Protein AF-A0A7C5ACY5-F1 (afdb_monomer)

Radius of gyration: 27.74 Å; Cα contacts (8 Å, |Δi|>4): 402; chains: 1; bounding box: 68×66×81 Å

Secondary structure (DSSP, 8-state):
---SHHHHHHHHHHHHHHHHHHHHHHHTTS---------------PPPP----------PPPTTTS-TTGGG-PPP--TTPPPHHHHHHHHHHTT--HHHH--HHHHHHHHHHHHHGGG--HHHHHHHHHHHHH---HHHHHHHHHHHHHH--GGGHHHHHHTTTT-HHHHHHHHHHHTTT-THHHHHHHHHHHH---HHHHHHHHHHHHHT--GGGHHHHHHHHHHS-HHHHHHHHHHHTTS-SHHHHHHHHHHHTTTTGGGT----TT-TTS-GGG-HHHHHHHHHHHH--HHHHHHHHHHHHT-TTS--HHHHHHHHHGGG---GGGHHHHHHHHHHTTS--HHHHHHHHHH--GGGHHHHHGGGGS---HHHHHHHHHHHHHH-

Foldseek 3Di:
DPDPPPVVVVVVVVVVVVVVVVVVVVVVPDPPPPDDDDDDDDDDDDDDDDDDPPDDDPDPDPPVPPDPPPVPDDPDDDQQDADPLLVVLCVLQPPHALVRSPDPSNVVSLVVCQVCQVVDDPSNLLSSLVCLLPDPRNNSVLSVLVSLLPHDDDNNLVSLLVCCVVPVVSSLQSLLSRLQPYLVSLVSLLVVLVPDPPLVSSLVSLLSLLVQQRPSNLVSLVCQLVDNDLSSVLSSLLSLLQHPDPVSVVVLVCLLVCVVVVVVPDPDDPDPPDPCSSRSNLSSLLSCLQRNDPVSPLVLLVVLLPPPVVPRCSVVSCLQRNLSRQEQVCLLSLLSSCVSVLHDRLSSLVSCLRRPALVCLVSLVVNVVGPDDPVRVVSSVVSSVSRD

Sequence (388 aa):
MKSVFPWMAGLLALALVAAVWFFLRAETARPSRAAENPEGTPFAVEPAPEVPRERTKSAGLPEWVTGEGVLARAPARGPGHLPNVVNELAALCWGKTPLAANTIEVKQKLLELRQQLPEMSPEQLQAIADFFRKSDQRGFKYHMLIAFRSWCGDPFVEPVAEYYESEPDLVGEALGYMILRTPKAAEAFDRLIEREVDPVRRAKLIARLGFVGAPSAEPILTRWLESGDPVDRRQAVASLARIPTPTARGKVWEILNGDFEAAGWDLAESRPDIPEFDDLRAVATSALLGNGSRDDVRRLLDRVKNDDSGDDAIAGYVEKLFPAARSPEFVPDVVDLMVRRGRVSRSLLLYIRKVGGQEHFADVQRLLDLDLTDDEKTMVSSVLDALR

Solvent-accessible surface area (backbone atoms only — not comparable to full-atom values): 22270 Å² total; per-residue (Å²): 146,87,79,76,68,71,61,57,57,55,53,54,56,50,52,52,52,52,53,51,53,54,50,58,55,58,66,70,65,61,80,80,83,74,78,86,77,94,79,91,76,90,77,82,82,77,81,79,79,84,76,82,82,76,77,76,74,76,77,72,74,58,88,91,70,79,52,102,67,60,92,77,67,79,72,84,87,55,94,49,54,65,53,66,53,56,53,53,38,42,63,70,10,59,96,29,51,53,76,74,28,71,42,71,67,45,55,49,36,52,52,53,44,59,70,46,53,86,77,52,50,72,49,32,51,43,31,48,27,52,47,59,56,72,54,85,43,58,11,35,51,49,54,48,40,59,50,38,41,79,70,48,53,74,71,44,43,60,43,43,57,74,43,26,92,81,40,48,72,56,32,45,50,22,38,36,39,26,35,77,64,28,59,62,26,35,56,50,47,49,58,50,41,76,67,43,79,51,67,70,59,24,27,49,45,43,34,34,50,17,66,69,24,34,72,69,30,46,68,59,33,50,50,32,46,74,69,42,55,79,66,35,20,49,24,15,45,43,14,30,30,41,25,92,44,74,66,37,43,47,54,42,49,36,43,61,72,45,63,47,49,80,74,74,53,77,77,58,81,87,53,93,82,60,61,68,87,76,39,61,42,43,44,31,52,46,20,30,47,64,46,37,54,73,65,50,41,48,52,52,51,51,50,52,65,67,49,84,77,79,72,60,63,62,49,58,39,48,46,69,45,47,56,63,39,83,62,47,86,48,46,62,59,54,42,50,42,27,58,75,68,62,48,86,50,71,45,48,51,52,33,41,56,72,51,48,47,59,89,45,42,69,57,57,54,58,59,72,77,44,91,61,54,72,70,52,48,51,52,52,50,56,35,52,61,69,25,105

Mean predicted aligned error: 11.71 Å

Nearest PDB structures (foldseek):
  4xl5-assembly1_C  TM=4.931E-01  e=7.542E-03  synthetic construct
  7p0h-assembly2_B  TM=5.243E-01  e=2.534E-02  synthetic construct
  7q1f-assembly1_D  TM=6.076E-01  e=8.174E-02  synthetic construct
  7q1e-assembly1_D  TM=5.853E-01  e=4.458E-01  synthetic construct
  6id0-assembly1_I  TM=2.589E-01  e=7.537E-01  Homo sapiens

pLDDT: mean 80.66, std 20.99, range [34.84, 98.0]

Structure (mmCIF, N/CA/C/O backbone):
data_AF-A0A7C5ACY5-F1
#
_entry.id   AF-A0A7C5ACY5-F1
#
loop_
_atom_site.group_PDB
_atom_site.id
_atom_site.type_symbol
_atom_site.label_atom_id
_atom_site.label_alt_id
_atom_site.label_comp_id
_atom_site.label_asym_id
_atom_site.label_entity_id
_atom_site.label_seq_id
_atom_site.pdbx_PDB_ins_code
_atom_site.Cartn_x
_atom_site.Cartn_y
_atom_site.Cartn_z
_atom_site.occupancy
_atom_site.B_iso_or_equiv
_atom_site.auth_seq_id
_atom_site.auth_comp_id
_atom_site.auth_asym_id
_atom_site.auth_atom_id
_atom_site.pdbx_PDB_model_num
ATOM 1 N N . MET A 1 1 ? -1.254 28.416 5.481 1.00 44.03 1 MET A N 1
ATOM 2 C CA . MET A 1 1 ? -1.385 26.938 5.534 1.00 44.03 1 MET A CA 1
ATOM 3 C C . MET A 1 1 ? -2.812 26.480 5.183 1.00 44.03 1 MET A C 1
ATOM 5 O O . MET A 1 1 ? -3.486 25.877 6.005 1.00 44.03 1 MET A O 1
ATOM 9 N N . LYS A 1 2 ? -3.302 26.764 3.967 1.00 40.19 2 LYS A N 1
ATOM 10 C CA . LYS A 1 2 ? -4.616 26.305 3.472 1.00 40.19 2 LYS A CA 1
ATOM 11 C C . LYS A 1 2 ? -4.513 26.015 1.966 1.00 40.19 2 LYS A C 1
ATOM 13 O O . LYS A 1 2 ? -4.829 26.893 1.181 1.00 40.19 2 LYS A O 1
ATOM 18 N N . SER A 1 3 ? -4.020 24.837 1.569 1.00 43.09 3 SER A N 1
ATOM 19 C CA . SER A 1 3 ? -4.165 24.341 0.176 1.00 43.09 3 SER A CA 1
ATOM 20 C C . SER A 1 3 ? -3.756 22.876 -0.079 1.00 43.09 3 SER A C 1
ATOM 22 O O . SER A 1 3 ? -3.929 22.404 -1.193 1.00 43.09 3 SER A O 1
ATOM 24 N N . VAL A 1 4 ? -3.278 22.106 0.908 1.00 47.56 4 VAL A N 1
ATOM 25 C CA . VAL A 1 4 ? -2.772 20.728 0.660 1.00 47.56 4 VAL A CA 1
ATOM 26 C C . VAL A 1 4 ? -3.889 19.662 0.570 1.00 47.56 4 VAL A C 1
ATOM 28 O O . VAL A 1 4 ? -3.665 18.536 0.140 1.00 47.56 4 VAL A O 1
ATOM 31 N N . PHE A 1 5 ? -5.129 19.997 0.933 1.00 46.81 5 PHE A N 1
ATOM 32 C CA . PHE A 1 5 ? -6.211 19.013 1.094 1.00 46.81 5 PHE A CA 1
ATOM 33 C C . PHE A 1 5 ? -6.855 18.420 -0.188 1.00 46.81 5 PHE A C 1
ATOM 35 O O . PHE A 1 5 ? -7.278 17.266 -0.124 1.00 46.81 5 PHE A O 1
ATOM 42 N N . PRO A 1 6 ? -6.935 19.103 -1.353 1.00 47.50 6 PRO A N 1
ATOM 43 C CA . PRO A 1 6 ? -7.654 18.556 -2.516 1.00 47.50 6 PRO A CA 1
ATOM 44 C C . PRO A 1 6 ? -6.974 17.340 -3.165 1.00 47.50 6 PRO A C 1
ATOM 46 O O . PRO A 1 6 ? -7.642 16.475 -3.724 1.00 47.50 6 PRO A O 1
ATOM 49 N N . TRP A 1 7 ? -5.646 17.244 -3.071 1.00 45.97 7 TRP A N 1
ATOM 50 C CA . TRP A 1 7 ? -4.864 16.240 -3.800 1.00 45.97 7 TRP A CA 1
ATOM 51 C C . TRP A 1 7 ? -4.914 14.855 -3.136 1.00 45.97 7 TRP A C 1
ATOM 53 O O . TRP A 1 7 ? -4.890 13.836 -3.825 1.00 45.97 7 TRP A O 1
ATOM 63 N N . MET A 1 8 ? -5.082 14.794 -1.809 1.00 48.12 8 MET A N 1
ATOM 64 C CA . MET A 1 8 ? -5.206 13.517 -1.094 1.00 48.12 8 MET A CA 1
ATOM 65 C C . MET A 1 8 ? -6.536 12.803 -1.368 1.00 48.12 8 MET A C 1
ATOM 67 O O . MET A 1 8 ? -6.565 11.576 -1.426 1.00 48.12 8 MET A O 1
ATOM 71 N N . ALA A 1 9 ? -7.626 13.546 -1.595 1.00 45.28 9 ALA A N 1
ATOM 72 C CA . ALA A 1 9 ? -8.921 12.954 -1.939 1.00 45.28 9 ALA A CA 1
ATOM 73 C C . ALA A 1 9 ? -8.897 12.285 -3.328 1.00 45.28 9 ALA A C 1
ATOM 75 O O . ALA A 1 9 ? -9.452 11.199 -3.500 1.00 45.28 9 ALA A O 1
ATOM 76 N N . GLY A 1 10 ? -8.187 12.883 -4.294 1.00 57.25 10 GLY A N 1
ATOM 77 C CA . GLY A 1 10 ? -7.974 12.290 -5.618 1.00 57.25 10 GLY A CA 1
ATOM 78 C C . GLY A 1 10 ? -7.131 11.011 -5.571 1.00 57.25 10 GLY A C 1
ATOM 79 O O . GLY A 1 10 ? -7.468 10.027 -6.229 1.00 57.25 10 GLY A O 1
ATOM 80 N N . LEU A 1 11 ? -6.080 10.986 -4.742 1.00 52.84 11 LEU A N 1
ATOM 81 C CA . LEU A 1 11 ? -5.228 9.804 -4.551 1.00 52.84 11 LEU A CA 1
ATOM 82 C C . LEU A 1 11 ? -5.984 8.628 -3.915 1.00 52.84 11 LEU A C 1
ATOM 84 O O . LEU A 1 11 ? -5.802 7.487 -4.343 1.00 52.84 11 LEU A O 1
ATOM 88 N N . LEU A 1 12 ? -6.871 8.897 -2.950 1.00 54.00 12 LEU A N 1
ATOM 89 C CA . LEU A 1 12 ? -7.681 7.861 -2.302 1.00 54.00 12 LEU A CA 1
ATOM 90 C C . LEU A 1 12 ? -8.705 7.238 -3.264 1.00 54.00 12 LEU A C 1
ATOM 92 O O . LEU A 1 12 ? -8.849 6.017 -3.303 1.00 54.00 12 LEU A O 1
ATOM 96 N N . ALA A 1 13 ? -9.380 8.061 -4.074 1.00 48.75 13 ALA A N 1
ATOM 97 C CA . ALA A 1 13 ? -10.359 7.586 -5.052 1.00 48.75 13 ALA A CA 1
ATOM 98 C C . ALA A 1 13 ? -9.711 6.720 -6.149 1.00 48.75 13 ALA A C 1
ATOM 100 O O . ALA A 1 13 ? -10.253 5.687 -6.535 1.00 48.75 13 ALA A O 1
ATOM 101 N N . LEU A 1 14 ? -8.513 7.091 -6.611 1.00 47.34 14 LEU A N 1
ATOM 102 C CA . LEU A 1 14 ? -7.786 6.358 -7.652 1.00 47.34 14 LEU A CA 1
ATOM 103 C C . LEU A 1 14 ? -7.168 5.042 -7.161 1.00 47.34 14 LEU A C 1
ATOM 105 O O . LEU A 1 14 ? -7.146 4.072 -7.918 1.00 47.34 14 LEU A O 1
ATOM 109 N N . ALA A 1 15 ? -6.696 4.979 -5.912 1.00 64.00 15 ALA A N 1
ATOM 110 C CA . ALA A 1 15 ? -6.213 3.731 -5.317 1.00 64.00 15 ALA A CA 1
ATOM 111 C C . ALA A 1 15 ? -7.345 2.697 -5.165 1.00 64.00 15 ALA A C 1
ATOM 113 O O . ALA A 1 15 ? -7.142 1.514 -5.434 1.00 64.00 15 ALA A O 1
ATOM 114 N N . LEU A 1 16 ? -8.555 3.156 -4.823 1.00 52.69 16 LEU A N 1
ATOM 115 C CA . LEU A 1 16 ? -9.765 2.330 -4.782 1.00 52.69 16 LEU A CA 1
ATOM 116 C C . LEU A 1 16 ? -10.146 1.792 -6.167 1.00 52.69 16 LEU A C 1
ATOM 118 O O . LEU A 1 16 ? -10.418 0.602 -6.299 1.00 52.69 16 LEU A O 1
ATOM 122 N N . VAL A 1 17 ? -10.093 2.622 -7.214 1.00 58.34 17 VAL A N 1
ATOM 123 C CA . VAL A 1 17 ? -10.374 2.181 -8.595 1.00 58.34 17 VAL A CA 1
ATOM 124 C C . VAL A 1 17 ? -9.344 1.155 -9.079 1.00 58.34 17 VAL A C 1
ATOM 126 O O . VAL A 1 17 ? -9.722 0.162 -9.696 1.00 58.34 17 VAL A O 1
ATOM 129 N N . ALA A 1 18 ? -8.058 1.344 -8.767 1.00 51.47 18 ALA A N 1
ATOM 130 C CA . ALA A 1 18 ? -7.010 0.393 -9.136 1.00 51.47 18 ALA A CA 1
ATOM 131 C C . ALA A 1 18 ? -7.172 -0.960 -8.420 1.00 51.47 18 ALA A C 1
ATOM 133 O O . ALA A 1 18 ? -7.045 -2.002 -9.059 1.00 51.47 18 ALA A O 1
ATOM 134 N N . ALA A 1 19 ? -7.515 -0.953 -7.127 1.00 57.88 19 ALA A N 1
ATOM 135 C CA . ALA A 1 19 ? -7.770 -2.171 -6.360 1.00 57.88 19 ALA A CA 1
ATOM 136 C C . ALA A 1 19 ? -9.017 -2.926 -6.859 1.00 57.88 19 ALA A C 1
ATOM 138 O O . ALA A 1 19 ? -8.975 -4.144 -7.017 1.00 57.88 19 ALA A O 1
ATOM 139 N N . VAL A 1 20 ? -10.100 -2.207 -7.181 1.00 54.81 20 VAL A N 1
ATOM 140 C CA . VAL A 1 20 ? -11.324 -2.793 -7.759 1.00 54.81 20 VAL A CA 1
ATOM 141 C C . VAL A 1 20 ? -11.063 -3.364 -9.155 1.00 54.81 20 VAL A C 1
ATOM 143 O O . VAL A 1 20 ? -11.535 -4.455 -9.468 1.00 54.81 20 VAL A O 1
ATOM 146 N N . TRP A 1 21 ? -10.274 -2.680 -9.988 1.00 63.16 21 TRP A N 1
ATOM 147 C CA . TRP A 1 21 ? -9.907 -3.176 -11.316 1.00 63.16 21 TRP A CA 1
ATOM 148 C C . TRP A 1 21 ? -9.045 -4.445 -11.246 1.00 63.16 21 TRP A C 1
ATOM 150 O O . TRP A 1 21 ? -9.295 -5.395 -11.987 1.00 63.16 21 TRP A O 1
ATOM 160 N N . PHE A 1 22 ? -8.087 -4.502 -10.314 1.00 61.31 22 PHE A N 1
ATOM 161 C CA . PHE A 1 22 ? -7.286 -5.707 -10.066 1.00 61.31 22 PHE A CA 1
ATOM 162 C C . PHE A 1 22 ? -8.157 -6.883 -9.592 1.00 61.31 22 PHE A C 1
ATOM 164 O O . PHE A 1 22 ? -7.970 -8.012 -10.041 1.00 61.31 22 PHE A O 1
ATOM 171 N N . PHE A 1 23 ? -9.151 -6.608 -8.743 1.00 54.12 23 PHE A N 1
ATOM 172 C CA . PHE A 1 23 ? -10.081 -7.607 -8.215 1.00 54.12 23 PHE A CA 1
ATOM 173 C C . PHE A 1 23 ? -11.013 -8.182 -9.298 1.00 54.12 23 PHE A C 1
ATOM 175 O O . PHE A 1 23 ? -11.127 -9.397 -9.440 1.00 54.12 23 PHE A O 1
ATOM 182 N N . LEU A 1 24 ? -11.612 -7.332 -10.139 1.00 46.81 24 LEU A N 1
ATOM 183 C CA . LEU A 1 24 ? -12.499 -7.774 -11.227 1.00 46.81 24 LEU A CA 1
ATOM 184 C C . LEU A 1 24 ? -11.764 -8.591 -12.305 1.00 46.81 24 LEU A C 1
ATOM 186 O O . LEU A 1 24 ? -12.345 -9.481 -12.931 1.00 46.81 24 LEU A O 1
ATOM 190 N N . ARG A 1 25 ? -10.471 -8.323 -12.512 1.00 51.84 25 ARG A N 1
ATOM 191 C CA . ARG A 1 25 ? -9.644 -9.074 -13.463 1.00 51.84 25 ARG A CA 1
ATOM 192 C C . ARG A 1 25 ? -9.222 -10.448 -12.929 1.00 51.84 25 ARG A C 1
ATOM 194 O O . ARG A 1 25 ? -9.061 -11.373 -13.715 1.00 51.84 25 ARG A O 1
ATOM 201 N N . ALA A 1 26 ? -9.092 -10.595 -11.610 1.00 51.38 26 ALA A N 1
ATOM 202 C CA . ALA A 1 26 ? -8.825 -11.883 -10.972 1.00 51.38 26 ALA A CA 1
ATOM 203 C C . ALA A 1 26 ? -10.060 -12.806 -10.989 1.00 51.38 26 ALA A C 1
ATOM 205 O O . ALA A 1 26 ? -9.926 -14.008 -11.209 1.00 51.38 26 ALA A O 1
ATOM 206 N N . GLU A 1 27 ? -11.269 -12.253 -10.834 1.00 41.94 27 GLU A N 1
ATOM 207 C CA . GLU A 1 27 ? -12.516 -13.039 -10.839 1.00 41.94 27 GLU A CA 1
ATOM 208 C C . GLU A 1 27 ? -12.872 -13.577 -12.242 1.00 41.94 27 GLU A C 1
ATOM 210 O O . GLU A 1 27 ? -13.420 -14.670 -12.378 1.00 41.94 27 GLU A O 1
ATOM 215 N N . THR A 1 28 ? -12.516 -12.839 -13.301 1.00 49.78 28 THR A N 1
ATOM 216 C CA . THR A 1 28 ? -12.776 -13.218 -14.707 1.00 49.78 28 THR A CA 1
ATOM 217 C C . THR A 1 28 ? -11.782 -14.238 -15.271 1.00 49.78 28 THR A C 1
ATOM 219 O O . THR A 1 28 ? -12.031 -14.803 -16.333 1.00 49.78 28 THR A O 1
ATOM 222 N N . ALA A 1 29 ? -10.689 -14.521 -14.555 1.00 43.91 29 ALA A N 1
ATOM 223 C CA . ALA A 1 29 ? -9.676 -15.497 -14.950 1.00 43.91 29 ALA A CA 1
ATOM 224 C C . ALA A 1 29 ? -9.951 -16.925 -14.436 1.00 43.91 29 ALA A C 1
ATOM 226 O O . ALA A 1 29 ? -9.141 -17.819 -14.676 1.00 43.91 29 ALA A O 1
ATOM 227 N N . ARG A 1 30 ? -11.076 -17.182 -13.746 1.00 42.47 30 ARG A N 1
ATOM 228 C CA . ARG A 1 30 ? -11.476 -18.557 -13.408 1.00 42.47 30 ARG A CA 1
ATOM 229 C C . ARG A 1 30 ? -11.975 -19.270 -14.672 1.00 42.47 30 ARG A C 1
ATOM 231 O O . ARG A 1 30 ? -13.015 -18.875 -15.201 1.00 42.47 30 ARG A O 1
ATOM 238 N N . PRO A 1 31 ? -11.311 -20.337 -15.149 1.00 39.88 31 PRO A N 1
ATOM 239 C CA . PRO A 1 31 ? -11.870 -21.150 -16.215 1.00 39.88 31 PRO A CA 1
ATOM 240 C C . PRO A 1 31 ? -13.164 -21.797 -15.712 1.00 39.88 31 PRO A C 1
ATOM 242 O O . PRO A 1 31 ? -13.177 -22.513 -14.709 1.00 39.88 31 PRO A O 1
ATOM 245 N N . SER A 1 32 ? -14.263 -21.522 -16.412 1.00 39.78 32 SER A N 1
ATOM 246 C CA . SER A 1 32 ? -15.530 -22.225 -16.246 1.00 39.78 32 SER A CA 1
ATOM 247 C C . SER A 1 32 ? -15.290 -23.718 -16.469 1.00 39.78 32 SER A C 1
ATOM 249 O O . SER A 1 32 ? -15.182 -24.166 -17.610 1.00 39.78 32 SER A O 1
ATOM 251 N N . ARG A 1 33 ? -15.224 -24.505 -15.388 1.00 42.31 33 ARG A N 1
ATOM 252 C CA . ARG A 1 33 ? -15.411 -25.960 -15.446 1.00 42.31 33 ARG A CA 1
ATOM 253 C C . ARG A 1 33 ? -16.876 -26.232 -15.790 1.00 42.31 33 ARG A C 1
ATOM 255 O O . ARG A 1 33 ? -17.688 -26.522 -14.917 1.00 42.31 33 ARG A O 1
ATOM 262 N N . ALA A 1 34 ? -17.207 -26.102 -17.070 1.00 36.56 34 ALA A N 1
ATOM 263 C CA . ALA A 1 34 ? -18.384 -26.732 -17.636 1.00 36.56 34 ALA A CA 1
ATOM 264 C C . ALA A 1 34 ? -18.033 -28.210 -17.831 1.00 36.56 34 ALA A C 1
ATOM 266 O O . ALA A 1 34 ? -17.196 -28.558 -18.659 1.00 36.56 34 ALA A O 1
ATOM 267 N N . ALA A 1 35 ? -18.614 -29.056 -16.985 1.00 39.91 35 ALA A N 1
ATOM 268 C CA . ALA A 1 35 ? -18.583 -30.494 -17.154 1.00 39.91 35 ALA A CA 1
ATOM 269 C C . ALA A 1 35 ? -19.387 -30.856 -18.410 1.00 39.91 35 ALA A C 1
ATOM 271 O O . ALA A 1 35 ? -20.582 -30.574 -18.493 1.00 39.91 35 ALA A O 1
ATOM 272 N N . GLU A 1 36 ? -18.719 -31.479 -19.375 1.00 39.72 36 GLU A N 1
ATOM 273 C CA . GLU A 1 36 ? -19.372 -32.313 -20.374 1.00 39.72 36 GLU A CA 1
ATOM 274 C C . GLU A 1 36 ? -20.026 -33.493 -19.647 1.00 39.72 36 GLU A C 1
ATOM 276 O O . GLU A 1 36 ? -19.364 -34.226 -18.913 1.00 39.72 36 GLU A O 1
ATOM 281 N N . ASN A 1 37 ? -21.331 -33.668 -19.834 1.00 42.78 37 ASN A N 1
ATOM 282 C CA . ASN A 1 37 ? -21.999 -34.927 -19.540 1.00 42.78 37 ASN A CA 1
ATOM 283 C C . ASN A 1 37 ? -23.028 -35.182 -20.654 1.00 42.78 37 ASN A C 1
ATOM 285 O O . ASN A 1 37 ? -24.044 -34.481 -20.710 1.00 42.78 37 ASN A O 1
ATOM 289 N N . PRO A 1 38 ? -22.761 -36.110 -21.588 1.00 47.91 38 PRO A N 1
ATOM 290 C CA . PRO A 1 38 ? -23.719 -36.523 -22.591 1.00 47.91 38 PRO A CA 1
ATOM 291 C C . PRO A 1 38 ? -24.461 -37.740 -22.046 1.00 47.91 38 PRO A C 1
ATOM 293 O O . PRO A 1 38 ? -23.889 -38.815 -21.996 1.00 47.91 38 PRO A O 1
ATOM 296 N N . GLU A 1 39 ? -25.708 -37.566 -21.615 1.00 40.94 39 GLU A N 1
ATOM 297 C CA . GLU A 1 39 ? -26.781 -38.560 -21.768 1.00 40.94 39 GLU A CA 1
ATOM 298 C C . GLU A 1 39 ? -28.051 -38.065 -21.068 1.00 40.94 39 GLU A C 1
ATOM 300 O O . GLU A 1 39 ? -28.060 -37.663 -19.906 1.00 40.94 39 GLU A O 1
ATOM 305 N N . GLY A 1 40 ? -29.132 -38.026 -21.843 1.00 48.03 40 GLY A N 1
ATOM 306 C CA . GLY A 1 40 ? -30.417 -37.489 -21.435 1.00 48.03 40 GLY A CA 1
ATOM 307 C C . GLY A 1 40 ? -31.245 -38.463 -20.605 1.00 48.03 40 GLY A C 1
ATOM 308 O O . GLY A 1 40 ? -31.372 -39.639 -20.927 1.00 48.03 40 GLY A O 1
ATOM 309 N N . THR A 1 41 ? -31.909 -37.918 -19.592 1.00 43.22 41 THR A N 1
ATOM 310 C CA . THR A 1 41 ? -33.219 -38.368 -19.101 1.00 43.22 41 THR A CA 1
ATOM 311 C C . THR A 1 41 ? -33.906 -37.185 -18.408 1.00 43.22 41 THR A C 1
ATOM 313 O O . THR A 1 41 ? -33.247 -36.437 -17.684 1.00 43.22 41 THR A O 1
ATOM 316 N N . PRO A 1 42 ? -35.211 -36.950 -18.635 1.00 44.41 42 PRO A N 1
ATOM 317 C CA . PRO A 1 42 ? -35.915 -35.833 -18.020 1.00 44.41 42 PRO A CA 1
ATOM 318 C C . PRO A 1 42 ? -36.270 -36.183 -16.570 1.00 44.41 42 PRO A C 1
ATOM 320 O O . PRO A 1 42 ? -37.127 -37.029 -16.321 1.00 44.41 42 PRO A O 1
ATOM 323 N N . PHE A 1 43 ? -35.624 -35.525 -15.607 1.00 36.50 43 PHE A N 1
ATOM 324 C CA . PHE A 1 43 ? -36.044 -35.577 -14.207 1.00 36.50 43 PHE A CA 1
ATOM 325 C C . PHE A 1 43 ? -37.258 -34.668 -13.991 1.00 36.50 43 PHE A C 1
ATOM 327 O O . PHE A 1 43 ? -37.211 -33.463 -14.240 1.00 36.50 43 PHE A O 1
ATOM 334 N N . ALA A 1 44 ? -38.348 -35.269 -13.517 1.00 41.84 44 ALA A N 1
ATOM 335 C CA . ALA A 1 44 ? -39.484 -34.558 -12.956 1.00 41.84 44 ALA A CA 1
ATOM 336 C C . ALA A 1 44 ? -39.031 -33.787 -11.705 1.00 41.84 44 ALA A C 1
ATOM 338 O O . ALA A 1 44 ? -38.442 -34.360 -10.790 1.00 41.84 44 ALA A O 1
ATOM 339 N N . VAL A 1 45 ? -39.294 -32.481 -11.685 1.00 40.16 45 VAL A N 1
ATOM 340 C CA . VAL A 1 45 ? -39.033 -31.611 -10.536 1.00 40.16 45 VAL A CA 1
ATOM 341 C C . VAL A 1 45 ? -40.157 -31.821 -9.523 1.00 40.16 45 VAL A C 1
ATOM 343 O O . VAL A 1 45 ? -41.271 -31.338 -9.724 1.00 40.16 45 VAL A O 1
ATOM 346 N N . GLU A 1 46 ? -39.879 -32.552 -8.446 1.00 45.16 46 GLU A N 1
ATOM 347 C CA . GLU A 1 46 ? -40.725 -32.526 -7.251 1.00 45.16 46 GLU A CA 1
ATOM 348 C C . GLU A 1 46 ? -40.610 -31.151 -6.565 1.00 45.16 46 GLU A C 1
ATOM 350 O O . GLU A 1 46 ? -39.506 -30.606 -6.452 1.00 45.16 46 GLU A O 1
ATOM 355 N N . PRO A 1 47 ? -41.727 -30.556 -6.108 1.00 48.09 47 PRO A N 1
ATOM 356 C CA . PRO A 1 47 ? -41.689 -29.305 -5.366 1.00 48.09 47 PRO A CA 1
ATOM 357 C C . PRO A 1 47 ? -40.995 -29.510 -4.014 1.00 48.09 47 PRO A C 1
ATOM 359 O O . PRO A 1 47 ? -41.300 -30.442 -3.271 1.00 48.09 47 PRO A O 1
ATOM 362 N N . ALA A 1 48 ? -40.061 -28.613 -3.694 1.00 46.66 48 ALA A N 1
ATOM 363 C CA . ALA A 1 48 ? -39.327 -28.629 -2.436 1.00 46.66 48 ALA A CA 1
ATOM 364 C C . ALA A 1 48 ? -40.281 -28.522 -1.226 1.00 46.66 48 ALA A C 1
ATOM 366 O O . ALA A 1 48 ? -41.221 -27.722 -1.267 1.00 46.66 48 ALA A O 1
ATOM 367 N N . PRO A 1 49 ? -40.040 -29.273 -0.135 1.00 46.53 49 PRO A N 1
ATOM 368 C CA . PRO A 1 49 ? -40.839 -29.160 1.077 1.00 46.53 49 PRO A CA 1
ATOM 369 C C . PRO A 1 49 ? -40.656 -27.775 1.709 1.00 46.53 49 PRO A C 1
ATOM 371 O O . PRO A 1 49 ? -39.538 -27.269 1.831 1.00 46.53 49 PRO A O 1
ATOM 374 N N . GLU A 1 50 ? -41.769 -27.161 2.116 1.00 40.50 50 GLU A N 1
ATOM 375 C CA . GLU A 1 50 ? -41.777 -25.891 2.840 1.00 40.50 50 GLU A CA 1
ATOM 376 C C . GLU A 1 50 ? -40.937 -25.998 4.119 1.00 40.50 50 GLU A C 1
ATOM 378 O O . GLU A 1 50 ? -41.262 -26.735 5.050 1.00 40.50 50 GLU A O 1
ATOM 383 N N . VAL A 1 51 ? -39.845 -25.234 4.170 1.00 47.12 51 VAL A N 1
ATOM 384 C CA . VAL A 1 51 ? -39.032 -25.074 5.377 1.00 47.12 51 VAL A CA 1
ATOM 385 C C . VAL A 1 51 ? -39.811 -24.199 6.368 1.00 47.12 51 VAL A C 1
ATOM 387 O O . VAL A 1 51 ? -40.161 -23.063 6.024 1.00 47.12 51 VAL A O 1
ATOM 390 N N . PRO A 1 52 ? -40.073 -24.663 7.605 1.00 38.66 52 PRO A N 1
ATOM 391 C CA . PRO A 1 52 ? -40.719 -23.847 8.622 1.00 38.66 52 PRO A CA 1
ATOM 392 C C . PRO A 1 52 ? -39.863 -22.614 8.920 1.00 38.66 52 PRO A C 1
ATOM 394 O O . PRO A 1 52 ? -38.716 -22.722 9.351 1.00 38.66 52 PRO A O 1
ATOM 397 N N . ARG A 1 53 ? -40.420 -21.418 8.704 1.00 37.22 53 ARG A N 1
ATOM 398 C CA . ARG A 1 53 ? -39.811 -20.166 9.168 1.00 37.22 53 ARG A CA 1
ATOM 399 C C . ARG A 1 53 ? -39.845 -20.145 10.696 1.00 37.22 53 ARG A C 1
ATOM 401 O O . ARG A 1 53 ? -40.849 -19.750 11.289 1.00 37.22 53 ARG A O 1
ATOM 408 N N . GLU A 1 54 ? -38.750 -20.546 11.333 1.00 34.84 54 GLU A N 1
ATOM 409 C CA . GLU A 1 54 ? -38.526 -20.256 12.746 1.00 34.84 54 GLU A CA 1
ATOM 410 C C . GLU A 1 54 ? -38.511 -18.735 12.942 1.00 34.84 54 GLU A C 1
ATOM 412 O O . GLU A 1 54 ? -37.636 -18.016 12.457 1.00 34.84 54 GLU A O 1
ATOM 417 N N . ARG A 1 55 ? -39.522 -18.230 13.657 1.00 35.94 55 ARG A N 1
ATOM 418 C CA . ARG A 1 55 ? -39.492 -16.891 14.244 1.00 35.94 55 ARG A CA 1
ATOM 419 C C . ARG A 1 55 ? -38.321 -16.850 15.220 1.00 35.94 55 ARG A C 1
ATOM 421 O O . ARG A 1 55 ? -38.422 -17.385 16.324 1.00 35.94 55 ARG A O 1
ATOM 428 N N . THR A 1 56 ? -37.242 -16.176 14.841 1.00 37.69 56 THR A N 1
ATOM 429 C CA . THR A 1 56 ? -36.239 -15.722 15.798 1.00 37.69 56 THR A CA 1
ATOM 430 C C . THR A 1 56 ? -36.950 -14.873 16.850 1.00 37.69 56 THR A C 1
ATOM 432 O O . THR A 1 56 ? -37.514 -13.817 16.562 1.00 37.69 56 THR A O 1
ATOM 435 N N . LYS A 1 57 ? -36.997 -15.382 18.086 1.00 37.03 57 LYS A N 1
ATOM 436 C CA . LYS A 1 57 ? -37.419 -14.604 19.249 1.00 37.03 57 LYS A CA 1
ATOM 437 C C . LYS A 1 57 ? -36.507 -13.383 19.314 1.00 37.03 57 LYS A C 1
ATOM 439 O O . LYS A 1 57 ? -35.293 -13.531 19.420 1.00 37.03 57 LYS A O 1
ATOM 444 N N . SER A 1 58 ? -37.093 -12.193 19.224 1.00 38.53 58 SER A N 1
ATOM 445 C CA . SER A 1 58 ? -36.411 -10.938 19.517 1.00 38.53 58 SER A CA 1
ATOM 446 C C . SER A 1 58 ? -35.744 -11.068 20.884 1.00 38.53 58 SER A C 1
ATOM 448 O O . SER A 1 58 ? -36.442 -11.246 21.886 1.00 38.53 58 SER A O 1
ATOM 450 N N . ALA A 1 59 ? -34.414 -11.015 20.925 1.00 44.34 59 ALA A N 1
ATOM 451 C CA . ALA A 1 59 ? -33.704 -10.798 22.172 1.00 44.34 59 ALA A CA 1
ATOM 452 C C . ALA A 1 59 ? -34.248 -9.491 22.763 1.00 44.34 59 ALA A C 1
ATOM 454 O O . ALA A 1 59 ? -34.180 -8.440 22.120 1.00 44.34 59 ALA A O 1
ATOM 455 N N . GLY A 1 60 ? -34.893 -9.586 23.927 1.00 38.19 60 GLY A N 1
ATOM 456 C CA . GLY A 1 60 ? -35.322 -8.412 24.671 1.00 38.19 60 GLY A CA 1
ATOM 457 C C . GLY A 1 60 ? -34.123 -7.495 24.884 1.00 38.19 60 GLY A C 1
ATOM 458 O O . GLY A 1 60 ? -33.006 -7.966 25.099 1.00 38.19 60 GLY A O 1
ATOM 459 N N . LEU A 1 61 ? -34.361 -6.192 24.768 1.00 43.75 61 LEU A N 1
ATOM 460 C CA . LEU A 1 61 ? -33.389 -5.159 25.101 1.00 43.75 61 LEU A CA 1
ATOM 461 C C . LEU A 1 61 ? -32.750 -5.469 26.474 1.00 43.75 61 LEU A C 1
ATOM 463 O O . LEU A 1 61 ? -33.475 -5.869 27.388 1.00 43.75 61 LEU A O 1
ATOM 467 N N . PRO A 1 62 ? -31.427 -5.294 26.648 1.00 47.31 62 PRO A N 1
ATOM 468 C CA . PRO A 1 62 ? -30.813 -5.371 27.967 1.00 47.31 62 PRO A CA 1
ATOM 469 C C . PRO A 1 62 ? -31.536 -4.430 28.938 1.00 47.31 62 PRO A C 1
ATOM 471 O O . PRO A 1 62 ? -31.923 -3.331 28.549 1.00 47.31 62 PRO A O 1
ATOM 474 N N . GLU A 1 63 ? -31.686 -4.831 30.200 1.00 43.34 63 GLU A N 1
ATOM 475 C CA . GLU A 1 63 ? -32.473 -4.127 31.232 1.00 43.34 63 GLU A CA 1
ATOM 476 C C . GLU A 1 63 ? -32.050 -2.654 31.454 1.00 43.34 63 GLU A C 1
ATOM 478 O O . GLU A 1 63 ? -32.809 -1.847 31.981 1.00 43.34 63 GLU A O 1
ATOM 483 N N . TRP A 1 64 ? -30.865 -2.260 30.975 1.00 56.41 64 TRP A N 1
ATOM 484 C CA . TRP A 1 64 ? -30.373 -0.879 30.989 1.00 56.41 64 TRP A CA 1
ATOM 485 C C . TRP A 1 64 ? -30.837 -0.009 29.800 1.00 56.41 64 TRP A C 1
ATOM 487 O O . TRP A 1 64 ? -30.546 1.185 29.784 1.00 56.41 64 TRP A O 1
ATOM 497 N N . VAL A 1 65 ? -31.563 -0.565 28.820 1.00 45.12 65 VAL A N 1
ATOM 498 C CA . VAL A 1 65 ? -32.008 0.134 27.593 1.00 45.12 65 VAL A CA 1
ATOM 499 C C . VAL A 1 65 ? -33.523 0.418 27.577 1.00 45.12 65 VAL A C 1
ATOM 501 O O . VAL A 1 65 ? -33.976 1.283 26.833 1.00 45.12 65 VAL A O 1
ATOM 504 N N . THR A 1 66 ? -34.338 -0.227 28.420 1.00 42.72 66 THR A N 1
ATOM 505 C CA . THR A 1 66 ? -35.818 -0.104 28.395 1.00 42.72 66 THR A CA 1
ATOM 506 C C . THR A 1 66 ? -36.400 0.880 29.405 1.00 42.72 66 THR A C 1
ATOM 508 O O . THR A 1 66 ? -37.375 0.570 30.089 1.00 42.72 66 THR A O 1
ATOM 511 N N . GLY A 1 67 ? -35.845 2.084 29.509 1.00 36.56 67 GLY A N 1
ATOM 512 C CA . GLY A 1 67 ? -36.418 3.102 30.385 1.00 36.56 67 GLY A CA 1
ATOM 513 C C . GLY A 1 67 ? -36.321 4.506 29.816 1.00 36.56 67 GLY A C 1
ATOM 514 O O . GLY A 1 67 ? -35.289 5.154 29.971 1.00 36.56 67 GLY A O 1
ATOM 515 N N . GLU A 1 68 ? -37.442 5.033 29.313 1.00 38.66 68 GLU A N 1
ATOM 516 C CA . GLU A 1 68 ? -37.668 6.469 29.049 1.00 38.66 68 GLU A CA 1
ATOM 517 C C . GLU A 1 68 ? -37.471 7.366 30.303 1.00 38.66 68 GLU A C 1
ATOM 519 O O . GLU A 1 68 ? -37.604 8.582 30.229 1.00 38.66 68 GLU A O 1
ATOM 524 N N . GLY A 1 69 ? -37.099 6.797 31.459 1.00 37.28 69 GLY A N 1
ATOM 525 C CA . GLY A 1 69 ? -36.828 7.504 32.715 1.00 37.28 69 GLY A CA 1
ATOM 526 C C . GLY A 1 69 ? -35.357 7.610 33.153 1.00 37.28 69 GLY A C 1
ATOM 527 O O . GLY A 1 69 ? -35.102 8.193 34.206 1.00 37.28 69 GLY A O 1
ATOM 528 N N . VAL A 1 70 ? -34.370 7.082 32.413 1.00 39.50 70 VAL A N 1
ATOM 529 C CA . VAL A 1 70 ? -32.971 6.996 32.914 1.00 39.50 70 VAL A CA 1
ATOM 530 C C . VAL A 1 70 ? -32.102 8.224 32.592 1.00 39.50 70 VAL A C 1
ATOM 532 O O . VAL A 1 70 ? -31.047 8.408 33.195 1.00 39.50 70 VAL A O 1
ATOM 535 N N . LEU A 1 71 ? -32.569 9.171 31.771 1.00 44.12 71 LEU A N 1
ATOM 536 C CA . LEU A 1 71 ? -31.868 10.458 31.617 1.00 44.12 71 LEU A CA 1
ATOM 537 C C . LEU A 1 71 ? -31.947 11.361 32.871 1.00 44.12 71 LEU A C 1
ATOM 539 O O . LEU A 1 71 ? -31.279 12.392 32.913 1.00 44.12 71 LEU A O 1
ATOM 543 N N . ALA A 1 72 ? -32.717 10.996 33.907 1.00 37.53 72 ALA A N 1
ATOM 544 C CA . ALA A 1 72 ? -33.020 11.898 35.023 1.00 37.53 72 ALA A CA 1
ATOM 545 C C . ALA A 1 72 ? -32.170 11.732 36.299 1.00 37.53 72 ALA A C 1
ATOM 547 O O . ALA A 1 72 ? -32.181 12.640 37.128 1.00 37.53 72 ALA A O 1
ATOM 548 N N . ARG A 1 73 ? -31.403 10.648 36.495 1.00 40.94 73 ARG A N 1
ATOM 549 C CA . ARG A 1 73 ? -30.451 10.544 37.626 1.00 40.94 73 ARG A CA 1
ATOM 550 C C . ARG A 1 73 ? -29.247 9.686 37.259 1.00 40.94 73 ARG A C 1
ATOM 552 O O . ARG A 1 73 ? -29.241 8.483 37.494 1.00 40.94 73 ARG A O 1
ATOM 559 N N . ALA A 1 74 ? -28.214 10.325 36.714 1.00 37.28 74 ALA A N 1
ATOM 560 C CA . ALA A 1 74 ? -26.910 9.695 36.560 1.00 37.28 74 ALA A CA 1
ATOM 561 C C . ALA A 1 74 ? -26.306 9.438 37.959 1.00 37.28 74 ALA A C 1
ATOM 563 O O . ALA A 1 74 ? -26.103 10.405 38.702 1.00 37.28 74 ALA A O 1
ATOM 564 N N . PRO A 1 75 ? -26.034 8.180 38.355 1.00 37.62 75 PRO A N 1
ATOM 565 C CA . PRO A 1 75 ? -25.282 7.900 39.573 1.00 37.62 75 PRO A CA 1
ATOM 566 C C . PRO A 1 75 ? -23.886 8.535 39.487 1.00 37.62 75 PRO A C 1
ATOM 568 O O . PRO A 1 75 ? -23.363 8.789 38.399 1.00 37.62 75 PRO A O 1
ATOM 571 N N . ALA A 1 76 ? -23.309 8.848 40.649 1.00 39.69 76 ALA A N 1
ATOM 572 C CA . ALA A 1 76 ? -22.018 9.516 40.765 1.00 39.69 76 ALA A CA 1
ATOM 573 C C . ALA A 1 76 ? -20.956 8.833 39.883 1.00 39.69 76 ALA A C 1
ATOM 575 O O . ALA A 1 76 ? -20.733 7.628 39.978 1.00 39.69 76 ALA A O 1
ATOM 576 N N . ARG A 1 77 ? -20.330 9.633 39.009 1.00 49.88 77 ARG A N 1
ATOM 577 C CA . ARG A 1 77 ? -19.345 9.219 38.002 1.00 49.88 77 ARG A CA 1
ATOM 578 C C . ARG A 1 77 ? -18.092 8.661 38.681 1.00 49.88 77 ARG A C 1
ATOM 580 O O . ARG A 1 77 ? -17.166 9.406 38.984 1.00 49.88 77 ARG A O 1
ATOM 587 N N . GLY A 1 78 ? -18.075 7.357 38.937 1.00 48.75 78 GLY A N 1
ATOM 588 C CA . GLY A 1 78 ? -16.855 6.650 39.317 1.00 48.75 78 GLY A CA 1
ATOM 589 C C . GLY A 1 78 ? -15.917 6.477 38.110 1.00 48.75 78 GLY A C 1
ATOM 590 O O . GLY A 1 78 ? -16.400 6.417 36.972 1.00 48.75 78 GLY A O 1
ATOM 591 N N . PRO A 1 79 ? -14.593 6.368 38.319 1.00 50.53 79 PRO A N 1
ATOM 592 C CA . PRO A 1 79 ? -13.664 5.965 37.262 1.00 50.53 79 PRO A CA 1
ATOM 593 C C . PRO A 1 79 ? -14.121 4.629 36.643 1.00 50.53 79 PRO A C 1
ATOM 595 O O . PRO A 1 79 ? -14.504 3.711 37.366 1.00 50.53 79 PRO A O 1
ATOM 598 N N . GLY A 1 80 ? -14.159 4.547 35.307 1.00 68.38 80 GLY A N 1
ATOM 599 C CA . GLY A 1 80 ? -14.602 3.354 34.560 1.00 68.38 80 GLY A CA 1
ATOM 600 C C . GLY A 1 80 ? -16.030 3.384 33.993 1.00 68.38 80 GLY A C 1
ATOM 601 O O . GLY A 1 80 ? -16.475 2.391 33.423 1.00 68.38 80 GLY A O 1
ATOM 602 N N . HIS A 1 81 ? -16.763 4.497 34.105 1.00 85.62 81 HIS A N 1
ATOM 603 C CA . HIS A 1 81 ? -18.056 4.633 33.420 1.00 85.62 81 HIS A CA 1
ATOM 604 C C . HIS A 1 81 ? -17.867 4.878 31.917 1.00 85.62 81 HIS A C 1
ATOM 606 O O . HIS A 1 81 ? -17.051 5.710 31.511 1.00 85.62 81 HIS A O 1
ATOM 612 N N . LEU A 1 82 ? -18.666 4.188 31.097 1.00 89.25 82 LEU A N 1
ATOM 613 C CA . LEU A 1 82 ? -18.707 4.405 29.653 1.00 89.25 82 LEU A CA 1
ATOM 614 C C . LEU A 1 82 ? -19.174 5.846 29.364 1.00 89.25 82 LEU A C 1
ATOM 616 O O . LEU A 1 82 ? -20.236 6.238 29.858 1.00 89.25 82 LEU A O 1
ATOM 620 N N . PRO A 1 83 ? -18.423 6.650 28.589 1.00 92.56 83 PRO A N 1
ATOM 621 C CA . PRO A 1 83 ? -18.815 8.027 28.304 1.00 92.56 83 PRO A CA 1
ATOM 622 C C . PRO A 1 83 ? -20.190 8.111 27.633 1.00 92.56 83 PRO A C 1
ATOM 624 O O . PRO A 1 83 ? -20.498 7.326 26.737 1.00 92.56 83 PRO A O 1
ATOM 627 N N . ASN A 1 84 ? -21.003 9.098 28.029 1.00 94.00 84 ASN A N 1
ATOM 628 C CA . ASN A 1 84 ? -22.373 9.271 27.520 1.00 94.00 84 ASN A CA 1
ATOM 629 C C . ASN A 1 84 ? -22.437 9.313 25.991 1.00 94.00 84 ASN A C 1
ATOM 631 O O . ASN A 1 84 ? -23.309 8.688 25.399 1.00 94.00 84 ASN A O 1
ATOM 635 N N . VAL A 1 85 ? -21.465 9.970 25.354 1.00 93.88 85 VAL A N 1
ATOM 636 C CA . VAL A 1 85 ? -21.378 10.047 23.891 1.00 93.88 85 VAL A CA 1
ATOM 637 C C . VAL A 1 85 ? -21.297 8.663 23.232 1.00 93.88 85 VAL A C 1
ATOM 639 O O . VAL A 1 85 ? -21.851 8.466 22.154 1.00 93.88 85 VAL A O 1
ATOM 642 N N . VAL A 1 86 ? -20.676 7.674 23.887 1.00 94.19 86 VAL A N 1
ATOM 643 C CA . VAL A 1 86 ? -20.590 6.296 23.377 1.00 94.19 86 VAL A CA 1
ATOM 644 C C . VAL A 1 86 ? -21.900 5.540 23.587 1.00 94.19 86 VAL A C 1
ATOM 646 O O . VAL A 1 86 ? -22.323 4.819 22.686 1.00 94.19 86 VAL A O 1
ATOM 649 N N . ASN A 1 87 ? -22.583 5.755 24.716 1.00 93.19 87 ASN A N 1
ATOM 650 C CA . ASN A 1 87 ? -23.929 5.212 24.943 1.00 93.19 87 ASN A CA 1
ATOM 651 C C . ASN A 1 87 ? -24.933 5.736 23.908 1.00 93.19 87 ASN A C 1
ATOM 653 O O . ASN A 1 87 ? -25.673 4.960 23.306 1.00 93.19 87 ASN A O 1
ATOM 657 N N . GLU A 1 88 ? -24.928 7.046 23.665 1.00 95.44 88 GLU A N 1
ATOM 658 C CA . GLU A 1 88 ? -25.789 7.693 22.672 1.00 95.44 88 GLU A CA 1
ATOM 659 C C . GLU A 1 88 ? -25.473 7.201 21.255 1.00 95.44 88 GLU A C 1
ATOM 661 O O . GLU A 1 88 ? -26.381 6.866 20.494 1.00 95.44 88 GLU A O 1
ATOM 666 N N . LEU A 1 89 ? -24.187 7.082 20.912 1.00 94.69 89 LEU A N 1
ATOM 667 C CA . LEU A 1 89 ? -23.750 6.530 19.632 1.00 94.69 89 LEU A CA 1
ATOM 668 C C . LEU A 1 89 ? -24.233 5.085 19.432 1.00 94.69 89 LEU A C 1
ATOM 670 O O . LEU A 1 89 ? -24.711 4.745 18.349 1.00 94.69 89 LEU A O 1
ATOM 674 N N . ALA A 1 90 ? -24.128 4.242 20.461 1.00 94.44 90 ALA A N 1
ATOM 675 C CA . ALA A 1 90 ? -24.620 2.869 20.418 1.00 94.44 90 ALA A CA 1
ATOM 676 C C . ALA A 1 90 ? -26.143 2.832 20.230 1.00 94.44 90 ALA A C 1
ATOM 678 O O . ALA A 1 90 ? -26.634 2.165 19.323 1.00 94.44 90 ALA A O 1
ATOM 679 N N . ALA A 1 91 ? -26.895 3.625 20.998 1.00 93.94 91 ALA A N 1
ATOM 680 C CA . ALA A 1 91 ? -28.347 3.719 20.854 1.00 93.94 91 ALA A CA 1
ATOM 681 C C . ALA A 1 91 ? -28.765 4.123 19.427 1.00 93.94 91 ALA A C 1
ATOM 683 O O . ALA A 1 91 ? -29.666 3.518 18.847 1.00 93.94 91 ALA A O 1
ATOM 684 N N . LEU A 1 92 ? -28.061 5.081 18.810 1.00 93.94 92 LEU A N 1
ATOM 685 C CA . LEU A 1 92 ? -28.310 5.489 17.423 1.00 93.94 92 LEU A CA 1
ATOM 686 C C . LEU A 1 92 ? -28.035 4.381 16.395 1.00 93.94 92 LEU A C 1
ATOM 688 O O . LEU A 1 92 ? -28.625 4.410 15.310 1.00 93.94 92 LEU A O 1
ATOM 692 N N . CYS A 1 93 ? -27.161 3.426 16.714 1.00 94.19 93 CYS A N 1
ATOM 693 C CA . CYS A 1 93 ? -26.785 2.306 15.851 1.00 94.19 93 CYS A CA 1
ATOM 694 C C . CYS A 1 93 ? -27.591 1.022 16.115 1.00 94.19 93 CYS A C 1
ATOM 696 O O . CYS A 1 93 ? -27.470 0.065 15.345 1.00 94.19 93 CYS A O 1
ATOM 698 N N . TRP A 1 94 ? -28.400 0.983 17.177 1.00 94.81 94 TRP A N 1
ATOM 699 C CA . TRP A 1 94 ? -29.099 -0.224 17.6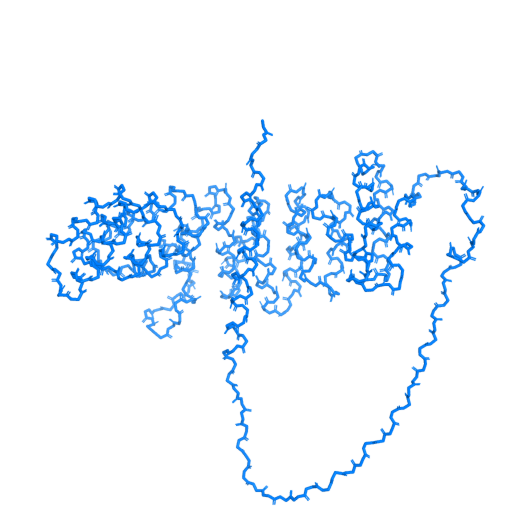12 1.00 94.81 94 TRP A CA 1
ATOM 700 C C . TRP A 1 94 ? -30.011 -0.791 16.518 1.00 94.81 94 TRP A C 1
ATOM 702 O O . TRP A 1 94 ? -30.829 -0.078 15.935 1.00 94.81 94 TRP A O 1
ATOM 712 N N . GLY A 1 95 ? -29.863 -2.088 16.227 1.00 92.25 95 GLY A N 1
ATOM 713 C CA . GLY A 1 95 ? -30.654 -2.790 15.210 1.00 92.25 95 GLY A CA 1
ATOM 714 C C . GLY A 1 95 ? -30.413 -2.334 13.765 1.00 92.25 95 GLY A C 1
ATOM 715 O O . GLY A 1 95 ? -31.111 -2.792 12.861 1.00 92.25 95 GLY A O 1
ATOM 716 N N . LYS A 1 96 ? -29.440 -1.447 13.516 1.00 93.44 96 LYS A N 1
ATOM 717 C CA . LYS A 1 96 ? -29.138 -0.927 12.178 1.00 93.44 96 LYS A CA 1
ATOM 718 C C . LYS A 1 96 ? -27.960 -1.660 11.547 1.00 93.44 96 LYS A C 1
ATOM 720 O O . LYS A 1 96 ? -26.959 -1.978 12.192 1.00 93.44 96 LYS A O 1
ATOM 725 N N . THR A 1 97 ? -28.059 -1.878 10.239 1.00 94.12 97 THR A N 1
ATOM 726 C CA . THR A 1 97 ? -26.903 -2.254 9.418 1.00 94.12 97 THR A CA 1
ATOM 727 C C . THR A 1 97 ? -25.905 -1.088 9.360 1.00 94.12 97 THR A C 1
ATOM 729 O O . THR A 1 97 ? -26.304 0.058 9.583 1.00 94.12 97 THR A O 1
ATOM 732 N N . PRO A 1 98 ? -24.629 -1.327 9.006 1.00 92.44 98 PRO A N 1
ATOM 733 C CA . PRO A 1 98 ? -23.659 -0.254 8.772 1.00 92.44 98 PRO A CA 1
ATOM 734 C C . PRO A 1 98 ? -24.171 0.873 7.867 1.00 92.44 98 PRO A C 1
ATOM 736 O O . PRO A 1 98 ? -24.006 2.050 8.174 1.00 92.44 98 PRO A O 1
ATOM 739 N N . LEU A 1 99 ? -24.858 0.524 6.773 1.00 91.44 99 LEU A N 1
ATOM 740 C CA . LEU A 1 99 ? -25.395 1.514 5.841 1.00 91.44 99 LEU A CA 1
ATOM 741 C C . LEU A 1 99 ? -26.546 2.318 6.460 1.00 91.44 99 LEU A C 1
ATOM 743 O O . LEU A 1 99 ? -26.587 3.536 6.316 1.00 91.44 99 LEU A O 1
ATOM 747 N N . ALA A 1 100 ? -27.455 1.654 7.178 1.00 89.75 100 ALA A N 1
ATOM 748 C CA . ALA A 1 100 ? -28.581 2.313 7.837 1.00 89.75 100 ALA A CA 1
ATOM 749 C C . ALA A 1 100 ? -28.149 3.179 9.035 1.00 89.75 100 ALA A C 1
ATOM 751 O O . ALA A 1 100 ? -28.828 4.145 9.376 1.00 89.75 100 ALA A O 1
ATOM 752 N N . ALA A 1 101 ? -27.023 2.852 9.674 1.00 89.44 101 ALA A N 1
ATOM 753 C CA . ALA A 1 101 ? -26.450 3.631 10.767 1.00 89.44 101 ALA A CA 1
ATOM 754 C C . ALA A 1 101 ? -25.701 4.889 10.285 1.00 89.44 101 ALA A C 1
ATOM 756 O O . ALA A 1 101 ? -25.444 5.778 11.095 1.00 89.44 101 ALA A O 1
ATOM 757 N N . ASN A 1 102 ? -25.423 5.027 8.981 1.00 92.69 102 ASN A N 1
ATOM 758 C CA . ASN A 1 102 ? -24.676 6.143 8.385 1.00 92.69 102 ASN A CA 1
ATOM 759 C C . ASN A 1 102 ? -25.492 7.451 8.293 1.00 92.69 102 ASN A C 1
ATOM 761 O O . ASN A 1 102 ? -25.682 8.037 7.226 1.00 92.69 102 ASN A O 1
ATOM 765 N N . THR A 1 103 ? -25.975 7.904 9.441 1.00 95.62 103 THR A N 1
ATOM 766 C CA . THR A 1 103 ? -26.829 9.079 9.631 1.00 95.62 103 THR A CA 1
ATOM 767 C C . THR A 1 103 ? -26.003 10.312 10.005 1.00 95.62 103 THR A C 1
ATOM 769 O O . THR A 1 103 ? -24.811 10.213 10.319 1.00 95.62 103 THR A O 1
ATOM 772 N N . ILE A 1 104 ? -26.612 11.500 9.945 1.00 96.06 104 ILE A N 1
ATOM 773 C CA . ILE A 1 104 ? -25.942 12.753 10.331 1.00 96.06 104 ILE A CA 1
ATOM 774 C C . ILE A 1 104 ? -25.663 12.749 11.838 1.00 96.06 104 ILE A C 1
ATOM 776 O O . ILE A 1 104 ? -24.577 13.135 12.265 1.00 96.06 104 ILE A O 1
ATOM 780 N N . GLU A 1 105 ? -26.599 12.232 12.624 1.00 96.62 105 GLU A N 1
ATOM 781 C CA . GLU A 1 105 ? -26.551 12.133 14.079 1.00 96.62 105 GLU A CA 1
ATOM 782 C C . GLU A 1 105 ? -25.394 11.234 14.532 1.00 96.62 105 GLU A C 1
ATOM 784 O O . GLU A 1 105 ? -24.609 11.615 15.399 1.00 96.62 105 GLU A O 1
ATOM 789 N N . VAL A 1 106 ? -25.212 10.075 13.886 1.00 95.88 106 VAL A N 1
ATOM 790 C CA . VAL A 1 106 ? -24.063 9.193 14.155 1.00 95.88 106 VAL A CA 1
ATOM 791 C C . VAL A 1 106 ? -22.745 9.908 13.855 1.00 95.88 106 VAL A C 1
ATOM 793 O O . VAL A 1 106 ? -21.826 9.865 14.670 1.00 95.88 106 VAL A O 1
ATOM 796 N N . LYS A 1 107 ? -22.646 10.635 12.734 1.00 95.12 107 LYS A N 1
ATOM 797 C CA . LYS A 1 107 ? -21.438 11.414 12.395 1.00 95.12 107 LYS A CA 1
ATOM 798 C C . LYS A 1 107 ? -21.163 12.541 13.393 1.00 95.12 107 LYS A C 1
ATOM 800 O O . LYS A 1 107 ? -20.001 12.793 13.705 1.00 95.12 107 LYS A O 1
ATOM 805 N N . GLN A 1 108 ? -22.204 13.198 13.903 1.00 96.38 108 GLN A N 1
ATOM 806 C CA . GLN A 1 108 ? -22.080 14.217 14.946 1.00 96.38 108 GLN A CA 1
ATOM 807 C C . GLN A 1 108 ? -21.564 13.608 16.252 1.00 96.38 108 GLN A C 1
ATOM 809 O O . GLN A 1 108 ? -20.585 14.110 16.798 1.00 96.38 108 GLN A O 1
ATOM 814 N N . LYS A 1 109 ? -22.118 12.473 16.698 1.00 96.94 109 LYS A N 1
ATOM 815 C CA . LYS A 1 109 ? -21.655 11.788 17.918 1.00 96.94 109 LYS A CA 1
ATOM 816 C C . LYS A 1 109 ? -20.236 11.250 17.801 1.00 96.94 109 LYS A C 1
ATOM 818 O O . LYS A 1 109 ? -19.459 11.337 18.746 1.00 96.94 109 LYS A O 1
ATOM 823 N N . LEU A 1 110 ? -19.860 10.772 16.620 1.00 95.00 110 LEU A N 1
ATOM 824 C CA . LEU A 1 110 ? -18.479 10.443 16.286 1.00 95.00 110 LEU A CA 1
ATOM 825 C C . LEU A 1 110 ? -17.549 11.666 16.429 1.00 95.00 110 LEU A C 1
ATOM 827 O O . LEU A 1 110 ? -16.477 11.561 17.022 1.00 95.00 110 LEU A O 1
ATOM 831 N N . LEU A 1 111 ? -17.955 12.840 15.938 1.00 94.38 111 LEU A N 1
ATOM 832 C CA . LEU A 1 111 ? -17.172 14.069 16.086 1.00 94.38 111 LEU A CA 1
ATOM 833 C C . LEU A 1 111 ? -17.072 14.538 17.547 1.00 94.38 111 LEU A C 1
ATOM 835 O O . LEU A 1 111 ? -15.991 14.938 17.975 1.00 94.38 111 LEU A O 1
ATOM 839 N N . GLU A 1 112 ? -18.161 14.464 18.312 1.00 94.94 112 GLU A N 1
ATOM 840 C CA . GLU A 1 112 ? -18.165 14.770 19.748 1.00 94.94 112 GLU A CA 1
ATOM 841 C C . GLU A 1 112 ? -17.222 13.834 20.517 1.00 94.94 112 GLU A C 1
ATOM 843 O O . GLU A 1 112 ? -16.391 14.297 21.299 1.00 94.94 112 GLU A O 1
ATOM 848 N N . LEU A 1 113 ? -17.288 12.524 20.244 1.00 94.25 113 LEU A N 1
ATOM 849 C CA . LEU A 1 113 ? -16.394 11.534 20.843 1.00 94.25 113 LEU A CA 1
ATOM 850 C C . LEU A 1 113 ? -14.934 11.883 20.547 1.00 94.25 113 LEU A C 1
ATOM 852 O O . LEU A 1 113 ? -14.113 11.926 21.460 1.00 94.25 113 LEU A O 1
ATOM 856 N N . ARG A 1 114 ? -14.617 12.214 19.290 1.00 92.31 114 ARG A N 1
ATOM 857 C CA . ARG A 1 114 ? -13.274 12.650 18.889 1.00 92.31 114 ARG A CA 1
ATOM 858 C C . ARG A 1 114 ? -12.770 13.843 19.698 1.00 92.31 114 ARG A C 1
ATOM 860 O O . ARG A 1 114 ? -11.592 13.872 20.042 1.00 92.31 114 ARG A O 1
ATOM 867 N N . GLN A 1 115 ? -13.620 14.839 19.932 1.00 92.69 115 GLN A N 1
ATOM 868 C CA . GLN A 1 115 ? -13.244 16.051 20.664 1.00 92.69 115 GLN A CA 1
ATOM 869 C C . GLN A 1 115 ? -12.964 15.760 22.140 1.00 92.69 115 GLN A C 1
ATOM 871 O O . GLN A 1 115 ? -12.077 16.383 22.710 1.00 92.69 115 GLN A O 1
ATOM 876 N N . GLN A 1 116 ? -13.672 14.794 22.729 1.00 93.38 116 GLN A N 1
ATOM 877 C CA . GLN A 1 116 ? -13.509 14.414 24.134 1.00 93.38 116 GLN A CA 1
ATOM 878 C C . GLN A 1 116 ? -12.337 13.452 24.374 1.00 93.38 116 GLN A C 1
ATOM 880 O O . GLN A 1 116 ? -11.776 13.457 25.463 1.00 93.38 116 GLN A O 1
ATOM 885 N N . LEU A 1 117 ? -11.946 12.636 23.384 1.00 91.06 117 LEU A N 1
ATOM 886 C CA . LEU A 1 117 ? -10.904 11.606 23.539 1.00 91.06 117 LEU A CA 1
ATOM 887 C C . LEU A 1 117 ? -9.591 12.095 24.189 1.00 91.06 117 LEU A C 1
ATOM 889 O O . LEU A 1 117 ? -9.091 11.374 25.050 1.00 91.06 117 LEU A O 1
ATOM 893 N N . PRO A 1 118 ? -9.022 13.270 23.842 1.00 91.12 118 PRO A N 1
ATOM 894 C CA . PRO A 1 118 ? -7.791 13.758 24.474 1.00 91.12 118 PRO A CA 1
ATOM 895 C C . PRO A 1 118 ? -7.917 14.039 25.977 1.00 91.12 118 PRO A C 1
ATOM 897 O O . PRO A 1 118 ? -6.908 14.068 26.674 1.00 91.12 118 PRO A O 1
ATOM 900 N N . GLU A 1 119 ? -9.138 14.265 26.465 1.00 93.06 119 GLU A N 1
ATOM 901 C CA . GLU A 1 119 ? -9.440 14.574 27.867 1.00 93.06 119 GLU A CA 1
ATOM 902 C C . GLU A 1 119 ? -9.888 13.332 28.654 1.00 93.06 119 GLU A C 1
ATOM 904 O O . GLU A 1 119 ? -10.093 13.407 29.866 1.00 93.06 119 GLU A O 1
ATOM 909 N N . MET A 1 120 ? -10.055 12.185 27.985 1.00 93.44 120 MET A N 1
ATOM 910 C CA . MET A 1 120 ? -10.522 10.957 28.624 1.00 93.44 120 MET A CA 1
ATOM 911 C C . MET A 1 120 ? -9.426 10.296 29.458 1.00 93.44 120 MET A C 1
ATOM 913 O O . MET A 1 120 ? -8.276 10.175 29.034 1.00 93.44 120 MET A O 1
ATOM 917 N N . SER A 1 121 ? -9.810 9.797 30.634 1.00 93.62 121 SER A N 1
ATOM 918 C CA . SER A 1 121 ? -8.909 9.009 31.471 1.00 93.62 121 SER A CA 1
ATOM 919 C C . SER A 1 121 ? -8.621 7.635 30.841 1.00 93.62 121 SER A C 1
ATOM 921 O O . SER A 1 121 ? -9.437 7.126 30.060 1.00 93.62 121 SER A O 1
ATOM 923 N N . PRO A 1 122 ? -7.499 6.977 31.190 1.00 92.75 122 PRO A N 1
ATOM 924 C CA . PRO A 1 122 ? -7.212 5.615 30.740 1.00 92.75 122 PRO A CA 1
ATOM 925 C C . PRO A 1 122 ? -8.353 4.623 31.017 1.00 92.75 122 PRO A C 1
ATOM 927 O O . PRO A 1 122 ? -8.652 3.781 30.174 1.00 92.75 122 PRO A O 1
ATOM 930 N N . GLU A 1 123 ? -9.048 4.757 32.151 1.00 92.75 123 GLU A N 1
ATOM 931 C CA . GLU A 1 123 ? -10.191 3.912 32.515 1.00 92.75 123 GLU A CA 1
ATOM 932 C C . GLU A 1 123 ? -11.387 4.134 31.583 1.00 92.75 123 GLU A C 1
ATOM 934 O O . GLU A 1 123 ? -12.087 3.184 31.241 1.00 92.75 123 GLU A O 1
ATOM 939 N N . GLN A 1 124 ? -11.622 5.374 31.141 1.00 93.50 124 GLN A N 1
ATOM 940 C CA . GLN A 1 124 ? -12.668 5.674 30.161 1.00 93.50 124 GLN A CA 1
ATOM 941 C C . GLN A 1 124 ? -12.315 5.100 28.789 1.00 93.50 124 GLN A C 1
ATOM 943 O O . GLN A 1 124 ? -13.169 4.486 28.153 1.00 93.50 124 GLN A O 1
ATOM 948 N N . LEU A 1 125 ? -11.061 5.237 28.345 1.00 93.50 125 LEU A N 1
ATOM 949 C CA . LEU A 1 125 ? -10.597 4.633 27.093 1.00 93.50 125 LEU A CA 1
ATOM 950 C C . LEU A 1 125 ? -10.738 3.104 27.129 1.00 93.50 125 LEU A C 1
ATOM 952 O O . LEU A 1 125 ? -11.238 2.513 26.171 1.00 93.50 125 LEU A O 1
ATOM 956 N N . GLN A 1 126 ? -10.382 2.477 28.255 1.00 93.12 126 GLN A N 1
ATOM 957 C CA . GLN A 1 126 ? -10.564 1.041 28.464 1.00 93.12 126 GLN A CA 1
ATOM 958 C C . GLN A 1 126 ? -12.046 0.641 28.458 1.00 93.12 126 GLN A C 1
ATOM 960 O O . GLN A 1 126 ? -12.405 -0.349 27.827 1.00 93.12 126 GLN A O 1
ATOM 965 N N . ALA A 1 127 ? -12.928 1.428 29.081 1.00 93.69 127 ALA A N 1
ATOM 966 C CA . ALA A 1 127 ? -14.366 1.168 29.056 1.00 93.69 127 ALA A CA 1
ATOM 967 C C . ALA A 1 127 ? -14.936 1.209 27.626 1.00 93.69 127 ALA A C 1
ATOM 969 O O . ALA A 1 127 ? -15.764 0.371 27.268 1.00 93.69 127 ALA A O 1
ATOM 970 N N . ILE A 1 128 ? -14.467 2.136 26.779 1.00 94.81 128 ILE A N 1
ATOM 971 C CA . ILE A 1 128 ? -14.851 2.190 25.358 1.00 94.81 128 ILE A CA 1
ATOM 972 C C . ILE A 1 128 ? -14.331 0.959 24.608 1.00 94.81 128 ILE A C 1
ATOM 974 O O . ILE A 1 128 ? -15.080 0.355 23.841 1.00 94.81 128 ILE A O 1
ATOM 978 N N . ALA A 1 129 ? -13.069 0.581 24.824 1.00 94.69 129 ALA A N 1
ATOM 979 C CA . ALA A 1 129 ? -12.458 -0.605 24.227 1.00 94.69 129 ALA A CA 1
ATOM 980 C C . ALA A 1 129 ? -13.224 -1.890 24.591 1.00 94.69 129 ALA A C 1
ATOM 982 O O . ALA A 1 129 ? -13.570 -2.686 23.714 1.00 94.69 129 ALA A O 1
ATOM 983 N N . ASP A 1 130 ? -13.567 -2.058 25.867 1.00 94.44 130 ASP A N 1
ATOM 984 C CA . ASP A 1 130 ? -14.336 -3.200 26.358 1.00 94.44 130 ASP A CA 1
ATOM 985 C C . ASP A 1 130 ? -15.768 -3.205 25.822 1.00 94.44 130 ASP A C 1
ATOM 987 O O . ASP A 1 130 ? -16.295 -4.267 25.479 1.00 94.44 130 ASP A O 1
ATOM 991 N N . PHE A 1 131 ? -16.398 -2.033 25.716 1.00 95.75 131 PHE A N 1
ATOM 992 C CA . PHE A 1 131 ? -17.723 -1.910 25.120 1.00 95.75 131 PHE A CA 1
ATOM 993 C C . PHE A 1 131 ? -17.701 -2.260 23.628 1.00 95.75 131 PHE A C 1
ATOM 995 O O . PHE A 1 131 ? -18.547 -3.027 23.171 1.00 95.75 131 PHE A O 1
ATOM 1002 N N . PHE A 1 132 ? -16.707 -1.779 22.875 1.00 96.00 132 PHE A N 1
ATOM 1003 C CA . PHE A 1 132 ? -16.506 -2.163 21.477 1.00 96.00 132 PHE A CA 1
ATOM 1004 C C . PHE A 1 132 ? -16.350 -3.677 21.329 1.00 96.00 132 PHE A C 1
ATOM 1006 O O . PHE A 1 132 ? -17.052 -4.279 20.519 1.00 96.00 132 PHE A O 1
ATOM 1013 N N . ARG A 1 133 ? -15.494 -4.297 22.148 1.00 95.00 133 ARG A N 1
ATOM 1014 C CA . ARG A 1 133 ? -15.265 -5.747 22.152 1.00 95.00 133 ARG A CA 1
ATOM 1015 C C . ARG A 1 133 ? -16.567 -6.529 22.361 1.00 95.00 133 ARG A C 1
ATOM 1017 O O . ARG A 1 133 ? -16.888 -7.411 21.564 1.00 95.00 133 ARG A O 1
ATOM 1024 N N . LYS A 1 134 ? -17.333 -6.174 23.400 1.00 94.81 134 LYS A N 1
ATOM 1025 C CA . LYS A 1 134 ? -18.547 -6.891 23.836 1.00 94.81 134 LYS A CA 1
ATOM 1026 C C . LYS A 1 134 ? -19.795 -6.597 22.999 1.00 94.81 134 LYS A C 1
ATOM 1028 O O . LYS A 1 134 ? -20.741 -7.374 23.054 1.00 94.81 134 LYS A O 1
ATOM 1033 N N . SER A 1 135 ? -19.824 -5.489 22.260 1.00 93.69 135 SER A N 1
ATOM 1034 C CA . SER A 1 135 ? -20.997 -5.089 21.479 1.00 93.69 135 SER A CA 1
ATOM 1035 C C . SER A 1 135 ? -21.271 -6.059 20.324 1.00 93.69 135 SER A C 1
ATOM 1037 O O . SER A 1 135 ? -20.379 -6.412 19.555 1.00 93.69 135 SER A O 1
ATOM 1039 N N . ASP A 1 136 ? -22.523 -6.465 20.159 1.00 92.75 136 ASP A N 1
ATOM 1040 C CA . ASP A 1 136 ? -23.033 -7.225 19.012 1.00 92.75 136 ASP A CA 1
ATOM 1041 C C . ASP A 1 136 ? -23.579 -6.310 17.896 1.00 92.75 136 ASP A C 1
ATOM 1043 O O . ASP A 1 136 ? -23.9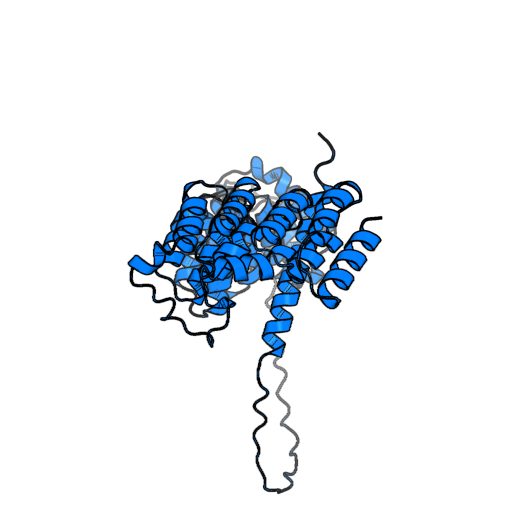53 -6.759 16.809 1.00 92.75 136 ASP A O 1
ATOM 1047 N N . GLN A 1 137 ? -23.585 -4.995 18.128 1.00 93.19 137 GLN A N 1
ATOM 1048 C CA . GLN A 1 137 ? -24.159 -4.015 17.218 1.00 93.19 137 GLN A CA 1
ATOM 1049 C C . GLN A 1 137 ? -23.222 -3.745 16.034 1.00 93.19 137 GLN A C 1
ATOM 1051 O O . GLN A 1 137 ? -22.307 -2.920 16.104 1.00 93.19 137 GLN A O 1
ATOM 1056 N N . ARG A 1 138 ? -23.487 -4.402 14.899 1.00 92.94 138 ARG A N 1
ATOM 1057 C CA . ARG A 1 138 ? -22.682 -4.259 13.668 1.00 92.94 138 ARG A CA 1
ATOM 1058 C C . ARG A 1 138 ? -22.551 -2.810 13.193 1.00 92.94 138 ARG A C 1
ATOM 1060 O O . ARG A 1 138 ? -21.453 -2.400 12.825 1.00 92.94 138 ARG A O 1
ATOM 1067 N N . GLY A 1 139 ? -23.636 -2.027 13.225 1.00 92.31 139 GLY A N 1
ATOM 1068 C CA . GLY A 1 139 ? -23.603 -0.606 12.860 1.00 92.31 139 GLY A CA 1
ATOM 1069 C C . GLY A 1 139 ? -22.647 0.204 13.742 1.00 92.31 139 GLY A C 1
ATOM 1070 O O . GLY A 1 139 ? -21.814 0.949 13.229 1.00 92.31 139 GLY A O 1
ATOM 1071 N N . PHE A 1 140 ? -22.697 -0.018 15.059 1.00 95.19 140 PHE A N 1
ATOM 1072 C CA . PHE A 1 140 ? -21.796 0.624 16.016 1.00 95.19 140 PHE A CA 1
ATOM 1073 C C . PHE A 1 140 ? -20.339 0.228 15.756 1.00 95.19 140 PHE A C 1
ATOM 1075 O O . PHE A 1 140 ? -19.488 1.101 15.595 1.00 95.19 140 PHE A O 1
ATOM 1082 N N . LYS A 1 141 ? -20.051 -1.078 15.639 1.00 95.81 141 LYS A N 1
ATOM 1083 C CA . LYS A 1 141 ? -18.692 -1.578 15.384 1.00 95.81 141 LYS A CA 1
ATOM 1084 C C . LYS A 1 141 ? -18.103 -1.020 14.091 1.00 95.81 141 LYS A C 1
ATOM 1086 O O . LYS A 1 141 ? -16.968 -0.556 14.093 1.00 95.81 141 LYS A O 1
ATOM 1091 N N . TYR A 1 142 ? -18.882 -0.990 13.011 1.00 95.06 142 TYR A N 1
ATOM 1092 C CA . TYR A 1 142 ? -18.459 -0.403 11.740 1.00 95.06 142 TYR A CA 1
ATOM 1093 C C . TYR A 1 142 ? -18.042 1.066 11.887 1.00 95.06 142 TYR A C 1
ATOM 1095 O O . TYR A 1 142 ? -16.950 1.460 11.473 1.00 95.06 142 TYR A O 1
ATOM 1103 N N . HIS A 1 143 ? -18.890 1.879 12.518 1.00 94.62 143 HIS A N 1
ATOM 1104 C CA . HIS A 1 143 ? -18.612 3.299 12.704 1.00 94.62 143 HIS A CA 1
ATOM 1105 C C . HIS A 1 143 ? -17.441 3.552 13.656 1.00 94.62 143 HIS A C 1
ATOM 1107 O O . HIS A 1 143 ? -16.641 4.451 13.395 1.00 94.62 143 HIS A O 1
ATOM 1113 N N . MET A 1 144 ? -17.283 2.724 14.691 1.00 95.75 144 MET A N 1
ATOM 1114 C CA . MET A 1 144 ? -16.120 2.761 15.577 1.00 95.75 144 MET A CA 1
ATOM 1115 C C . MET A 1 144 ? -14.822 2.379 14.850 1.00 95.75 144 MET A C 1
ATOM 1117 O O . MET A 1 144 ? -13.819 3.064 15.023 1.00 95.75 144 MET A O 1
ATOM 1121 N N . LEU A 1 145 ? -14.827 1.371 13.969 1.00 94.94 145 LEU A N 1
ATOM 1122 C CA . LEU A 1 145 ? -13.657 1.028 13.146 1.00 94.94 145 LEU A CA 1
ATOM 1123 C C . LEU A 1 145 ? -13.241 2.181 12.228 1.00 94.94 145 LEU A C 1
ATOM 1125 O O . LEU A 1 145 ? -12.051 2.456 12.088 1.00 94.94 145 LEU A O 1
ATOM 1129 N N . ILE A 1 146 ? -14.203 2.885 11.620 1.00 91.25 146 ILE A N 1
ATOM 1130 C CA . ILE A 1 146 ? -13.916 4.086 10.818 1.00 91.25 146 ILE A CA 1
ATOM 1131 C C . ILE A 1 14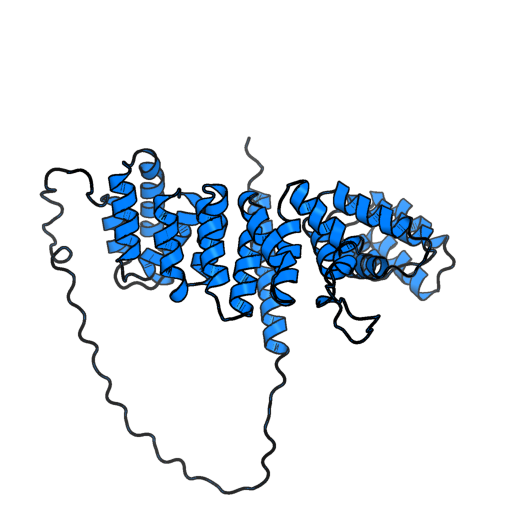6 ? -13.307 5.183 11.687 1.00 91.25 146 ILE A C 1
ATOM 1133 O O . ILE A 1 146 ? -12.303 5.785 11.315 1.00 91.25 146 ILE A O 1
ATOM 1137 N N . ALA A 1 147 ? -13.909 5.431 12.844 1.00 91.25 147 ALA A N 1
ATOM 1138 C CA . ALA A 1 147 ? -13.443 6.396 13.826 1.00 91.25 147 ALA A CA 1
ATOM 1139 C C . ALA A 1 147 ? -11.996 6.144 14.266 1.00 91.25 147 ALA A C 1
ATOM 1141 O O . ALA A 1 147 ? -11.159 7.057 14.250 1.00 91.25 147 ALA A O 1
ATOM 1142 N N . PHE A 1 148 ? -11.686 4.887 14.583 1.00 90.00 148 PHE A N 1
ATOM 1143 C CA . PHE A 1 148 ? -10.367 4.447 15.011 1.00 90.00 148 PHE A CA 1
ATOM 1144 C C . PHE A 1 148 ? -9.279 4.800 13.990 1.00 90.00 148 PHE A C 1
ATOM 1146 O O . PHE A 1 148 ? -8.224 5.283 14.396 1.00 90.00 148 PHE A O 1
ATOM 1153 N N . ARG A 1 149 ? -9.556 4.782 12.680 1.00 87.00 149 ARG A N 1
ATOM 1154 C CA . ARG A 1 149 ? -8.586 5.220 11.649 1.00 87.00 149 ARG A CA 1
ATOM 1155 C C . ARG A 1 149 ? -7.976 6.599 11.914 1.00 87.00 149 ARG A C 1
ATOM 1157 O O . ARG A 1 149 ? -6.859 6.876 11.494 1.00 87.00 149 ARG A O 1
ATOM 1164 N N . SER A 1 150 ? -8.708 7.486 12.582 1.00 82.81 150 SER A N 1
ATOM 1165 C CA . SER A 1 150 ? -8.272 8.862 12.815 1.00 82.81 150 SER A CA 1
ATOM 1166 C C . SER A 1 150 ? -7.874 9.185 14.254 1.00 82.81 150 SER A C 1
ATOM 1168 O O . SER A 1 150 ? -7.291 10.252 14.461 1.00 82.81 150 SER A O 1
ATOM 1170 N N . TRP A 1 151 ? -8.196 8.338 15.240 1.00 80.06 151 TRP A N 1
ATOM 1171 C CA . TRP A 1 151 ? -8.244 8.781 16.645 1.00 80.06 151 TRP A CA 1
ATOM 1172 C C . TRP A 1 151 ? -7.430 7.975 17.654 1.00 80.06 151 TRP A C 1
ATOM 1174 O O . TRP A 1 151 ? -7.215 8.485 18.749 1.00 80.06 151 TRP A O 1
ATOM 1184 N N . CYS A 1 152 ? -7.020 6.739 17.370 1.00 72.31 152 CYS A N 1
ATOM 1185 C CA . CYS A 1 152 ? -6.670 5.830 18.467 1.00 72.31 152 CYS A CA 1
ATOM 1186 C C . CYS A 1 152 ? -5.174 5.650 18.741 1.00 72.31 152 CYS A C 1
ATOM 1188 O O . CYS A 1 152 ? -4.321 5.744 17.858 1.00 72.31 152 CYS A O 1
ATOM 1190 N N . GLY A 1 153 ? -4.913 5.378 20.023 1.00 76.88 153 GLY A N 1
ATOM 1191 C CA . GLY A 1 153 ? -3.680 4.819 20.562 1.00 76.88 153 GLY A CA 1
ATOM 1192 C C . GLY A 1 153 ? -3.898 3.392 21.077 1.00 76.88 153 GLY A C 1
ATOM 1193 O O . GLY A 1 153 ? -4.912 2.754 20.787 1.00 76.88 153 GLY A O 1
ATOM 1194 N N . ASP A 1 154 ? -2.944 2.913 21.868 1.00 90.75 154 ASP A N 1
ATOM 1195 C CA . ASP A 1 154 ? -2.797 1.524 22.321 1.00 90.75 154 ASP A CA 1
ATOM 1196 C C . ASP A 1 154 ? -4.063 0.784 22.801 1.00 90.75 154 ASP A C 1
ATOM 1198 O O . ASP A 1 154 ? -4.207 -0.380 22.422 1.00 90.75 154 ASP A O 1
ATOM 1202 N N . PRO A 1 155 ? -4.990 1.379 23.589 1.00 92.12 155 PRO A N 1
ATOM 1203 C CA . PRO A 1 155 ? -6.096 0.625 24.195 1.00 92.12 155 PRO A CA 1
ATOM 1204 C C . PRO A 1 155 ? -7.053 -0.035 23.194 1.00 92.12 155 PRO A C 1
ATOM 1206 O O . PRO A 1 155 ? -7.762 -0.977 23.540 1.00 92.12 155 PRO A O 1
ATOM 1209 N N . PHE A 1 156 ? -7.087 0.455 21.952 1.00 94.88 156 PHE A N 1
ATOM 1210 C CA . PHE A 1 156 ? -8.019 -0.018 20.928 1.00 94.88 156 PHE A CA 1
ATOM 1211 C C . PHE A 1 156 ? -7.417 -1.061 19.983 1.00 94.88 156 PHE A C 1
ATOM 1213 O O . PHE A 1 156 ? -8.168 -1.675 19.232 1.00 94.88 156 PHE A O 1
ATOM 1220 N N . VAL A 1 157 ? -6.098 -1.293 20.021 1.00 96.06 157 VAL A N 1
ATOM 1221 C CA . VAL A 1 157 ? -5.421 -2.217 19.093 1.00 96.06 157 VAL A CA 1
ATOM 1222 C C . VAL A 1 157 ? -5.966 -3.640 19.230 1.00 96.06 157 VAL A C 1
ATOM 1224 O O . VAL A 1 157 ? -6.438 -4.202 18.245 1.00 96.06 157 VAL A O 1
ATOM 1227 N N . GLU A 1 158 ? -5.957 -4.204 20.442 1.00 96.50 158 GLU A N 1
ATOM 1228 C CA . GLU A 1 158 ? -6.438 -5.576 20.665 1.00 96.50 158 GLU A CA 1
ATOM 1229 C C . GLU A 1 158 ? -7.942 -5.729 20.400 1.00 96.50 158 GLU A C 1
ATOM 1231 O O . GLU A 1 158 ? -8.298 -6.622 19.635 1.00 96.50 158 GLU A O 1
ATOM 1236 N N . PRO A 1 159 ? -8.840 -4.857 20.913 1.00 96.19 159 PRO A N 1
ATOM 1237 C CA . PRO A 1 159 ? -10.259 -4.943 20.571 1.00 96.19 159 PRO A CA 1
ATOM 1238 C C . PRO A 1 159 ? -10.527 -4.931 19.061 1.00 96.19 159 PRO A C 1
ATOM 1240 O O . PRO A 1 159 ? -11.396 -5.661 18.591 1.00 96.19 159 PRO A O 1
ATOM 1243 N N . VAL A 1 160 ? -9.793 -4.112 18.296 1.00 96.75 160 VAL A N 1
ATOM 1244 C CA . VAL A 1 160 ? -9.913 -4.063 16.832 1.00 96.75 160 VAL A CA 1
ATOM 1245 C C . VAL A 1 160 ? -9.410 -5.360 16.199 1.00 96.75 160 VAL A C 1
ATOM 1247 O O . VAL A 1 160 ? -10.112 -5.923 15.362 1.00 96.75 160 VAL A O 1
ATOM 1250 N N . ALA A 1 161 ? -8.241 -5.858 16.608 1.00 97.12 161 ALA A N 1
ATOM 1251 C CA . ALA A 1 161 ? -7.661 -7.090 16.074 1.00 97.12 161 ALA A CA 1
ATOM 1252 C C . ALA A 1 161 ? -8.515 -8.334 16.384 1.00 97.12 161 ALA A C 1
ATOM 1254 O O . ALA A 1 161 ? -8.693 -9.189 15.523 1.00 97.12 161 ALA A O 1
ATOM 1255 N N . GLU A 1 162 ? -9.110 -8.417 17.575 1.00 96.50 162 GLU A N 1
ATOM 1256 C CA . GLU A 1 162 ? -10.020 -9.504 17.969 1.00 96.50 162 GLU A CA 1
ATOM 1257 C C . GLU A 1 162 ? -11.283 -9.576 17.094 1.00 96.50 162 GLU A C 1
ATOM 1259 O O . GLU A 1 162 ? -11.905 -10.630 16.984 1.00 96.50 162 GLU A O 1
ATOM 1264 N N . TYR A 1 163 ? -11.663 -8.474 16.440 1.00 96.31 163 TYR A N 1
ATOM 1265 C CA . TYR A 1 163 ? -12.819 -8.429 15.546 1.00 96.31 163 TYR A CA 1
ATOM 1266 C C . TYR A 1 163 ? -12.503 -8.884 14.106 1.00 96.31 163 TYR A C 1
ATOM 1268 O O . TYR A 1 163 ? -13.382 -8.848 13.241 1.00 96.31 163 TYR A O 1
ATOM 1276 N N . TYR A 1 164 ? -11.268 -9.328 13.837 1.00 96.50 164 TYR A N 1
ATOM 1277 C CA . TYR A 1 164 ? -10.789 -9.691 12.500 1.00 96.50 164 TYR A CA 1
ATOM 1278 C C . TYR A 1 164 ? -11.672 -10.727 11.795 1.00 96.50 164 TYR A C 1
ATOM 1280 O O . TYR A 1 164 ? -12.102 -10.480 10.673 1.00 96.50 164 TYR A O 1
ATOM 1288 N N . GLU A 1 165 ? -12.028 -11.826 12.467 1.00 94.19 165 GLU A N 1
ATOM 1289 C CA . GLU A 1 165 ? -12.825 -12.912 11.866 1.00 94.19 165 GLU A CA 1
ATOM 1290 C C . GLU A 1 165 ? -14.203 -12.456 11.367 1.00 94.19 165 GLU A C 1
ATOM 1292 O O . GLU A 1 165 ? -14.776 -13.046 10.453 1.00 94.19 165 GLU A O 1
ATOM 1297 N N . SER A 1 166 ? -14.755 -11.398 11.966 1.00 93.75 166 SER A N 1
ATOM 1298 C CA . SER A 1 166 ? -16.062 -10.869 11.574 1.00 93.75 166 SER A CA 1
ATOM 1299 C C . SER A 1 166 ? -15.981 -9.937 10.367 1.00 93.75 166 SER A C 1
ATOM 1301 O O . SER A 1 166 ? -16.888 -9.936 9.539 1.00 93.75 166 SER A O 1
ATOM 1303 N N . GLU A 1 167 ? -14.937 -9.107 10.284 1.00 94.38 167 GLU A N 1
ATOM 1304 C CA . GLU A 1 167 ? -14.808 -8.046 9.276 1.00 94.38 167 GLU A CA 1
ATOM 1305 C C . GLU A 1 167 ? -13.320 -7.813 8.899 1.00 94.38 167 GLU A C 1
ATOM 1307 O O . GLU A 1 167 ? -12.754 -6.757 9.217 1.00 94.38 167 GLU A O 1
ATOM 1312 N N . PRO A 1 168 ? -12.659 -8.769 8.214 1.00 94.38 168 PRO A N 1
ATOM 1313 C CA . PRO A 1 168 ? -11.203 -8.771 8.034 1.00 94.38 168 PRO A CA 1
ATOM 1314 C C . PRO A 1 168 ? -10.693 -7.548 7.262 1.00 94.38 168 PRO A C 1
ATOM 1316 O O . PRO A 1 168 ? -9.697 -6.932 7.644 1.00 94.38 168 PRO A O 1
ATOM 1319 N N . ASP A 1 169 ? -11.415 -7.130 6.217 1.00 92.38 169 ASP A N 1
ATOM 1320 C CA . ASP A 1 169 ? -11.032 -5.978 5.394 1.00 92.38 169 ASP A CA 1
ATOM 1321 C C . ASP A 1 169 ? -11.095 -4.655 6.181 1.00 92.38 169 ASP A C 1
ATOM 1323 O O . ASP A 1 169 ? -10.220 -3.794 6.021 1.00 92.38 169 ASP A O 1
ATOM 1327 N N . LEU A 1 170 ? -12.101 -4.491 7.053 1.00 92.75 170 LEU A N 1
ATOM 1328 C CA . LEU A 1 170 ? -12.273 -3.287 7.873 1.00 92.75 170 LEU A CA 1
ATOM 1329 C C . LEU A 1 170 ? -11.277 -3.234 9.026 1.00 92.75 170 LEU A C 1
ATOM 1331 O O . LEU A 1 170 ? -10.762 -2.155 9.324 1.00 92.75 170 LEU A O 1
ATOM 1335 N N . VAL A 1 171 ? -11.000 -4.378 9.656 1.00 95.94 171 VAL A N 1
ATOM 1336 C CA . VAL A 1 171 ? -9.990 -4.493 10.713 1.00 95.94 171 VAL A CA 1
ATOM 1337 C C . VAL A 1 171 ? -8.601 -4.225 10.151 1.00 95.94 171 VAL A C 1
ATOM 1339 O O . VAL A 1 171 ? -7.891 -3.379 10.691 1.00 95.94 171 VAL A O 1
ATOM 1342 N N . GLY A 1 172 ? -8.247 -4.843 9.019 1.00 95.56 172 GLY A N 1
ATOM 1343 C CA . GLY A 1 172 ? -6.992 -4.555 8.329 1.00 95.56 172 GLY A CA 1
ATOM 1344 C C . GLY A 1 172 ? -6.874 -3.074 7.961 1.00 95.56 172 GLY A C 1
ATOM 1345 O O . GLY A 1 172 ? -5.825 -2.467 8.156 1.00 95.56 172 GLY A O 1
ATOM 1346 N N . GLU A 1 173 ? -7.949 -2.442 7.478 1.00 94.25 173 GLU A N 1
ATOM 1347 C CA . GLU A 1 173 ? -7.934 -0.999 7.216 1.00 94.25 173 GLU A CA 1
ATOM 1348 C C . GLU A 1 173 ? -7.716 -0.170 8.485 1.00 94.25 173 GLU A C 1
ATOM 1350 O O . GLU A 1 173 ? -6.882 0.731 8.483 1.00 94.25 173 GLU A O 1
ATOM 1355 N N . ALA A 1 174 ? -8.442 -0.469 9.565 1.00 95.31 174 ALA A N 1
ATOM 1356 C CA . ALA A 1 174 ? -8.324 0.248 10.829 1.00 95.31 174 ALA A CA 1
ATOM 1357 C C . ALA A 1 174 ? -6.903 0.138 11.400 1.00 95.31 174 ALA A C 1
ATOM 1359 O O . ALA A 1 174 ? -6.264 1.169 11.619 1.00 95.31 174 ALA A O 1
ATOM 1360 N N . LEU A 1 175 ? -6.372 -1.082 11.540 1.00 96.31 175 LEU A N 1
ATOM 1361 C CA . LEU A 1 175 ? -4.997 -1.318 11.993 1.00 96.31 175 LEU A CA 1
ATOM 1362 C C . LEU A 1 175 ? -3.976 -0.617 11.087 1.00 96.31 175 LEU A C 1
ATOM 1364 O O . LEU A 1 175 ? -3.019 -0.016 11.579 1.00 96.31 175 LEU A O 1
ATOM 1368 N N . GLY A 1 176 ? -4.224 -0.619 9.773 1.00 95.12 176 GLY A N 1
ATOM 1369 C CA . GLY A 1 176 ? -3.396 0.048 8.770 1.00 95.12 176 GLY A CA 1
ATOM 1370 C C . GLY A 1 176 ? -3.258 1.550 8.990 1.00 95.12 176 GLY A C 1
ATOM 1371 O O . GLY A 1 176 ? -2.231 2.113 8.648 1.00 95.12 176 GLY A O 1
ATOM 1372 N N . TYR A 1 177 ? -4.240 2.217 9.594 1.00 94.19 177 TYR A N 1
ATOM 1373 C CA . TYR A 1 177 ? -4.099 3.618 10.000 1.00 94.19 177 TYR A CA 1
ATOM 1374 C C . TYR A 1 177 ? -3.556 3.769 11.428 1.00 94.19 177 TYR A C 1
ATOM 1376 O O . TYR A 1 177 ? -2.813 4.712 11.707 1.00 94.19 177 TYR A O 1
ATOM 1384 N N . MET A 1 178 ? -3.881 2.837 12.327 1.00 95.31 178 MET A N 1
ATOM 1385 C CA . MET A 1 178 ? -3.418 2.842 13.722 1.00 95.31 178 MET A CA 1
ATOM 1386 C C . MET A 1 178 ? -1.901 2.707 13.853 1.00 95.31 178 MET A C 1
ATOM 1388 O O . MET A 1 178 ? -1.307 3.292 14.757 1.00 95.31 178 MET A O 1
ATOM 1392 N N . ILE A 1 179 ? -1.257 2.004 12.923 1.00 95.50 179 ILE A N 1
ATOM 1393 C CA . ILE A 1 179 ? 0.201 1.831 12.890 1.00 95.50 179 ILE A CA 1
ATOM 1394 C C . ILE A 1 179 ? 0.982 3.154 12.787 1.00 95.50 179 ILE A C 1
ATOM 1396 O O . ILE A 1 179 ? 2.120 3.232 13.241 1.00 95.50 179 ILE A O 1
ATOM 1400 N N . LEU A 1 180 ? 0.358 4.231 12.290 1.00 93.06 180 LEU A N 1
ATOM 1401 C CA . LEU A 1 180 ? 0.936 5.586 12.279 1.00 93.06 180 LEU A CA 1
ATOM 1402 C C . LEU A 1 180 ? 0.954 6.262 13.659 1.00 93.06 180 LEU A C 1
ATOM 1404 O O . LEU A 1 180 ? 1.483 7.367 13.806 1.00 93.06 180 LEU A O 1
ATOM 1408 N N . ARG A 1 181 ? 0.292 5.664 14.650 1.00 91.62 181 ARG A N 1
ATOM 1409 C CA . ARG A 1 181 ? 0.113 6.209 16.002 1.00 91.62 181 ARG A CA 1
ATOM 1410 C C . ARG A 1 181 ? 0.726 5.315 17.064 1.00 91.62 181 ARG A C 1
ATOM 1412 O O . ARG A 1 181 ? 1.170 5.829 18.083 1.00 91.62 181 ARG A O 1
ATOM 1419 N N . THR A 1 182 ? 0.747 4.005 16.831 1.00 93.06 182 THR A N 1
ATOM 1420 C CA . THR A 1 182 ? 1.288 3.041 17.784 1.00 93.06 182 THR A CA 1
ATOM 1421 C C . THR A 1 182 ? 1.954 1.850 17.090 1.00 93.06 182 THR A C 1
ATOM 1423 O O . THR A 1 182 ? 1.360 1.258 16.184 1.00 93.06 182 THR A O 1
ATOM 1426 N N . PRO A 1 183 ? 3.165 1.443 17.522 1.00 92.62 183 PRO A N 1
ATOM 1427 C CA . PRO A 1 183 ? 3.815 0.236 17.017 1.00 92.62 183 PRO A CA 1
ATOM 1428 C C . PRO A 1 183 ? 3.048 -1.044 17.377 1.00 92.62 183 PRO A C 1
ATOM 1430 O O . PRO A 1 183 ? 3.158 -2.025 16.648 1.00 92.62 183 PRO A O 1
ATOM 1433 N N . LYS A 1 184 ? 2.190 -1.032 18.410 1.00 95.50 184 LYS A N 1
ATOM 1434 C CA . LYS A 1 184 ? 1.360 -2.195 18.769 1.00 95.50 184 LYS A CA 1
ATOM 1435 C C . LYS A 1 184 ? 0.440 -2.639 17.637 1.00 95.50 184 LYS A C 1
ATOM 1437 O O . LYS A 1 184 ? 0.131 -3.819 17.525 1.00 95.50 184 LYS A O 1
ATOM 1442 N N . ALA A 1 185 ? 0.012 -1.719 16.771 1.00 96.44 185 ALA A N 1
ATOM 1443 C CA . ALA A 1 185 ? -0.776 -2.092 15.601 1.00 96.44 185 ALA A CA 1
ATOM 1444 C C . ALA A 1 185 ? 0.041 -2.926 14.596 1.00 96.44 185 ALA A C 1
ATOM 1446 O O . ALA A 1 185 ? -0.528 -3.800 13.950 1.00 96.44 185 ALA A O 1
ATOM 1447 N N . ALA A 1 186 ? 1.359 -2.709 14.499 1.00 96.12 186 ALA A N 1
ATOM 1448 C CA . ALA A 1 186 ? 2.247 -3.555 13.703 1.00 96.12 186 ALA A CA 1
ATOM 1449 C C . ALA A 1 186 ? 2.329 -4.970 14.301 1.00 96.12 186 ALA A C 1
ATOM 1451 O O . ALA A 1 186 ? 2.151 -5.947 13.586 1.00 96.12 186 ALA A O 1
ATOM 1452 N N . GLU A 1 187 ? 2.492 -5.085 15.621 1.00 96.00 187 GLU A N 1
ATOM 1453 C CA . GLU A 1 187 ? 2.482 -6.379 16.323 1.00 96.00 187 GLU A CA 1
ATOM 1454 C C . GLU A 1 187 ? 1.138 -7.111 16.171 1.00 96.00 187 GLU A C 1
ATOM 1456 O O . GLU A 1 187 ? 1.099 -8.331 16.026 1.00 96.00 187 GLU A O 1
ATOM 1461 N N . ALA A 1 188 ? 0.023 -6.375 16.190 1.00 97.38 188 ALA A N 1
ATOM 1462 C CA . ALA A 1 188 ? -1.300 -6.940 15.950 1.00 97.38 188 ALA A CA 1
ATOM 1463 C C . ALA A 1 188 ? -1.451 -7.446 14.513 1.00 97.38 188 ALA A C 1
ATOM 1465 O O . ALA A 1 188 ? -1.944 -8.556 14.323 1.00 97.38 188 ALA A O 1
ATOM 1466 N N . PHE A 1 189 ? -0.987 -6.683 13.514 1.00 95.94 189 PHE A N 1
ATOM 1467 C CA . PHE A 1 189 ? -0.888 -7.178 12.140 1.00 95.94 189 PHE A CA 1
ATOM 1468 C C . PHE A 1 189 ? -0.079 -8.459 12.075 1.00 95.94 189 PHE A C 1
ATOM 1470 O O . PHE A 1 189 ? -0.532 -9.408 11.452 1.00 95.94 189 PHE A O 1
ATOM 1477 N N . ASP A 1 190 ? 1.079 -8.492 12.730 1.00 96.12 190 ASP A N 1
ATOM 1478 C CA . ASP A 1 190 ? 1.963 -9.645 12.671 1.00 96.12 190 ASP A CA 1
ATOM 1479 C C . ASP A 1 190 ? 1.257 -10.920 13.135 1.00 96.12 190 ASP A C 1
ATOM 1481 O O . ASP A 1 190 ? 1.141 -11.899 12.398 1.00 96.12 190 ASP A O 1
ATOM 1485 N N . ARG A 1 191 ? 0.632 -10.840 14.314 1.00 97.44 191 ARG A N 1
ATOM 1486 C CA . ARG A 1 191 ? -0.160 -11.941 14.861 1.00 97.44 191 ARG A CA 1
ATOM 1487 C C . ARG A 1 191 ? -1.322 -12.335 13.955 1.00 97.44 191 ARG A C 1
ATOM 1489 O O . ARG A 1 191 ? -1.654 -13.512 13.911 1.00 97.44 191 ARG A O 1
ATOM 1496 N N . LEU A 1 192 ? -1.979 -11.390 13.281 1.00 98.00 192 LEU A N 1
ATOM 1497 C CA . LEU A 1 192 ? -3.057 -11.711 12.341 1.00 98.00 192 LEU A CA 1
ATOM 1498 C C . LEU A 1 192 ? -2.522 -12.415 11.089 1.00 98.00 192 LEU A C 1
ATOM 1500 O O . LEU A 1 192 ? -3.115 -13.401 10.664 1.00 98.00 192 LEU A O 1
ATOM 1504 N N . ILE A 1 193 ? -1.396 -11.959 10.533 1.00 97.38 193 ILE A N 1
ATOM 1505 C CA . ILE A 1 193 ? -0.775 -12.564 9.346 1.00 97.38 193 ILE A CA 1
ATOM 1506 C C . ILE A 1 193 ? -0.327 -14.001 9.659 1.00 97.38 193 ILE A C 1
ATOM 1508 O O . ILE A 1 193 ? -0.603 -14.901 8.873 1.00 97.38 193 ILE A O 1
ATOM 1512 N N . GLU A 1 194 ? 0.291 -14.241 10.820 1.00 96.56 194 GLU A N 1
ATOM 1513 C CA . GLU A 1 194 ? 0.735 -15.580 11.249 1.00 96.56 194 GLU A CA 1
ATOM 1514 C C . GLU A 1 194 ? -0.416 -16.585 11.419 1.00 96.56 194 GLU A C 1
ATOM 1516 O O . GLU A 1 194 ? -0.237 -17.783 11.203 1.00 96.56 194 GLU A O 1
ATOM 1521 N N . ARG A 1 195 ? -1.599 -16.113 11.828 1.00 96.56 195 ARG A N 1
ATOM 1522 C CA . ARG A 1 195 ? -2.786 -16.956 12.055 1.00 96.56 195 ARG A CA 1
ATOM 1523 C C . ARG A 1 195 ? -3.614 -17.170 10.792 1.00 96.56 195 ARG A C 1
ATOM 1525 O O . ARG A 1 195 ? -4.438 -18.081 10.763 1.00 96.56 195 ARG A O 1
ATOM 1532 N N . GLU A 1 196 ? -3.446 -16.315 9.786 1.00 97.19 196 GLU A N 1
ATOM 1533 C CA . GLU A 1 196 ? -4.262 -16.337 8.580 1.00 97.19 196 GLU A CA 1
ATOM 1534 C C . GLU A 1 196 ? -3.840 -17.487 7.660 1.00 97.19 196 GLU A C 1
ATOM 1536 O O . GLU A 1 196 ? -2.762 -17.497 7.055 1.00 97.19 196 GLU A O 1
ATOM 1541 N N . VAL A 1 197 ? -4.727 -18.473 7.555 1.00 95.25 197 VAL A N 1
ATOM 1542 C CA . VAL A 1 197 ? -4.515 -19.686 6.763 1.00 95.25 197 VAL A CA 1
ATOM 1543 C C . VAL A 1 197 ? -4.851 -19.476 5.290 1.00 95.25 197 VAL A C 1
ATOM 1545 O O . VAL A 1 197 ? -4.275 -20.153 4.439 1.00 95.25 197 VAL A O 1
ATOM 1548 N N . ASP A 1 198 ? -5.749 -18.537 4.971 1.00 94.56 198 ASP A N 1
ATOM 1549 C CA . ASP A 1 198 ? -6.101 -18.211 3.594 1.00 94.56 198 ASP A CA 1
ATOM 1550 C C . ASP A 1 198 ? -4.983 -17.361 2.959 1.00 94.56 198 ASP A C 1
ATOM 1552 O O . ASP A 1 198 ? -4.759 -16.219 3.375 1.00 94.56 198 ASP A O 1
ATOM 1556 N N . PRO A 1 199 ? -4.276 -17.869 1.932 1.00 91.25 199 PRO A N 1
ATOM 1557 C CA . PRO A 1 199 ? -3.133 -17.166 1.350 1.00 91.25 199 PRO A CA 1
ATOM 1558 C C . PRO A 1 199 ? -3.524 -15.826 0.713 1.00 91.25 199 PRO A C 1
ATOM 1560 O O . PRO A 1 199 ? -2.728 -14.891 0.695 1.00 91.25 199 PRO A O 1
ATOM 1563 N N . VAL A 1 200 ? -4.761 -15.680 0.223 1.00 91.81 200 VAL A N 1
ATOM 1564 C CA . VAL A 1 200 ? -5.229 -14.423 -0.377 1.00 91.81 200 VAL A CA 1
ATOM 1565 C C . VAL A 1 200 ? -5.448 -13.367 0.705 1.00 91.81 200 VAL A C 1
ATOM 1567 O O . VAL A 1 200 ? -5.079 -12.205 0.519 1.00 91.81 200 VAL A O 1
ATOM 1570 N N . ARG A 1 201 ? -6.032 -13.741 1.846 1.00 95.19 201 ARG A N 1
ATOM 1571 C CA . ARG A 1 201 ? -6.206 -12.841 2.994 1.00 95.19 201 ARG A CA 1
ATOM 1572 C C . ARG A 1 201 ? -4.876 -12.503 3.656 1.00 95.19 201 ARG A C 1
ATOM 1574 O O . ARG A 1 201 ? -4.648 -11.331 3.953 1.00 95.19 201 ARG A O 1
ATOM 1581 N N . ARG A 1 202 ? -3.976 -13.479 3.803 1.00 97.00 202 ARG A N 1
ATOM 1582 C CA . ARG A 1 202 ? -2.632 -13.264 4.355 1.00 97.00 202 ARG A CA 1
ATOM 1583 C C . ARG A 1 202 ? -1.847 -12.257 3.515 1.00 97.00 202 ARG A C 1
ATOM 1585 O O . ARG A 1 202 ? -1.400 -11.234 4.037 1.00 97.00 202 ARG A O 1
ATOM 1592 N N . ALA A 1 203 ? -1.829 -12.446 2.196 1.00 94.19 203 ALA A N 1
ATOM 1593 C CA . ALA A 1 203 ? -1.230 -11.508 1.253 1.00 94.19 203 ALA A CA 1
ATOM 1594 C C . ALA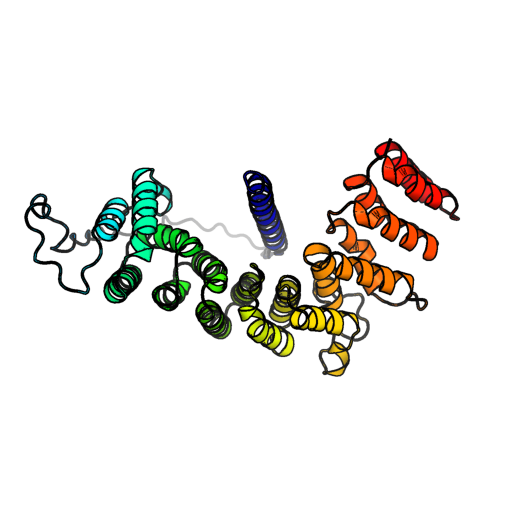 A 1 203 ? -1.844 -10.096 1.355 1.00 94.19 203 ALA A C 1
ATOM 1596 O O . ALA A 1 203 ? -1.125 -9.093 1.359 1.00 94.19 203 ALA A O 1
ATOM 1597 N N . LYS A 1 204 ? -3.175 -9.983 1.494 1.00 95.62 204 LYS A N 1
ATOM 1598 C CA . LYS A 1 204 ? -3.850 -8.688 1.710 1.00 95.62 204 LYS A CA 1
ATOM 1599 C C . LYS A 1 204 ? -3.427 -8.013 3.015 1.00 95.62 204 LYS A C 1
ATOM 1601 O O . LYS A 1 204 ? -3.260 -6.794 3.021 1.00 95.62 204 LYS A O 1
ATOM 1606 N N . LEU A 1 205 ? -3.253 -8.764 4.103 1.00 97.69 205 LEU A N 1
ATOM 1607 C CA . LEU A 1 205 ? -2.763 -8.220 5.370 1.00 97.69 205 LEU A CA 1
ATOM 1608 C C . LEU A 1 205 ? -1.333 -7.682 5.231 1.00 97.69 205 LEU A C 1
ATOM 1610 O O . LEU A 1 205 ? -1.074 -6.555 5.652 1.00 97.69 205 LEU A O 1
ATOM 1614 N N . ILE A 1 206 ? -0.439 -8.423 4.567 1.00 97.88 206 ILE A N 1
ATOM 1615 C CA . ILE A 1 206 ? 0.940 -7.985 4.279 1.00 97.88 206 ILE A CA 1
ATOM 1616 C C . ILE A 1 206 ? 0.945 -6.706 3.427 1.00 97.88 206 ILE A C 1
ATOM 1618 O O . ILE A 1 206 ? 1.669 -5.749 3.721 1.00 97.88 206 ILE A O 1
ATOM 1622 N N . ALA A 1 207 ? 0.100 -6.644 2.396 1.00 96.12 207 ALA A N 1
ATOM 1623 C CA . ALA A 1 207 ? -0.057 -5.449 1.567 1.00 96.12 207 ALA A CA 1
ATOM 1624 C C . ALA A 1 207 ? -0.572 -4.250 2.386 1.00 96.12 207 ALA A C 1
ATOM 1626 O O . ALA A 1 207 ? -0.111 -3.114 2.239 1.00 96.12 207 ALA A O 1
ATOM 1627 N N . ARG A 1 208 ? -1.538 -4.493 3.279 1.00 96.19 208 ARG A N 1
ATOM 1628 C CA . ARG A 1 208 ? -2.146 -3.457 4.118 1.00 96.19 208 ARG A CA 1
ATOM 1629 C C . ARG A 1 208 ? -1.179 -2.924 5.173 1.00 96.19 208 ARG A C 1
ATOM 1631 O O . ARG A 1 208 ? -1.186 -1.719 5.415 1.00 96.19 208 ARG A O 1
ATOM 1638 N N . LEU A 1 209 ? -0.330 -3.781 5.735 1.00 97.50 209 LEU A N 1
ATOM 1639 C CA . LEU A 1 209 ? 0.691 -3.419 6.717 1.00 97.50 209 LEU A CA 1
ATOM 1640 C C . LEU A 1 209 ? 1.648 -2.332 6.185 1.00 97.50 209 LEU A C 1
ATOM 1642 O O . LEU A 1 209 ? 1.925 -1.358 6.882 1.00 97.50 209 LEU A O 1
ATOM 1646 N N . GLY A 1 210 ? 2.093 -2.438 4.927 1.00 96.25 210 GLY A N 1
ATOM 1647 C CA . GLY A 1 210 ? 2.941 -1.423 4.283 1.00 96.25 210 GLY A CA 1
ATOM 1648 C C . GLY A 1 210 ? 2.186 -0.269 3.618 1.00 96.25 210 GLY A C 1
ATOM 1649 O O . GLY A 1 210 ? 2.804 0.699 3.174 1.00 96.25 210 GLY A O 1
ATOM 1650 N N . PHE A 1 211 ? 0.853 -0.325 3.537 1.00 94.44 211 PHE A N 1
ATOM 1651 C CA . PHE A 1 211 ? 0.067 0.596 2.711 1.00 94.44 211 PHE A CA 1
ATOM 1652 C C . PHE A 1 211 ? 0.280 2.073 3.070 1.00 94.44 211 PHE A C 1
ATOM 1654 O O . PHE A 1 211 ? 0.376 2.916 2.174 1.00 94.44 211 PHE A O 1
ATOM 1661 N N . VAL A 1 212 ? 0.377 2.389 4.361 1.00 94.12 212 VAL A N 1
ATOM 1662 C CA . VAL A 1 212 ? 0.568 3.765 4.850 1.00 94.12 212 VAL A CA 1
ATOM 1663 C C . VAL A 1 212 ? 2.039 4.167 5.008 1.00 94.12 212 VAL A C 1
ATOM 1665 O O . VAL A 1 212 ? 2.307 5.296 5.408 1.00 94.12 212 VAL A O 1
ATOM 1668 N N . GLY A 1 213 ? 2.985 3.266 4.716 1.00 95.31 213 GLY A N 1
ATOM 1669 C CA . GLY A 1 213 ? 4.420 3.546 4.804 1.00 95.31 213 GLY A CA 1
ATOM 1670 C C . GLY A 1 213 ? 4.938 3.753 6.232 1.00 95.31 213 GLY A C 1
ATOM 1671 O O . GLY A 1 213 ? 5.859 4.538 6.439 1.00 95.31 213 GLY A O 1
ATOM 1672 N N . ALA A 1 214 ? 4.339 3.101 7.233 1.00 96.00 214 ALA A N 1
ATOM 1673 C CA . ALA A 1 214 ? 4.782 3.228 8.620 1.00 96.00 214 ALA A CA 1
ATOM 1674 C C . ALA A 1 214 ? 6.116 2.487 8.849 1.00 96.00 214 ALA A C 1
ATOM 1676 O O . ALA A 1 214 ? 6.177 1.289 8.579 1.00 96.00 214 ALA A O 1
ATOM 1677 N N . PRO A 1 215 ? 7.163 3.133 9.402 1.00 96.75 215 PRO A N 1
ATOM 1678 C CA . PRO A 1 215 ? 8.449 2.472 9.653 1.00 96.75 215 PRO A CA 1
ATOM 1679 C C . PRO A 1 215 ? 8.366 1.239 10.564 1.00 96.75 215 PRO A C 1
ATOM 1681 O O . PRO A 1 215 ? 9.135 0.302 10.402 1.00 96.75 215 PRO A O 1
ATOM 1684 N N . SER A 1 216 ? 7.403 1.194 11.490 1.00 96.38 216 SER A N 1
ATOM 1685 C CA . SER A 1 216 ? 7.176 0.041 12.375 1.00 96.38 216 SER A CA 1
ATOM 1686 C C . SER A 1 216 ? 6.745 -1.235 11.641 1.00 96.38 216 SER A C 1
ATOM 1688 O O . SER A 1 216 ? 6.847 -2.316 12.211 1.00 96.38 216 SER A O 1
ATOM 1690 N N . ALA A 1 217 ? 6.294 -1.137 10.386 1.00 97.81 217 ALA A N 1
ATOM 1691 C CA . ALA A 1 217 ? 5.990 -2.294 9.548 1.00 97.81 217 ALA A CA 1
ATOM 1692 C C . ALA A 1 217 ? 7.246 -2.973 8.973 1.00 97.81 217 ALA A C 1
ATOM 1694 O O . ALA A 1 217 ? 7.186 -4.143 8.600 1.00 97.81 217 ALA A O 1
ATOM 1695 N N . GLU A 1 218 ? 8.373 -2.260 8.883 1.00 97.62 218 GLU A N 1
ATOM 1696 C CA . GLU A 1 218 ? 9.576 -2.723 8.182 1.00 97.62 218 GLU A CA 1
ATOM 1697 C C . GLU A 1 218 ? 10.119 -4.066 8.696 1.00 97.62 218 GLU A C 1
ATOM 1699 O O . GLU A 1 218 ? 10.352 -4.940 7.855 1.00 97.62 218 GLU A O 1
ATOM 1704 N N . PRO A 1 219 ? 10.287 -4.305 10.015 1.00 97.12 219 PRO A N 1
ATOM 1705 C CA . PRO A 1 219 ? 10.850 -5.573 10.486 1.00 97.12 219 PRO A CA 1
ATOM 1706 C C . PRO A 1 219 ? 9.968 -6.773 10.122 1.00 97.12 219 PRO A C 1
ATOM 1708 O O . PRO A 1 219 ? 10.465 -7.819 9.711 1.00 97.12 219 PRO A O 1
ATOM 1711 N N . ILE A 1 220 ? 8.646 -6.599 10.211 1.00 97.69 220 ILE A N 1
ATOM 1712 C CA . ILE A 1 220 ? 7.663 -7.642 9.903 1.00 97.69 220 ILE A CA 1
ATOM 1713 C C . ILE A 1 220 ? 7.679 -7.942 8.404 1.00 97.69 220 ILE A C 1
ATOM 1715 O O . ILE A 1 220 ? 7.781 -9.099 8.006 1.00 97.69 220 ILE A O 1
ATOM 1719 N N . LEU A 1 221 ? 7.629 -6.906 7.562 1.00 97.81 221 LEU A N 1
ATOM 1720 C CA . LEU A 1 221 ? 7.681 -7.070 6.109 1.00 97.81 221 LEU A CA 1
ATOM 1721 C C . LEU A 1 221 ? 9.005 -7.681 5.644 1.00 97.81 221 LEU A C 1
ATOM 1723 O O . LEU A 1 221 ? 8.994 -8.505 4.740 1.00 97.81 221 LEU A O 1
ATOM 1727 N N . THR A 1 222 ? 10.126 -7.327 6.275 1.00 96.25 222 THR A N 1
ATOM 1728 C CA . THR A 1 222 ? 11.433 -7.937 5.984 1.00 96.25 222 THR A CA 1
ATOM 1729 C C . THR A 1 222 ? 11.409 -9.436 6.279 1.00 96.25 222 THR A C 1
ATOM 1731 O O . THR A 1 222 ? 11.788 -10.232 5.426 1.00 96.25 222 THR A O 1
ATOM 1734 N N . ARG A 1 223 ? 10.849 -9.852 7.422 1.00 95.38 223 ARG A N 1
ATOM 1735 C CA . ARG A 1 223 ? 10.690 -11.279 7.738 1.00 95.38 223 ARG A CA 1
ATOM 1736 C C . ARG A 1 223 ? 9.788 -12.001 6.730 1.00 95.38 223 ARG A C 1
ATOM 1738 O O . ARG A 1 223 ? 10.098 -13.124 6.342 1.00 95.38 223 ARG A O 1
ATOM 1745 N N . TRP A 1 224 ? 8.693 -11.380 6.282 1.00 94.69 224 TRP A N 1
ATOM 1746 C CA . TRP A 1 224 ? 7.798 -11.963 5.267 1.00 94.69 224 TRP A CA 1
ATOM 1747 C C . TRP A 1 224 ? 8.415 -12.000 3.866 1.00 94.69 224 TRP A C 1
ATOM 1749 O O . TRP A 1 224 ? 8.159 -12.938 3.118 1.00 94.69 224 TRP A O 1
ATOM 1759 N N . LEU A 1 225 ? 9.273 -11.039 3.528 1.00 93.94 225 LEU A N 1
ATOM 1760 C CA . LEU A 1 225 ? 10.105 -11.092 2.328 1.00 93.94 225 LEU A CA 1
ATOM 1761 C C . LEU A 1 225 ? 11.083 -12.275 2.375 1.00 93.94 225 LEU A C 1
ATOM 1763 O O . LEU A 1 225 ? 11.278 -12.952 1.372 1.00 93.94 225 LEU A O 1
ATOM 1767 N N . GLU A 1 226 ? 11.686 -12.532 3.532 1.00 90.81 226 GLU A N 1
ATOM 1768 C CA . GLU A 1 226 ? 12.699 -13.578 3.688 1.00 90.81 226 GLU A CA 1
ATOM 1769 C C . GLU A 1 226 ? 12.092 -14.973 3.848 1.00 90.81 226 GLU A C 1
ATOM 1771 O O . GLU A 1 226 ? 12.660 -15.934 3.366 1.00 90.81 226 GLU A O 1
ATOM 1776 N N . SER A 1 227 ? 10.943 -15.125 4.505 1.00 89.88 227 SER A N 1
ATOM 1777 C CA . SER A 1 227 ? 10.417 -16.451 4.884 1.00 89.88 227 SER A CA 1
ATOM 1778 C C . SER A 1 227 ? 9.030 -16.774 4.335 1.00 89.88 227 SER A C 1
ATOM 1780 O O . SER A 1 227 ? 8.604 -17.926 4.415 1.00 89.88 227 SER A O 1
ATOM 1782 N N . GLY A 1 228 ? 8.337 -15.794 3.748 1.00 87.69 228 GLY A N 1
ATOM 1783 C CA . GLY A 1 228 ? 6.995 -15.982 3.202 1.00 87.69 228 GLY A CA 1
ATOM 1784 C C . GLY A 1 228 ? 6.965 -16.917 1.996 1.00 87.69 228 GLY A C 1
ATOM 1785 O O . GLY A 1 228 ? 7.998 -17.228 1.395 1.00 87.69 228 GLY A O 1
ATOM 1786 N N . ASP A 1 229 ? 5.764 -17.345 1.618 1.00 88.44 229 ASP A N 1
ATOM 1787 C CA . ASP A 1 229 ? 5.538 -17.998 0.331 1.00 88.44 229 ASP A CA 1
ATOM 1788 C C . ASP A 1 229 ? 5.706 -16.994 -0.836 1.00 88.44 229 ASP A C 1
ATOM 1790 O O . ASP A 1 229 ? 5.803 -15.783 -0.608 1.00 88.44 229 ASP A O 1
ATOM 1794 N N . PRO A 1 230 ? 5.758 -17.444 -2.104 1.00 86.44 230 PRO A N 1
ATOM 1795 C CA . PRO A 1 230 ? 5.963 -16.535 -3.230 1.00 86.44 230 PRO A CA 1
ATOM 1796 C C . PRO A 1 230 ? 4.959 -15.371 -3.303 1.00 86.44 230 PRO A C 1
ATOM 1798 O O . PRO A 1 230 ? 5.335 -14.271 -3.704 1.00 86.44 230 PRO A O 1
ATOM 1801 N N . VAL A 1 231 ? 3.700 -15.568 -2.899 1.00 89.06 231 VAL A N 1
ATOM 1802 C CA . VAL A 1 231 ? 2.674 -14.514 -2.937 1.00 89.06 231 VAL A CA 1
ATOM 1803 C C . VAL A 1 231 ? 2.927 -13.491 -1.832 1.00 89.06 231 VAL A C 1
ATOM 1805 O O . VAL A 1 231 ? 2.910 -12.284 -2.095 1.00 89.06 231 VAL A O 1
ATOM 1808 N N . ASP A 1 232 ? 3.205 -13.967 -0.622 1.00 93.19 232 ASP A N 1
ATOM 1809 C CA . ASP A 1 232 ? 3.496 -13.148 0.552 1.00 93.19 232 ASP A CA 1
ATOM 1810 C C . ASP A 1 232 ? 4.749 -12.296 0.340 1.00 93.19 232 ASP A C 1
ATOM 1812 O O . ASP A 1 232 ? 4.735 -11.091 0.609 1.00 93.19 232 ASP A O 1
ATOM 1816 N N . ARG A 1 233 ? 5.808 -12.882 -0.237 1.00 93.06 233 ARG A N 1
ATOM 1817 C CA . ARG A 1 233 ? 7.044 -12.158 -0.568 1.00 93.06 233 ARG A CA 1
ATOM 1818 C C . ARG A 1 233 ? 6.787 -11.011 -1.522 1.00 93.06 233 ARG A C 1
ATOM 1820 O O . ARG A 1 233 ? 7.251 -9.902 -1.277 1.00 93.06 233 ARG A O 1
ATOM 1827 N N . ARG A 1 234 ? 6.010 -11.233 -2.584 1.00 91.50 234 ARG A N 1
ATOM 1828 C CA . ARG A 1 234 ? 5.668 -10.167 -3.537 1.00 91.50 234 ARG A CA 1
ATOM 1829 C C . ARG A 1 234 ? 4.945 -9.013 -2.859 1.00 91.50 234 ARG A C 1
ATOM 1831 O O . ARG A 1 234 ? 5.270 -7.854 -3.118 1.00 91.50 234 ARG A O 1
ATOM 1838 N N . GLN A 1 235 ? 3.999 -9.313 -1.969 1.00 94.56 235 GLN A N 1
ATOM 1839 C CA . GLN A 1 235 ? 3.332 -8.266 -1.197 1.00 94.56 235 GLN A CA 1
ATOM 1840 C C . GLN A 1 235 ? 4.297 -7.572 -0.239 1.00 94.56 235 GLN A C 1
ATOM 1842 O O . GLN A 1 235 ? 4.241 -6.351 -0.117 1.00 94.56 235 GLN A O 1
ATOM 1847 N N . ALA A 1 236 ? 5.224 -8.304 0.380 1.00 96.25 236 ALA A N 1
ATOM 1848 C CA . ALA A 1 236 ? 6.253 -7.723 1.230 1.00 96.25 236 ALA A CA 1
ATOM 1849 C C . ALA A 1 236 ? 7.169 -6.758 0.456 1.00 96.25 236 ALA A C 1
ATOM 1851 O O . ALA A 1 236 ? 7.362 -5.636 0.918 1.00 96.25 236 ALA A O 1
ATOM 1852 N N . VAL A 1 237 ? 7.647 -7.114 -0.745 1.00 95.50 237 VAL A N 1
ATOM 1853 C CA . VAL A 1 237 ? 8.434 -6.209 -1.613 1.00 95.50 237 VAL A CA 1
ATOM 1854 C C . VAL A 1 237 ? 7.651 -4.947 -1.955 1.00 95.50 237 VAL A C 1
ATOM 1856 O O . VAL A 1 237 ? 8.144 -3.830 -1.771 1.00 95.50 237 VAL A O 1
ATOM 1859 N N . ALA A 1 238 ? 6.416 -5.114 -2.436 1.00 93.88 238 ALA A N 1
ATOM 1860 C CA . ALA A 1 238 ? 5.564 -3.995 -2.817 1.00 93.88 238 ALA A CA 1
ATOM 1861 C C . ALA A 1 238 ? 5.291 -3.058 -1.627 1.00 93.88 238 ALA A C 1
ATOM 1863 O O . ALA A 1 238 ? 5.297 -1.835 -1.784 1.00 93.88 238 ALA A O 1
ATOM 1864 N N . SER A 1 239 ? 5.097 -3.627 -0.437 1.00 96.56 239 SER A N 1
ATOM 1865 C CA . SER A 1 239 ? 4.911 -2.907 0.823 1.00 96.56 239 SER A CA 1
ATOM 1866 C C . SER A 1 239 ? 6.182 -2.203 1.307 1.00 96.56 239 SER A C 1
ATOM 1868 O O . SER A 1 239 ? 6.110 -1.036 1.690 1.00 96.56 239 SER A O 1
ATOM 1870 N N . LEU A 1 240 ? 7.350 -2.852 1.253 1.00 97.19 240 LEU A N 1
ATOM 1871 C CA . LEU A 1 240 ? 8.639 -2.262 1.642 1.00 97.19 240 LEU A CA 1
ATOM 1872 C C . LEU A 1 240 ? 8.965 -1.029 0.796 1.00 97.19 240 LEU A C 1
ATOM 1874 O O . LEU A 1 240 ? 9.396 -0.011 1.331 1.00 97.19 240 LEU A O 1
ATOM 1878 N N . ALA A 1 241 ? 8.653 -1.053 -0.502 1.00 94.88 241 ALA A N 1
ATOM 1879 C CA . ALA A 1 241 ? 8.829 0.102 -1.383 1.00 94.88 241 ALA A CA 1
ATOM 1880 C C . ALA A 1 241 ? 7.937 1.310 -1.034 1.00 94.88 241 ALA A C 1
ATOM 1882 O O . ALA A 1 241 ? 8.101 2.379 -1.622 1.00 94.88 241 ALA A O 1
ATOM 1883 N N . ARG A 1 242 ? 6.973 1.171 -0.120 1.00 95.56 242 ARG A N 1
ATOM 1884 C CA . ARG A 1 242 ? 6.154 2.284 0.386 1.00 95.56 242 ARG A CA 1
ATOM 1885 C C . ARG A 1 242 ? 6.699 2.859 1.688 1.00 95.56 242 ARG A C 1
ATOM 1887 O O . ARG A 1 242 ? 6.279 3.944 2.083 1.00 95.56 242 ARG A O 1
ATOM 1894 N N . ILE A 1 243 ? 7.615 2.156 2.353 1.00 96.38 243 ILE A N 1
ATOM 1895 C CA . ILE A 1 243 ? 8.219 2.606 3.602 1.00 96.38 243 ILE A CA 1
ATOM 1896 C C . ILE A 1 243 ? 9.372 3.566 3.276 1.00 96.38 243 ILE A C 1
ATOM 1898 O O . ILE A 1 243 ? 10.305 3.198 2.559 1.00 96.38 243 ILE A O 1
ATOM 1902 N N . PRO A 1 244 ? 9.342 4.812 3.782 1.00 94.00 244 PRO A N 1
ATOM 1903 C CA . PRO A 1 244 ? 10.332 5.832 3.459 1.00 94.00 244 PRO A CA 1
ATOM 1904 C C . PRO A 1 244 ? 11.578 5.723 4.355 1.00 94.00 244 PRO A C 1
ATOM 1906 O O . PRO A 1 244 ? 12.039 6.722 4.904 1.00 94.00 244 PRO A O 1
ATOM 1909 N N . THR A 1 245 ? 12.116 4.517 4.536 1.00 95.12 245 THR A N 1
ATOM 1910 C CA . THR A 1 245 ? 13.337 4.271 5.316 1.00 95.12 245 THR A CA 1
ATOM 1911 C C . THR A 1 245 ? 14.468 3.796 4.399 1.00 95.12 245 THR A C 1
ATOM 1913 O O . THR A 1 245 ? 14.221 3.051 3.446 1.00 95.12 245 THR A O 1
ATOM 1916 N N . PRO A 1 246 ? 15.730 4.184 4.665 1.00 94.88 246 PRO A N 1
ATOM 1917 C CA . PRO A 1 246 ? 16.870 3.697 3.888 1.00 94.88 246 PRO A CA 1
ATOM 1918 C C . PRO A 1 246 ? 16.989 2.170 3.890 1.00 94.88 246 PRO A C 1
ATOM 1920 O O . PRO A 1 246 ? 17.333 1.590 2.866 1.00 94.88 246 PRO A O 1
ATOM 1923 N N . THR A 1 247 ? 16.659 1.516 5.006 1.00 95.38 247 THR A N 1
ATOM 1924 C CA . THR A 1 247 ? 16.723 0.057 5.145 1.00 95.38 247 THR A CA 1
ATOM 1925 C C . THR A 1 247 ? 15.695 -0.653 4.264 1.00 95.38 247 THR A C 1
ATOM 1927 O O . THR A 1 247 ? 16.070 -1.530 3.487 1.00 95.38 247 THR A O 1
ATOM 1930 N N . ALA A 1 248 ? 14.420 -0.239 4.297 1.00 95.56 248 ALA A N 1
ATOM 1931 C CA . ALA A 1 248 ? 13.393 -0.821 3.431 1.00 95.56 248 ALA A CA 1
ATOM 1932 C C . ALA A 1 248 ? 13.720 -0.609 1.945 1.00 95.56 248 ALA A C 1
ATOM 1934 O O . ALA A 1 248 ? 13.559 -1.517 1.131 1.00 95.56 248 ALA A O 1
ATOM 1935 N N . ARG A 1 249 ? 14.249 0.571 1.589 1.00 94.31 249 ARG A N 1
ATOM 1936 C CA . ARG A 1 249 ? 14.738 0.853 0.231 1.00 94.31 249 ARG A CA 1
ATOM 1937 C C . ARG A 1 249 ? 15.908 -0.043 -0.149 1.00 94.31 249 ARG A C 1
ATOM 1939 O O . ARG A 1 249 ? 15.903 -0.590 -1.248 1.00 94.31 249 ARG A O 1
ATOM 1946 N N . GLY A 1 250 ? 16.871 -0.216 0.754 1.00 93.81 250 GLY A N 1
ATOM 1947 C CA . GLY A 1 250 ? 18.004 -1.122 0.586 1.00 93.81 250 GLY A CA 1
ATOM 1948 C C . GLY A 1 250 ? 17.545 -2.528 0.217 1.00 93.81 250 GLY A C 1
ATOM 1949 O O . GLY A 1 250 ? 17.987 -3.051 -0.798 1.00 93.81 250 GLY A O 1
ATOM 1950 N N . LYS A 1 251 ? 16.554 -3.068 0.934 1.00 94.00 251 LYS A N 1
ATOM 1951 C CA . LYS A 1 251 ? 15.971 -4.388 0.646 1.00 94.00 251 LYS A CA 1
ATOM 1952 C C . LYS A 1 251 ? 15.360 -4.495 -0.752 1.00 94.00 251 LYS A C 1
ATOM 1954 O O . LYS A 1 251 ? 15.570 -5.488 -1.437 1.00 94.00 251 LYS A O 1
ATOM 1959 N N . VAL A 1 252 ? 14.637 -3.472 -1.214 1.00 94.56 252 VAL A N 1
ATOM 1960 C CA . VAL A 1 252 ? 14.085 -3.463 -2.583 1.00 94.56 252 VAL A CA 1
ATOM 1961 C C . VAL A 1 252 ? 15.205 -3.419 -3.634 1.00 94.56 252 VAL A C 1
ATOM 1963 O O . VAL A 1 252 ? 15.103 -4.070 -4.672 1.00 94.56 252 VAL A O 1
ATOM 1966 N N . TRP A 1 253 ? 16.292 -2.694 -3.359 1.00 92.94 253 TRP A N 1
ATOM 1967 C CA . TRP A 1 253 ? 17.467 -2.636 -4.234 1.00 92.94 253 TRP A CA 1
ATOM 1968 C C . TRP A 1 253 ? 18.280 -3.938 -4.250 1.00 92.94 253 TRP A C 1
ATOM 1970 O O . TRP A 1 253 ? 18.717 -4.339 -5.326 1.00 92.94 253 TRP A O 1
ATOM 1980 N N . GLU A 1 254 ? 18.433 -4.619 -3.111 1.00 90.50 254 GLU A N 1
ATOM 1981 C CA . GLU A 1 254 ? 19.057 -5.952 -3.011 1.00 90.50 254 GLU A CA 1
ATOM 1982 C C . GLU A 1 254 ? 18.354 -6.954 -3.945 1.00 90.50 254 GLU A C 1
ATOM 1984 O O . GLU A 1 254 ? 19.004 -7.689 -4.687 1.00 90.50 254 GLU A O 1
ATOM 1989 N N . ILE A 1 255 ? 17.017 -6.931 -3.987 1.00 89.56 255 ILE A N 1
ATOM 1990 C CA . ILE A 1 255 ? 16.226 -7.789 -4.885 1.00 89.56 255 ILE A CA 1
ATOM 1991 C C . ILE A 1 255 ? 16.540 -7.488 -6.347 1.00 89.56 255 ILE A C 1
ATOM 1993 O O . ILE A 1 255 ? 16.791 -8.401 -7.127 1.00 89.56 255 ILE A O 1
ATOM 1997 N N . LEU A 1 256 ? 16.551 -6.208 -6.725 1.00 87.94 256 LEU A N 1
ATOM 1998 C CA . LEU A 1 256 ? 16.849 -5.806 -8.099 1.00 87.94 256 LEU A CA 1
ATOM 1999 C C . LEU A 1 256 ? 18.263 -6.206 -8.518 1.00 87.94 256 LEU A C 1
ATOM 2001 O O . LEU A 1 256 ? 18.493 -6.560 -9.667 1.00 87.94 256 LEU A O 1
ATOM 2005 N N . ASN A 1 257 ? 19.242 -6.128 -7.623 1.00 85.69 257 ASN A N 1
ATOM 2006 C CA . ASN A 1 257 ? 20.624 -6.500 -7.927 1.00 85.69 257 ASN A CA 1
ATOM 2007 C C . ASN A 1 257 ? 20.839 -8.015 -8.049 1.00 85.69 257 ASN A C 1
ATOM 2009 O O . ASN A 1 257 ? 21.929 -8.427 -8.425 1.00 85.69 257 ASN A O 1
ATOM 2013 N N . GLY A 1 258 ? 19.826 -8.836 -7.754 1.00 76.44 258 GLY A N 1
ATOM 2014 C CA . GLY A 1 258 ? 20.004 -10.284 -7.684 1.00 76.44 258 GLY A CA 1
ATOM 2015 C C . GLY A 1 258 ? 20.757 -10.732 -6.432 1.00 76.44 258 GLY A C 1
ATOM 2016 O O . GLY A 1 258 ? 21.067 -11.911 -6.304 1.00 76.44 258 GLY A O 1
ATOM 2017 N N . ASP A 1 259 ? 20.990 -9.843 -5.460 1.00 65.12 259 ASP A N 1
ATOM 2018 C CA . ASP A 1 259 ? 21.614 -10.207 -4.180 1.00 65.12 259 ASP A CA 1
ATOM 2019 C C . ASP A 1 259 ? 20.714 -11.176 -3.384 1.00 65.12 259 ASP A C 1
ATOM 2021 O O . ASP A 1 259 ? 21.179 -11.921 -2.522 1.00 65.12 259 ASP A O 1
ATOM 2025 N N . PHE A 1 260 ? 19.421 -11.221 -3.724 1.00 57.34 260 PHE A N 1
ATOM 2026 C CA . PHE A 1 260 ? 18.474 -12.221 -3.237 1.00 57.34 260 PHE A CA 1
ATOM 2027 C C . PHE A 1 260 ? 18.576 -13.584 -3.941 1.00 57.34 260 PHE A C 1
ATOM 2029 O O . PHE A 1 260 ? 18.050 -14.549 -3.413 1.00 57.34 260 PHE A O 1
ATOM 2036 N N . GLU A 1 261 ? 19.260 -13.741 -5.073 1.00 51.94 261 GLU A N 1
ATOM 2037 C CA .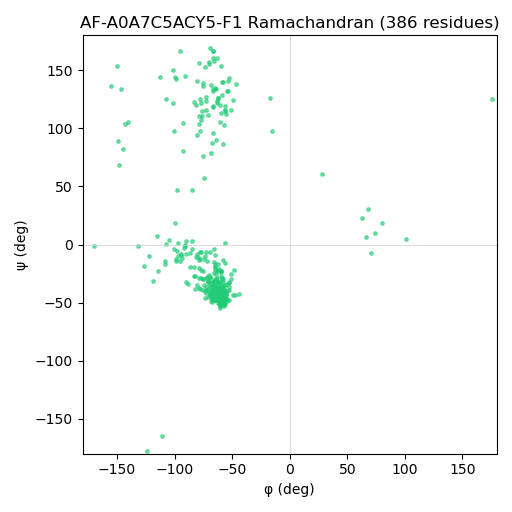 GLU A 1 261 ? 19.455 -15.071 -5.686 1.00 51.94 261 GLU A CA 1
ATOM 2038 C C . GLU A 1 261 ? 20.512 -15.889 -4.929 1.00 51.94 261 GLU A C 1
ATOM 2040 O O . GLU A 1 261 ? 20.399 -17.110 -4.808 1.00 51.94 261 GLU A O 1
ATOM 2045 N N . ALA A 1 262 ? 21.485 -15.217 -4.304 1.00 42.75 262 ALA A N 1
ATOM 2046 C CA . ALA A 1 262 ? 22.562 -15.855 -3.543 1.00 42.75 262 ALA A CA 1
ATOM 2047 C C . ALA A 1 262 ? 22.088 -16.604 -2.280 1.00 42.75 262 ALA A C 1
ATOM 2049 O O . ALA A 1 262 ? 22.832 -17.415 -1.732 1.00 42.75 262 ALA A O 1
ATOM 2050 N N . ALA A 1 263 ? 20.857 -16.366 -1.818 1.00 43.50 263 ALA A N 1
ATOM 2051 C CA . ALA A 1 263 ? 20.299 -17.011 -0.631 1.00 43.50 263 ALA A CA 1
ATOM 2052 C C . ALA A 1 263 ? 19.363 -18.205 -0.945 1.00 43.50 263 ALA A C 1
ATOM 2054 O O . ALA A 1 263 ? 18.622 -18.654 -0.073 1.00 43.50 263 ALA A O 1
ATOM 2055 N N . GLY A 1 264 ? 19.442 -18.769 -2.161 1.00 43.03 264 GLY A N 1
ATOM 2056 C CA . GLY A 1 264 ? 18.726 -20.000 -2.538 1.00 43.03 264 GLY A CA 1
ATOM 2057 C C . GLY A 1 264 ? 17.255 -19.779 -2.897 1.00 43.03 264 GLY A C 1
ATOM 2058 O O . GLY A 1 264 ? 16.451 -20.711 -2.878 1.00 43.03 264 GLY A O 1
ATOM 2059 N N . TRP A 1 265 ? 16.893 -18.535 -3.201 1.00 52.22 265 TRP A N 1
ATOM 2060 C CA . TRP A 1 265 ? 15.540 -18.130 -3.550 1.00 52.22 265 TRP A CA 1
ATOM 2061 C C . TRP A 1 265 ? 15.402 -18.194 -5.065 1.00 52.22 265 TRP A C 1
ATOM 2063 O O . TRP A 1 265 ? 15.568 -17.199 -5.761 1.00 52.22 265 TRP A O 1
ATOM 2073 N N . ASP A 1 266 ? 15.180 -19.413 -5.544 1.00 44.78 266 ASP A N 1
ATOM 2074 C CA . ASP A 1 266 ? 15.106 -19.792 -6.952 1.00 44.78 266 ASP A CA 1
ATOM 2075 C C . ASP A 1 266 ? 13.998 -18.998 -7.678 1.00 44.78 266 ASP A C 1
ATOM 2077 O O . ASP A 1 266 ? 12.844 -19.419 -7.783 1.00 44.78 266 ASP A O 1
ATOM 2081 N N . LEU A 1 267 ? 14.343 -17.805 -8.170 1.00 45.47 267 LEU A N 1
ATOM 2082 C CA . LEU A 1 267 ? 13.800 -17.308 -9.424 1.00 45.47 267 LEU A CA 1
ATOM 2083 C C . LEU A 1 267 ? 14.400 -18.229 -10.470 1.00 45.47 267 LEU A C 1
ATOM 2085 O O . LEU A 1 267 ? 15.506 -17.982 -10.937 1.00 45.47 267 LEU A O 1
ATOM 2089 N N . ALA A 1 268 ? 13.689 -19.335 -10.689 1.00 39.41 268 ALA A N 1
ATOM 2090 C CA . ALA A 1 268 ? 13.970 -20.376 -11.655 1.00 39.41 268 ALA A CA 1
ATOM 2091 C C . ALA A 1 268 ? 14.954 -19.921 -12.728 1.00 39.41 268 ALA A C 1
ATOM 2093 O O . ALA A 1 268 ? 14.682 -18.936 -13.418 1.00 39.41 268 ALA A O 1
ATOM 2094 N N . GLU A 1 269 ? 16.034 -20.684 -12.896 1.00 41.25 269 GLU A N 1
ATOM 2095 C CA . GLU A 1 269 ? 16.710 -20.869 -14.178 1.00 41.25 269 GLU A CA 1
ATOM 2096 C C . GLU A 1 269 ? 15.821 -20.409 -15.344 1.00 41.25 269 GLU A C 1
ATOM 2098 O O . GLU A 1 269 ? 14.916 -21.135 -15.746 1.00 41.25 269 GLU A O 1
ATOM 2103 N N . SER A 1 270 ? 16.026 -19.179 -15.827 1.00 40.00 270 SER A N 1
ATOM 2104 C CA . SER A 1 270 ? 15.613 -18.693 -17.146 1.00 40.00 270 SER A CA 1
ATOM 2105 C C . SER A 1 270 ? 14.365 -19.372 -17.744 1.00 40.00 270 SER A C 1
ATOM 2107 O O . SER A 1 270 ? 14.455 -20.023 -18.789 1.00 40.00 270 SER A O 1
ATOM 2109 N N . ARG A 1 271 ? 13.205 -19.282 -17.085 1.00 44.75 271 ARG A N 1
ATOM 2110 C CA . ARG A 1 271 ? 11.963 -19.890 -17.582 1.00 44.75 271 ARG A CA 1
ATOM 2111 C C . ARG A 1 271 ? 11.071 -18.835 -18.242 1.00 44.75 271 ARG A C 1
ATOM 2113 O O . ARG A 1 271 ? 10.353 -18.129 -17.535 1.00 44.75 271 ARG A O 1
ATOM 2120 N N . PRO A 1 272 ? 11.094 -18.696 -19.586 1.00 50.16 272 PRO A N 1
ATOM 2121 C CA . PRO A 1 272 ? 10.280 -17.714 -20.313 1.00 50.16 272 PRO A CA 1
ATOM 2122 C C . PRO A 1 272 ? 8.761 -17.972 -20.230 1.00 50.16 272 PRO A C 1
ATOM 2124 O O . PRO A 1 272 ? 7.976 -17.191 -20.763 1.00 50.16 272 PRO A O 1
ATOM 2127 N N . ASP A 1 273 ? 8.339 -19.066 -19.592 1.00 50.16 273 ASP A N 1
ATOM 2128 C CA . ASP A 1 273 ? 6.952 -19.473 -19.358 1.00 50.16 273 ASP A CA 1
ATOM 2129 C C . ASP A 1 273 ? 6.388 -19.029 -17.997 1.00 50.16 273 ASP A C 1
ATOM 2131 O O . ASP A 1 273 ? 5.180 -19.150 -17.775 1.00 50.16 273 ASP A O 1
ATOM 2135 N N . ILE A 1 274 ? 7.216 -18.491 -17.096 1.00 49.00 274 ILE A N 1
ATOM 2136 C CA . ILE A 1 274 ? 6.739 -17.956 -15.818 1.00 49.00 274 ILE A CA 1
ATOM 2137 C C . ILE A 1 274 ? 6.113 -16.570 -16.061 1.00 49.00 274 ILE A C 1
ATOM 2139 O O . ILE A 1 274 ? 6.764 -15.694 -16.636 1.00 49.00 274 ILE A O 1
ATOM 2143 N N . PRO A 1 275 ? 4.853 -16.328 -15.644 1.00 58.28 275 PRO A N 1
ATOM 2144 C CA . PRO A 1 275 ? 4.245 -15.008 -15.739 1.00 58.28 275 PRO A CA 1
ATOM 2145 C C . PRO A 1 275 ? 5.129 -13.967 -15.045 1.00 58.28 275 PRO A C 1
ATOM 2147 O O . PRO A 1 275 ? 5.509 -14.154 -13.899 1.00 58.28 275 PRO A O 1
ATOM 2150 N N . GLU A 1 276 ? 5.397 -12.833 -15.695 1.00 54.72 276 GLU A N 1
ATOM 2151 C CA . GLU A 1 276 ? 6.233 -11.729 -15.173 1.00 54.72 276 GLU A CA 1
ATOM 2152 C C . GLU A 1 276 ? 5.892 -11.284 -13.735 1.00 54.72 276 GLU A C 1
ATOM 2154 O O . GLU A 1 276 ? 6.707 -10.676 -13.052 1.00 54.72 276 GLU A O 1
ATOM 2159 N N . PHE A 1 277 ? 4.676 -11.568 -13.262 1.00 57.41 277 PHE A N 1
ATOM 2160 C CA . PHE A 1 277 ? 4.230 -11.268 -11.903 1.00 57.41 277 PHE A CA 1
ATOM 2161 C C . PHE A 1 277 ? 4.759 -12.229 -10.836 1.00 57.41 277 PHE A C 1
ATOM 2163 O O . PHE A 1 277 ? 4.522 -11.973 -9.659 1.00 57.41 277 PHE A O 1
ATOM 2170 N N . ASP A 1 278 ? 5.450 -13.301 -11.214 1.00 68.56 278 ASP A N 1
ATOM 2171 C CA . ASP A 1 278 ? 6.126 -14.205 -10.287 1.00 68.56 278 ASP A CA 1
ATOM 2172 C C . ASP A 1 278 ? 7.603 -13.831 -10.070 1.00 68.56 278 ASP A C 1
ATOM 2174 O O . ASP A 1 278 ? 8.196 -14.290 -9.094 1.00 68.56 278 ASP A O 1
ATOM 2178 N N . ASP A 1 279 ? 8.164 -12.928 -10.886 1.00 81.00 279 ASP A N 1
ATOM 2179 C CA . ASP A 1 279 ? 9.512 -12.391 -10.689 1.00 81.00 279 ASP A CA 1
ATOM 2180 C C . ASP A 1 279 ? 9.522 -11.249 -9.652 1.00 81.00 279 ASP A C 1
ATOM 2182 O O . ASP A 1 279 ? 8.895 -10.196 -9.819 1.00 81.00 279 ASP A O 1
ATOM 2186 N N . LEU A 1 280 ? 10.279 -11.432 -8.565 1.00 86.44 280 LEU A N 1
ATOM 2187 C CA . LEU A 1 280 ? 10.454 -10.418 -7.524 1.00 86.44 280 LEU A CA 1
ATOM 2188 C C . LEU A 1 280 ? 11.156 -9.156 -8.039 1.00 86.44 280 LEU A C 1
ATOM 2190 O O . LEU A 1 280 ? 10.855 -8.070 -7.540 1.00 86.44 280 LEU A O 1
ATOM 2194 N N . ARG A 1 281 ? 12.033 -9.256 -9.046 1.00 89.06 281 ARG A N 1
ATOM 2195 C CA . ARG A 1 281 ? 12.655 -8.099 -9.703 1.00 89.06 281 ARG A CA 1
ATOM 2196 C C . ARG A 1 281 ? 11.608 -7.273 -10.438 1.00 89.06 281 ARG A C 1
ATOM 2198 O O . ARG A 1 281 ? 11.586 -6.059 -10.266 1.00 89.06 281 ARG A O 1
ATOM 2205 N N . ALA A 1 282 ? 10.678 -7.906 -11.158 1.00 88.50 282 ALA A N 1
ATOM 2206 C CA . ALA A 1 282 ? 9.568 -7.203 -11.806 1.00 88.50 282 ALA A CA 1
ATOM 2207 C C . ALA A 1 282 ? 8.691 -6.466 -10.783 1.00 88.50 282 ALA A C 1
ATOM 2209 O O . ALA A 1 282 ? 8.330 -5.300 -10.979 1.00 88.50 282 ALA A O 1
ATOM 2210 N N . VAL A 1 283 ? 8.389 -7.120 -9.655 1.00 90.12 283 VAL A N 1
ATOM 2211 C CA . VAL A 1 283 ? 7.637 -6.506 -8.551 1.00 90.12 283 VAL A CA 1
ATOM 2212 C C . VAL A 1 283 ? 8.410 -5.336 -7.948 1.00 90.12 283 VAL A C 1
ATOM 2214 O O . VAL A 1 283 ? 7.833 -4.263 -7.781 1.00 90.12 283 VAL A O 1
ATOM 2217 N N . ALA A 1 284 ? 9.706 -5.494 -7.674 1.00 92.94 284 ALA A N 1
ATOM 2218 C CA . ALA A 1 284 ? 10.561 -4.431 -7.155 1.00 92.94 284 ALA A CA 1
ATOM 2219 C C . ALA A 1 284 ? 10.642 -3.241 -8.127 1.00 92.94 284 ALA A C 1
ATOM 2221 O O . ALA A 1 284 ? 10.451 -2.098 -7.708 1.00 92.94 284 ALA A O 1
ATOM 2222 N N . THR A 1 285 ? 10.810 -3.495 -9.429 1.00 92.69 285 THR A N 1
ATOM 2223 C CA . THR A 1 285 ? 10.780 -2.479 -10.490 1.00 92.69 285 THR A CA 1
ATOM 2224 C C . THR A 1 285 ? 9.450 -1.731 -10.482 1.00 92.69 285 THR A C 1
ATOM 2226 O O . THR A 1 285 ? 9.435 -0.502 -10.387 1.00 92.69 285 THR A O 1
ATOM 2229 N N . SER A 1 286 ? 8.321 -2.449 -10.505 1.00 91.69 286 SER A N 1
ATOM 2230 C CA . SER A 1 286 ? 6.991 -1.832 -10.423 1.00 91.69 286 SER A CA 1
ATOM 2231 C C . SER A 1 286 ? 6.831 -0.997 -9.153 1.00 91.69 286 SER A C 1
ATOM 2233 O O . SER A 1 286 ? 6.213 0.071 -9.177 1.00 91.69 286 SER A O 1
ATOM 2235 N N . ALA A 1 287 ? 7.342 -1.497 -8.031 1.00 92.12 287 ALA A N 1
ATOM 2236 C CA . ALA A 1 287 ? 7.174 -0.883 -6.730 1.00 92.12 287 ALA A CA 1
ATOM 2237 C C . ALA A 1 287 ? 7.997 0.406 -6.600 1.00 92.12 287 ALA A C 1
ATOM 2239 O O . ALA A 1 287 ? 7.471 1.390 -6.076 1.00 92.12 287 ALA A O 1
ATOM 2240 N N . LEU A 1 288 ? 9.223 0.444 -7.135 1.00 93.31 288 LEU A N 1
ATOM 2241 C CA . LEU A 1 288 ? 10.029 1.665 -7.230 1.00 93.31 288 LEU A CA 1
ATOM 2242 C C . LEU A 1 288 ? 9.423 2.682 -8.203 1.00 93.31 288 LEU A C 1
ATOM 2244 O O . LEU A 1 288 ? 9.345 3.858 -7.869 1.00 93.31 288 LEU A O 1
ATOM 2248 N N . LEU A 1 289 ? 8.918 2.257 -9.362 1.00 92.56 289 LEU A N 1
ATOM 2249 C CA . LEU A 1 289 ? 8.273 3.176 -10.309 1.00 92.56 289 LEU A CA 1
ATOM 2250 C C . LEU A 1 289 ? 6.988 3.805 -9.745 1.00 92.56 289 LEU A C 1
ATOM 2252 O O . LEU A 1 289 ? 6.684 4.963 -10.027 1.00 92.56 289 LEU A O 1
ATOM 2256 N N . GLY A 1 290 ? 6.222 3.043 -8.957 1.00 90.75 290 GLY A N 1
ATOM 2257 C CA . GLY A 1 290 ? 4.949 3.497 -8.394 1.00 90.75 290 GLY A CA 1
ATOM 2258 C C . GLY A 1 290 ? 5.054 4.210 -7.043 1.00 90.75 290 GLY A C 1
ATOM 2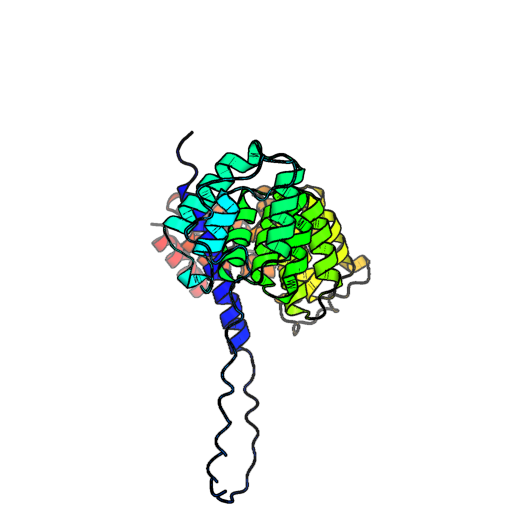259 O O . GLY A 1 290 ? 4.249 5.098 -6.767 1.00 90.75 290 GLY A O 1
ATOM 2260 N N . ASN A 1 291 ? 6.002 3.810 -6.190 1.00 90.50 291 ASN A N 1
ATOM 2261 C CA . ASN A 1 291 ? 6.103 4.264 -4.795 1.00 90.50 291 ASN A CA 1
ATOM 2262 C C . ASN A 1 291 ? 7.519 4.726 -4.398 1.00 90.50 291 ASN A C 1
ATOM 2264 O O . ASN A 1 291 ? 7.734 5.118 -3.249 1.00 90.50 291 ASN A O 1
ATOM 2268 N N . GLY A 1 292 ? 8.493 4.643 -5.305 1.00 89.25 292 GLY A N 1
ATOM 2269 C CA . GLY A 1 292 ? 9.859 5.118 -5.101 1.00 89.25 292 GLY A CA 1
ATOM 2270 C C . GLY A 1 292 ? 9.951 6.627 -4.942 1.00 89.25 292 GLY A C 1
ATOM 2271 O O . GLY A 1 292 ? 9.075 7.382 -5.369 1.00 89.25 292 GLY A O 1
ATOM 2272 N N . SER A 1 293 ? 11.039 7.073 -4.319 1.00 91.19 293 SER A N 1
ATOM 2273 C CA . SER A 1 293 ? 11.444 8.472 -4.410 1.00 91.19 293 SER A CA 1
ATOM 2274 C C . SER A 1 293 ? 11.874 8.809 -5.842 1.00 91.19 293 SER A C 1
ATOM 2276 O O . SER A 1 293 ? 12.128 7.930 -6.668 1.00 91.19 293 SER A O 1
ATOM 2278 N N . ARG A 1 294 ? 11.999 10.104 -6.144 1.00 91.75 294 ARG A N 1
ATOM 2279 C CA . ARG A 1 294 ? 12.551 10.552 -7.432 1.00 91.75 294 ARG A CA 1
ATOM 2280 C C . ARG A 1 294 ? 13.943 9.986 -7.687 1.00 91.75 294 ARG A C 1
ATOM 2282 O O . ARG A 1 294 ? 14.245 9.595 -8.810 1.00 91.75 294 ARG A O 1
ATOM 2289 N N . ASP A 1 295 ? 14.751 9.921 -6.638 1.00 93.38 295 ASP A N 1
ATOM 2290 C CA . ASP A 1 295 ? 16.113 9.408 -6.716 1.00 93.38 295 ASP A CA 1
ATOM 2291 C C . ASP A 1 295 ? 16.120 7.895 -6.951 1.00 93.38 295 ASP A C 1
ATOM 2293 O O . ASP A 1 295 ? 16.955 7.411 -7.708 1.00 93.38 295 ASP A O 1
ATOM 2297 N N . ASP A 1 296 ? 15.147 7.153 -6.407 1.00 93.12 296 ASP A N 1
ATOM 2298 C CA . ASP A 1 296 ? 14.990 5.726 -6.710 1.00 93.12 296 ASP A CA 1
ATOM 2299 C C . ASP A 1 296 ? 14.672 5.495 -8.195 1.00 93.12 296 ASP A C 1
ATOM 2301 O O . ASP A 1 296 ? 15.282 4.636 -8.830 1.00 93.12 296 ASP A O 1
ATOM 2305 N N . VAL A 1 297 ? 13.746 6.271 -8.770 1.00 93.94 297 VAL A N 1
ATOM 2306 C CA . VAL A 1 297 ? 13.382 6.140 -10.192 1.00 93.94 297 VAL A CA 1
ATOM 2307 C C . VAL A 1 297 ? 14.548 6.533 -11.097 1.00 93.94 297 VAL A C 1
ATOM 2309 O O . VAL A 1 297 ? 14.835 5.818 -12.054 1.00 93.94 297 VAL A O 1
ATOM 2312 N N . ARG A 1 298 ? 15.265 7.620 -10.784 1.00 94.50 298 ARG A N 1
ATOM 2313 C CA . ARG A 1 298 ? 16.472 8.007 -11.532 1.00 94.50 298 ARG A CA 1
ATOM 2314 C C . ARG A 1 298 ? 17.552 6.947 -11.448 1.00 94.50 298 ARG A C 1
ATOM 2316 O O . ARG A 1 298 ? 18.051 6.526 -12.480 1.00 94.50 298 ARG A O 1
ATOM 2323 N N . ARG A 1 299 ? 17.840 6.440 -10.249 1.00 94.00 299 ARG A N 1
ATOM 2324 C CA . ARG A 1 299 ? 18.810 5.358 -10.057 1.00 94.00 299 ARG A CA 1
ATOM 2325 C C . ARG A 1 299 ? 18.429 4.107 -10.850 1.00 94.00 299 ARG A C 1
ATOM 2327 O O . ARG A 1 299 ? 19.309 3.426 -11.368 1.00 94.00 299 ARG A O 1
ATOM 2334 N N . LEU A 1 300 ? 17.135 3.808 -10.963 1.00 93.88 300 LEU A N 1
ATOM 2335 C CA . LEU A 1 300 ? 16.635 2.679 -11.749 1.00 93.88 300 LEU A CA 1
ATOM 2336 C C . LEU A 1 300 ? 16.839 2.909 -13.250 1.00 93.88 300 LEU A C 1
ATOM 2338 O O . LEU A 1 300 ? 17.300 2.008 -13.945 1.00 93.88 300 LEU A O 1
ATOM 2342 N N . LEU A 1 301 ? 16.545 4.115 -13.739 1.00 92.81 301 LEU A N 1
ATOM 2343 C CA . LEU A 1 301 ? 16.802 4.497 -15.127 1.00 92.81 301 LEU A CA 1
ATOM 2344 C C . LEU A 1 301 ? 18.297 4.484 -15.445 1.00 92.81 301 LEU A C 1
ATOM 2346 O O . LEU A 1 301 ? 18.692 3.889 -16.440 1.00 92.81 301 LEU A O 1
ATOM 2350 N N . ASP A 1 302 ? 19.129 5.070 -14.588 1.00 92.81 302 ASP A N 1
ATOM 2351 C CA . ASP A 1 302 ? 20.583 5.103 -14.748 1.00 92.81 302 ASP A CA 1
ATOM 2352 C C . ASP A 1 302 ? 21.177 3.698 -14.769 1.00 92.81 302 ASP A C 1
ATOM 2354 O O . ASP A 1 302 ? 22.049 3.412 -15.586 1.00 92.81 302 ASP A O 1
ATOM 2358 N N . ARG A 1 303 ? 20.673 2.790 -13.927 1.00 90.44 303 ARG A N 1
ATOM 2359 C CA . ARG A 1 303 ? 21.056 1.378 -13.979 1.00 90.44 303 ARG A CA 1
ATOM 2360 C C . ARG A 1 303 ? 20.773 0.780 -15.356 1.00 90.44 303 ARG A C 1
ATOM 2362 O O . ARG A 1 303 ? 21.678 0.222 -15.957 1.00 90.44 303 ARG A O 1
ATOM 2369 N N . VAL A 1 304 ? 19.547 0.917 -15.864 1.00 90.69 304 VAL A N 1
ATOM 2370 C CA . VAL A 1 304 ? 19.164 0.343 -17.167 1.00 90.69 304 VAL A CA 1
ATOM 2371 C C . VAL A 1 304 ? 19.914 1.005 -18.330 1.00 90.69 304 VAL A C 1
ATOM 2373 O O . VAL A 1 304 ? 20.206 0.349 -19.325 1.00 90.69 304 VAL A O 1
ATOM 2376 N N . LYS A 1 305 ? 20.243 2.297 -18.218 1.00 89.31 305 LYS A N 1
ATOM 2377 C CA . LYS A 1 305 ? 21.032 3.041 -19.214 1.00 89.31 305 LYS A CA 1
ATOM 2378 C C . LYS A 1 305 ? 22.496 2.609 -19.284 1.00 89.31 305 LYS A C 1
ATOM 2380 O O . LYS A 1 305 ? 23.117 2.843 -20.317 1.00 89.31 305 LYS A O 1
ATOM 2385 N N . ASN A 1 306 ? 23.049 2.102 -18.184 1.00 87.75 306 ASN A N 1
ATOM 2386 C CA . ASN A 1 306 ? 24.455 1.711 -18.065 1.00 87.75 306 ASN A CA 1
ATOM 2387 C C . ASN A 1 306 ? 24.642 0.182 -18.086 1.00 87.75 306 ASN A C 1
ATOM 2389 O O . ASN A 1 306 ? 25.754 -0.296 -17.878 1.00 87.75 306 ASN A O 1
ATOM 2393 N N . ASP A 1 307 ? 23.567 -0.584 -18.291 1.00 83.44 307 ASP A N 1
ATOM 2394 C CA . ASP A 1 307 ? 23.658 -2.020 -18.527 1.00 83.44 307 ASP A CA 1
ATOM 2395 C C . ASP A 1 307 ? 24.020 -2.284 -19.994 1.00 83.44 307 ASP A C 1
ATOM 2397 O O . ASP A 1 307 ? 23.160 -2.340 -20.876 1.00 83.44 307 ASP A O 1
ATOM 2401 N N . ASP A 1 308 ? 25.318 -2.443 -20.237 1.00 72.75 308 ASP A N 1
ATOM 2402 C CA . ASP A 1 308 ? 25.868 -2.743 -21.560 1.00 72.75 308 ASP A CA 1
ATOM 2403 C C . ASP A 1 308 ? 25.618 -4.200 -21.988 1.00 72.75 308 ASP A C 1
ATOM 2405 O O . ASP A 1 308 ? 25.825 -4.538 -23.155 1.00 72.75 308 ASP A O 1
ATOM 2409 N N . SER A 1 309 ? 25.189 -5.078 -21.068 1.00 70.81 309 SER A N 1
ATOM 2410 C CA . SER A 1 309 ? 25.001 -6.503 -21.370 1.00 70.81 309 SER A CA 1
ATOM 2411 C C . SER A 1 309 ? 23.792 -6.756 -22.269 1.00 70.81 309 SER A C 1
ATOM 2413 O O . SER A 1 309 ? 23.779 -7.729 -23.016 1.00 70.81 309 SER A O 1
ATOM 2415 N N . GLY A 1 310 ? 22.778 -5.885 -22.210 1.00 64.31 310 GLY A N 1
ATOM 2416 C CA . GLY A 1 310 ? 21.520 -6.052 -22.940 1.00 64.31 310 GLY A CA 1
ATOM 2417 C C . GLY A 1 310 ? 20.628 -7.187 -22.418 1.00 64.31 310 GLY A C 1
ATOM 2418 O O . GLY A 1 310 ? 19.477 -7.266 -22.852 1.00 64.31 310 GLY A O 1
ATOM 2419 N N . ASP A 1 311 ? 21.126 -7.987 -21.471 1.00 62.50 311 ASP A N 1
ATOM 2420 C CA . ASP A 1 311 ? 20.504 -9.204 -20.944 1.00 62.50 311 ASP A CA 1
ATOM 2421 C C . ASP A 1 311 ? 19.804 -8.985 -19.586 1.00 62.50 311 ASP A C 1
ATOM 2423 O O . ASP A 1 311 ? 19.154 -9.902 -19.078 1.00 62.50 311 ASP A O 1
ATOM 2427 N N . ASP A 1 312 ? 19.870 -7.787 -18.981 1.00 75.00 312 ASP A N 1
ATOM 2428 C CA . ASP A 1 312 ? 19.142 -7.522 -17.733 1.00 75.00 312 ASP A CA 1
ATOM 2429 C C . ASP A 1 312 ? 17.626 -7.443 -17.997 1.00 75.00 312 ASP A C 1
ATOM 2431 O O . ASP A 1 312 ? 17.104 -6.488 -18.588 1.00 75.00 312 ASP A O 1
ATOM 2435 N N . ALA A 1 313 ? 16.890 -8.437 -17.490 1.00 80.62 313 ALA A N 1
ATOM 2436 C CA . ALA A 1 313 ? 15.427 -8.489 -17.505 1.00 80.62 313 ALA A CA 1
ATOM 2437 C C . ALA A 1 313 ? 14.776 -7.202 -16.953 1.00 80.62 313 ALA A C 1
ATOM 2439 O O . ALA A 1 313 ? 13.671 -6.832 -17.362 1.00 80.62 313 ALA A O 1
ATOM 2440 N N . ILE A 1 314 ? 15.477 -6.461 -16.084 1.00 84.62 314 ILE A N 1
ATOM 2441 C CA . ILE A 1 314 ? 15.010 -5.180 -15.542 1.00 84.62 314 ILE A CA 1
ATOM 2442 C C . ILE A 1 314 ? 14.802 -4.136 -16.634 1.00 84.62 314 ILE A C 1
ATOM 2444 O O . ILE A 1 314 ? 13.876 -3.336 -16.511 1.00 84.62 314 ILE A O 1
ATOM 2448 N N . ALA A 1 315 ? 15.577 -4.151 -17.721 1.00 86.12 315 ALA A N 1
ATOM 2449 C CA . ALA A 1 315 ? 15.330 -3.262 -18.852 1.00 86.12 315 ALA A CA 1
ATOM 2450 C C . ALA A 1 315 ? 13.934 -3.497 -19.450 1.00 86.12 315 ALA A C 1
ATOM 2452 O O . ALA A 1 315 ? 13.174 -2.547 -19.657 1.00 86.12 315 ALA A O 1
ATOM 2453 N N . GLY A 1 316 ? 13.566 -4.767 -19.649 1.00 86.50 316 GLY A N 1
ATOM 2454 C CA . GLY A 1 316 ? 12.238 -5.159 -20.118 1.00 86.50 316 GLY A CA 1
ATOM 2455 C C . GLY A 1 316 ? 11.134 -4.751 -19.141 1.00 86.50 316 GLY A C 1
ATOM 2456 O O . GLY A 1 316 ? 10.115 -4.190 -19.555 1.00 86.50 316 GLY A O 1
ATOM 2457 N N . TYR A 1 317 ? 11.353 -4.948 -17.837 1.00 88.38 317 TYR A N 1
ATOM 2458 C CA . TYR A 1 317 ? 10.406 -4.521 -16.804 1.00 88.38 317 TYR A CA 1
ATOM 2459 C C . TYR A 1 317 ? 10.235 -3.008 -16.756 1.00 88.38 317 TYR A C 1
ATOM 2461 O O . TYR A 1 317 ? 9.103 -2.534 -16.703 1.00 88.38 317 TYR A O 1
ATOM 2469 N N . VAL A 1 318 ? 11.323 -2.241 -16.819 1.00 88.69 318 VAL A N 1
ATOM 2470 C CA . VAL A 1 318 ? 11.274 -0.778 -16.852 1.00 88.69 318 VAL A CA 1
ATOM 2471 C C . VAL A 1 318 ? 10.492 -0.323 -18.071 1.00 88.69 318 VAL A C 1
ATOM 2473 O O . VAL A 1 318 ? 9.517 0.396 -17.901 1.00 88.69 318 VAL A O 1
ATOM 2476 N N . GLU A 1 319 ? 10.816 -0.797 -19.274 1.00 87.62 319 GLU A N 1
ATOM 2477 C CA . GLU A 1 319 ? 10.090 -0.422 -20.493 1.00 87.62 319 GLU A CA 1
ATOM 2478 C C . GLU A 1 319 ? 8.592 -0.736 -20.403 1.00 87.62 319 GLU A C 1
ATOM 2480 O O . GLU A 1 319 ? 7.757 0.089 -20.784 1.00 87.62 319 GLU A O 1
ATOM 2485 N N . LYS A 1 320 ? 8.233 -1.907 -19.869 1.00 87.19 320 LYS A N 1
ATOM 2486 C CA . LYS A 1 320 ? 6.839 -2.347 -19.767 1.00 87.19 320 LYS A CA 1
ATOM 2487 C C . LYS A 1 320 ? 6.052 -1.616 -18.679 1.00 87.19 320 LYS A C 1
ATOM 2489 O O . LYS A 1 320 ? 4.877 -1.304 -18.880 1.00 87.19 320 LYS A O 1
ATOM 2494 N N . LEU A 1 321 ? 6.679 -1.364 -17.532 1.00 86.31 321 LEU A N 1
ATOM 2495 C CA . LEU A 1 321 ? 6.023 -0.873 -16.320 1.00 86.31 321 LEU A CA 1
ATOM 2496 C C . LEU A 1 321 ? 6.162 0.640 -16.134 1.00 86.31 321 LEU A C 1
ATOM 2498 O O . LEU A 1 321 ? 5.418 1.209 -15.335 1.00 86.31 321 LEU A O 1
ATOM 2502 N N . PHE A 1 322 ? 7.032 1.323 -16.888 1.00 88.69 322 PHE A N 1
ATOM 2503 C CA . PHE A 1 322 ? 7.204 2.778 -16.789 1.00 88.69 322 PHE A CA 1
ATOM 2504 C C . PHE A 1 322 ? 5.913 3.595 -16.907 1.00 88.69 322 PHE A C 1
ATOM 2506 O O . PHE A 1 322 ? 5.807 4.600 -16.212 1.00 88.69 322 PHE A O 1
ATOM 2513 N N . PRO A 1 323 ? 4.885 3.204 -17.691 1.00 87.06 323 PRO A N 1
ATOM 2514 C CA . PRO A 1 323 ? 3.607 3.923 -17.703 1.00 87.06 323 PRO A CA 1
ATOM 2515 C C . PRO A 1 323 ? 2.896 4.017 -16.341 1.00 87.06 323 PRO A C 1
ATOM 2517 O O . PRO A 1 323 ? 1.938 4.789 -16.198 1.00 87.06 323 PRO A O 1
ATOM 2520 N N . ALA A 1 324 ? 3.328 3.227 -15.350 1.00 77.06 324 ALA A N 1
ATOM 2521 C CA . ALA A 1 324 ? 2.912 3.361 -13.960 1.00 77.06 324 ALA A CA 1
ATOM 2522 C C . ALA A 1 324 ? 3.507 4.609 -13.285 1.00 77.06 324 ALA A C 1
ATOM 2524 O O . ALA A 1 324 ? 2.845 5.180 -12.413 1.00 77.06 324 ALA A O 1
ATOM 2525 N N . ALA A 1 325 ? 4.691 5.065 -13.710 1.00 83.44 325 ALA A N 1
ATOM 2526 C CA . ALA A 1 325 ? 5.238 6.358 -13.327 1.00 83.44 325 ALA A CA 1
ATOM 2527 C C . ALA A 1 325 ? 4.326 7.470 -13.868 1.00 83.44 325 ALA A C 1
ATOM 2529 O O . ALA A 1 325 ? 3.869 7.448 -15.012 1.00 83.44 325 ALA A O 1
ATOM 2530 N N . ARG A 1 326 ? 4.007 8.449 -13.018 1.00 80.81 326 ARG A N 1
ATOM 2531 C CA . ARG A 1 326 ? 3.045 9.524 -13.340 1.00 80.81 326 ARG A CA 1
ATOM 2532 C C . ARG A 1 326 ? 3.672 10.911 -13.395 1.00 80.81 326 ARG A C 1
ATOM 2534 O O . ARG A 1 326 ? 2.944 11.893 -13.474 1.00 80.81 326 ARG A O 1
ATOM 2541 N N . SER A 1 327 ? 4.994 10.993 -13.296 1.00 89.75 327 SER A N 1
ATOM 2542 C CA . SER A 1 327 ? 5.699 12.268 -13.202 1.00 89.75 327 SER A CA 1
ATOM 2543 C C . SER A 1 327 ? 6.294 12.636 -14.557 1.00 89.75 327 SER A C 1
ATOM 2545 O O . SER A 1 327 ? 7.078 11.832 -15.049 1.00 89.75 327 SER A O 1
ATOM 2547 N N . PRO A 1 328 ? 5.969 13.792 -15.165 1.00 91.06 328 PRO A N 1
ATOM 2548 C CA . PRO A 1 328 ? 6.564 14.228 -16.435 1.00 91.06 328 PRO A CA 1
ATOM 2549 C C . PRO A 1 328 ? 8.065 14.510 -16.351 1.00 91.06 328 PRO A C 1
ATOM 2551 O O . PRO A 1 328 ? 8.761 14.472 -17.356 1.00 91.06 328 PRO A O 1
ATOM 2554 N N . GLU A 1 329 ? 8.598 14.731 -15.149 1.00 93.12 329 GLU A N 1
ATOM 2555 C CA . GLU A 1 329 ? 10.009 15.082 -14.953 1.00 93.12 329 GLU A CA 1
ATOM 2556 C C . GLU A 1 329 ? 11.001 14.000 -15.410 1.00 93.12 329 GLU A C 1
ATOM 2558 O O . GLU A 1 329 ? 12.176 14.306 -15.583 1.00 93.12 329 GLU A O 1
ATOM 2563 N N . PHE A 1 330 ? 10.539 12.759 -15.613 1.00 94.25 330 PHE A N 1
ATOM 2564 C CA . PHE A 1 330 ? 11.362 11.663 -16.129 1.00 94.25 330 PHE A CA 1
ATOM 2565 C C . PHE A 1 330 ? 11.322 11.541 -17.656 1.00 94.25 330 PHE A C 1
ATOM 2567 O O . PHE A 1 330 ? 12.003 10.679 -18.202 1.00 94.25 330 PHE A O 1
ATOM 2574 N N . VAL A 1 331 ? 10.555 12.374 -18.373 1.00 93.44 331 VAL A N 1
ATOM 2575 C CA . VAL A 1 331 ? 10.514 12.334 -19.844 1.00 93.44 331 VAL A CA 1
ATOM 2576 C C . VAL A 1 331 ? 11.915 12.475 -20.460 1.00 93.44 331 VAL A C 1
ATOM 2578 O O . VAL A 1 331 ? 12.251 11.627 -21.289 1.00 93.44 331 VAL A O 1
ATOM 2581 N N . PRO A 1 332 ? 12.781 13.422 -20.038 1.00 94.94 332 PRO A N 1
ATOM 2582 C CA . PRO A 1 332 ? 14.142 13.507 -20.569 1.00 94.94 332 PRO A CA 1
ATOM 2583 C C . PRO A 1 332 ? 14.958 12.231 -20.324 1.00 94.94 332 PRO A C 1
ATOM 2585 O O . PRO A 1 332 ? 15.655 11.764 -21.224 1.00 94.94 332 PRO A O 1
ATOM 2588 N N . ASP A 1 333 ? 14.828 11.626 -19.137 1.00 94.25 333 ASP A N 1
ATOM 2589 C CA . ASP A 1 333 ? 15.535 10.395 -18.773 1.00 94.25 333 ASP A CA 1
ATOM 2590 C C . ASP A 1 333 ? 15.069 9.186 -19.594 1.00 94.25 333 ASP A C 1
ATOM 2592 O O . ASP A 1 333 ? 15.883 8.360 -20.004 1.00 94.25 333 ASP A O 1
ATOM 2596 N N . VAL A 1 334 ? 13.765 9.097 -19.861 1.00 93.25 334 VAL A N 1
ATOM 2597 C CA . VAL A 1 334 ? 13.149 8.052 -20.688 1.00 93.25 334 VAL A CA 1
ATOM 2598 C C . VAL A 1 334 ? 13.548 8.193 -22.154 1.00 93.25 334 VAL A C 1
ATOM 2600 O O . VAL A 1 334 ? 13.829 7.195 -22.818 1.00 93.25 334 VAL A O 1
ATOM 2603 N N . VAL A 1 335 ? 13.595 9.421 -22.672 1.00 93.19 335 VAL A N 1
ATOM 2604 C CA . VAL A 1 335 ? 14.090 9.682 -24.028 1.00 93.19 335 VAL A CA 1
ATOM 2605 C C . VAL A 1 335 ? 15.570 9.318 -24.124 1.00 93.19 335 VAL A C 1
ATOM 2607 O O . VAL A 1 335 ? 15.951 8.617 -25.054 1.00 93.19 335 VAL A O 1
ATOM 2610 N N . ASP A 1 336 ? 16.397 9.752 -23.170 1.00 94.12 336 ASP A N 1
ATOM 2611 C CA . ASP A 1 336 ? 17.826 9.413 -23.122 1.00 94.12 336 ASP A CA 1
ATOM 2612 C C . ASP A 1 336 ? 18.050 7.893 -23.079 1.00 94.12 336 ASP A C 1
ATOM 2614 O O . ASP A 1 336 ? 18.904 7.372 -23.792 1.00 94.12 336 ASP A O 1
ATOM 2618 N N . LEU A 1 337 ? 17.218 7.164 -22.327 1.00 92.19 337 LEU A N 1
ATOM 2619 C CA . LEU A 1 337 ? 17.221 5.703 -22.320 1.00 92.19 337 LEU A CA 1
ATOM 2620 C C . LEU A 1 337 ? 16.961 5.113 -23.720 1.00 92.19 337 LEU A C 1
ATOM 2622 O O . LEU A 1 337 ? 17.715 4.246 -24.159 1.00 92.19 337 LEU A O 1
ATOM 2626 N N . MET A 1 338 ? 15.931 5.578 -24.433 1.00 92.62 338 MET A N 1
ATOM 2627 C CA . MET A 1 338 ? 15.630 5.099 -25.793 1.00 92.62 338 MET A CA 1
ATOM 2628 C C . MET A 1 338 ? 16.745 5.441 -26.792 1.00 92.62 338 MET A C 1
ATOM 2630 O O . MET A 1 338 ? 17.130 4.591 -27.593 1.00 92.62 338 MET A O 1
ATOM 2634 N N . VAL A 1 339 ? 17.312 6.652 -26.707 1.00 92.19 339 VAL A N 1
ATOM 2635 C CA . VAL A 1 339 ? 18.437 7.083 -27.554 1.00 92.19 339 VAL A CA 1
ATOM 2636 C C . VAL A 1 339 ? 19.654 6.190 -27.338 1.00 92.19 339 VAL A C 1
ATOM 2638 O O . VAL A 1 339 ? 20.196 5.662 -28.306 1.00 92.19 339 VAL A O 1
ATOM 2641 N N . ARG A 1 340 ? 20.062 5.965 -26.083 1.00 89.69 340 ARG A N 1
ATOM 2642 C CA . ARG A 1 340 ? 21.219 5.112 -25.765 1.00 89.69 340 ARG A CA 1
ATOM 2643 C C . ARG A 1 340 ? 21.044 3.678 -26.243 1.00 89.69 340 ARG A C 1
ATOM 2645 O O . ARG A 1 340 ? 21.998 3.080 -26.723 1.00 89.69 340 ARG A O 1
ATOM 2652 N N . ARG A 1 341 ? 19.830 3.134 -26.134 1.00 87.38 341 ARG A N 1
ATOM 2653 C CA . ARG A 1 341 ? 19.526 1.777 -26.610 1.00 87.38 341 ARG A CA 1
ATOM 2654 C C . ARG A 1 341 ? 19.334 1.694 -28.125 1.00 87.38 341 ARG A C 1
ATOM 2656 O O . ARG A 1 341 ? 19.147 0.593 -28.632 1.00 87.38 341 ARG A O 1
ATOM 2663 N N . GLY A 1 342 ? 19.333 2.825 -28.833 1.00 90.31 342 GLY A N 1
ATOM 2664 C CA . G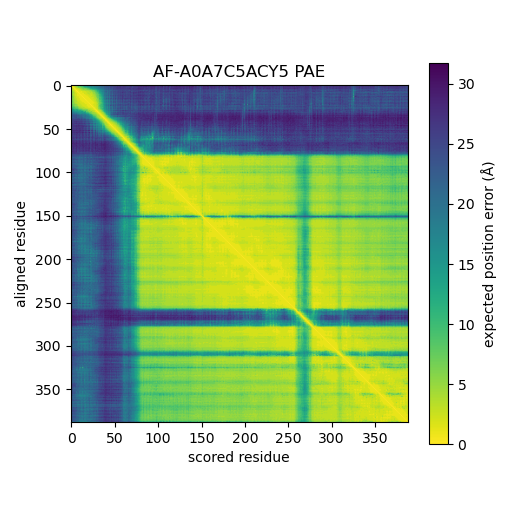LY A 1 342 ? 19.151 2.877 -30.283 1.00 90.31 342 GLY A CA 1
ATOM 2665 C C . GLY A 1 342 ? 17.794 2.353 -30.758 1.00 90.31 342 GLY A C 1
ATOM 2666 O O . GLY A 1 342 ? 17.684 1.912 -31.895 1.00 90.31 342 GLY A O 1
ATOM 2667 N N . ARG A 1 343 ? 16.772 2.349 -29.893 1.00 90.81 343 ARG A N 1
ATOM 2668 C CA . ARG A 1 343 ? 15.438 1.816 -30.205 1.00 90.81 343 ARG A CA 1
ATOM 2669 C C . ARG A 1 343 ? 14.357 2.548 -29.429 1.00 90.81 343 ARG A C 1
ATOM 2671 O O . ARG A 1 343 ? 14.591 3.022 -28.316 1.00 90.81 343 ARG A O 1
ATOM 2678 N N . VAL A 1 344 ? 13.143 2.572 -29.968 1.00 92.12 344 VAL A N 1
ATOM 2679 C CA . VAL A 1 344 ? 11.983 3.131 -29.266 1.00 92.12 344 VAL A CA 1
ATOM 2680 C C . VAL A 1 344 ? 11.142 2.029 -28.629 1.00 92.12 344 VAL A C 1
ATOM 2682 O O . VAL A 1 344 ? 10.970 0.944 -29.176 1.00 92.12 344 VAL A O 1
ATOM 2685 N N . SER A 1 345 ? 10.579 2.312 -27.454 1.00 92.75 345 SER A N 1
ATOM 2686 C CA . SER A 1 345 ? 9.620 1.421 -26.797 1.00 92.75 345 SER A CA 1
ATOM 2687 C C . SER A 1 345 ? 8.225 2.020 -26.873 1.00 92.75 345 SER A C 1
ATOM 2689 O O . SER A 1 345 ? 7.985 3.139 -26.415 1.00 92.75 345 SER A O 1
ATOM 2691 N N . ARG A 1 346 ? 7.267 1.252 -27.404 1.00 93.00 346 ARG A N 1
ATOM 2692 C CA . ARG A 1 346 ? 5.862 1.674 -27.499 1.00 93.00 346 ARG A CA 1
ATOM 2693 C C . ARG A 1 346 ? 5.289 2.081 -26.139 1.00 93.00 346 ARG A C 1
ATOM 2695 O O . ARG A 1 346 ? 4.563 3.067 -26.054 1.00 93.00 346 ARG A O 1
ATOM 2702 N N . SER A 1 347 ? 5.618 1.346 -25.079 1.00 89.62 347 SER A N 1
ATOM 2703 C CA . SER A 1 347 ? 5.165 1.650 -23.717 1.00 89.62 347 SER A CA 1
ATOM 2704 C C . SER A 1 347 ? 5.747 2.969 -23.206 1.00 89.62 347 SER A C 1
ATOM 2706 O O . SER A 1 347 ? 5.013 3.780 -22.641 1.00 89.62 347 SER A O 1
ATOM 2708 N N . LEU A 1 348 ? 7.028 3.237 -23.474 1.00 91.50 348 LEU A N 1
ATOM 2709 C CA . LEU A 1 348 ? 7.672 4.502 -23.110 1.00 91.50 348 LEU A CA 1
ATOM 2710 C C . LEU A 1 348 ? 7.098 5.687 -23.904 1.00 91.50 348 LEU A C 1
ATOM 2712 O O . LEU A 1 348 ? 6.817 6.732 -23.321 1.00 91.50 348 LEU A O 1
ATOM 2716 N N . LEU A 1 349 ? 6.815 5.509 -25.197 1.00 92.69 349 LEU A N 1
ATOM 2717 C CA . LEU A 1 349 ? 6.130 6.519 -26.014 1.00 92.69 349 LEU A CA 1
ATOM 2718 C C . LEU A 1 349 ? 4.708 6.811 -25.508 1.00 92.69 349 LEU A C 1
ATOM 2720 O O . LEU A 1 349 ? 4.296 7.969 -25.462 1.00 92.69 349 LEU A O 1
ATOM 2724 N N . LEU A 1 350 ? 3.961 5.787 -25.076 1.00 91.12 350 LEU A N 1
ATOM 2725 C CA . LEU A 1 350 ? 2.646 5.972 -24.449 1.00 91.12 350 LEU A CA 1
ATOM 2726 C C . LEU A 1 350 ? 2.737 6.740 -23.128 1.00 91.12 350 LEU A C 1
ATOM 2728 O O . LEU A 1 350 ? 1.867 7.565 -22.847 1.00 91.12 350 LEU A O 1
ATOM 2732 N N . TYR A 1 351 ? 3.774 6.488 -22.328 1.00 91.56 351 TYR A N 1
ATOM 2733 C CA . TYR A 1 351 ? 4.052 7.274 -21.131 1.00 91.56 351 TYR A CA 1
ATOM 2734 C C . TYR A 1 351 ? 4.305 8.748 -21.489 1.00 91.56 351 TYR A C 1
ATOM 2736 O O . TYR A 1 351 ? 3.588 9.607 -20.976 1.00 91.56 351 TYR A O 1
ATOM 2744 N N . ILE A 1 352 ? 5.216 9.040 -22.426 1.00 93.31 352 ILE A N 1
ATOM 2745 C CA . ILE A 1 352 ? 5.525 10.413 -22.864 1.00 93.31 352 ILE A CA 1
ATOM 2746 C C . ILE A 1 352 ? 4.267 11.115 -23.376 1.00 93.31 352 ILE A C 1
ATOM 2748 O O . ILE A 1 352 ? 3.978 12.227 -22.958 1.00 93.31 352 ILE A O 1
ATOM 2752 N N . ARG A 1 353 ? 3.463 10.453 -24.213 1.00 93.12 353 ARG A N 1
ATOM 2753 C CA . ARG A 1 353 ? 2.193 11.009 -24.702 1.00 93.12 353 ARG A CA 1
ATOM 2754 C C . ARG A 1 353 ? 1.208 11.333 -23.578 1.00 93.12 353 ARG A C 1
ATOM 2756 O O . ARG A 1 353 ? 0.407 12.251 -23.707 1.00 93.12 353 ARG A O 1
ATOM 2763 N N . LYS A 1 354 ? 1.196 10.528 -22.515 1.00 92.56 354 LYS A N 1
ATOM 2764 C CA . LYS A 1 354 ? 0.245 10.660 -21.407 1.00 92.56 354 LYS A CA 1
ATOM 2765 C C . LYS A 1 354 ? 0.627 11.774 -20.438 1.00 92.56 354 LYS A C 1
ATOM 2767 O O . LYS A 1 354 ? -0.276 12.387 -19.873 1.00 92.56 354 LYS A O 1
ATOM 2772 N N . VAL A 1 355 ? 1.921 11.961 -20.173 1.00 91.31 355 VAL A N 1
ATOM 2773 C CA . VAL A 1 355 ? 2.382 12.893 -19.131 1.00 91.31 355 VAL A CA 1
ATOM 2774 C C . VAL A 1 355 ? 3.170 14.083 -19.662 1.00 91.31 355 VAL A C 1
ATOM 2776 O O . VAL A 1 355 ? 3.229 15.088 -18.970 1.00 91.31 355 VAL A O 1
ATOM 2779 N N . GLY A 1 356 ? 3.773 13.985 -20.845 1.00 89.75 356 GLY A N 1
ATOM 2780 C CA . GLY A 1 356 ? 4.601 15.043 -21.411 1.00 89.75 356 GLY A CA 1
ATOM 2781 C C . GLY A 1 356 ? 3.799 16.273 -21.841 1.00 89.75 356 GLY A C 1
ATOM 2782 O O . GLY A 1 356 ? 2.611 16.179 -22.147 1.00 89.75 356 GLY A O 1
ATOM 2783 N N . GLY A 1 357 ? 4.476 17.421 -21.871 1.00 91.56 357 GLY A N 1
ATOM 2784 C CA . GLY A 1 357 ? 3.981 18.689 -22.405 1.00 91.56 357 GLY A CA 1
ATOM 2785 C C . GLY A 1 357 ? 4.892 19.258 -23.498 1.00 91.56 357 GLY A C 1
ATOM 2786 O O . GLY A 1 357 ? 5.902 18.646 -23.866 1.00 91.56 357 GLY A O 1
ATOM 2787 N N . GLN A 1 358 ? 4.538 20.440 -24.013 1.00 93.94 358 GLN A N 1
ATOM 2788 C CA . GLN A 1 358 ? 5.282 21.151 -25.066 1.00 93.94 358 GLN A CA 1
ATOM 2789 C C . GLN A 1 358 ? 6.772 21.328 -24.734 1.00 93.94 358 GLN A C 1
ATOM 2791 O O . GLN A 1 358 ? 7.615 21.292 -25.629 1.00 93.94 358 GLN A O 1
ATOM 2796 N N . GLU A 1 359 ? 7.118 21.474 -23.454 1.00 94.88 359 GLU A N 1
ATOM 2797 C CA . GLU A 1 359 ? 8.491 21.599 -22.965 1.00 94.88 359 GLU A CA 1
ATOM 2798 C C . GLU A 1 359 ? 9.382 20.395 -23.309 1.00 94.88 359 GLU A C 1
ATOM 2800 O O . GLU A 1 359 ? 10.596 20.548 -23.407 1.00 94.88 359 GLU A O 1
ATOM 2805 N N . HIS A 1 360 ? 8.790 19.220 -23.549 1.00 95.69 360 HIS A N 1
ATOM 2806 C CA . HIS A 1 360 ? 9.502 17.990 -23.900 1.00 95.69 360 HIS A CA 1
ATOM 2807 C C . HIS A 1 360 ? 9.555 17.721 -25.409 1.00 95.69 360 HIS A C 1
ATOM 2809 O O . HIS A 1 360 ? 10.105 16.705 -25.835 1.00 95.69 360 HIS A O 1
ATOM 2815 N N . PHE A 1 361 ? 9.000 18.609 -26.241 1.00 95.38 361 PHE A N 1
ATOM 2816 C CA . PHE A 1 361 ? 8.969 18.427 -27.695 1.00 95.38 361 PHE A CA 1
ATOM 2817 C C . PHE A 1 361 ? 10.376 18.225 -28.275 1.00 95.38 361 PHE A C 1
ATOM 2819 O O . PHE A 1 361 ? 10.609 17.284 -29.034 1.00 95.38 361 PHE A O 1
ATOM 2826 N N . ALA A 1 362 ? 11.324 19.078 -27.874 1.00 94.94 362 ALA A N 1
ATOM 2827 C CA . ALA A 1 362 ? 12.707 19.008 -28.338 1.00 94.94 362 ALA A CA 1
ATOM 2828 C C . ALA A 1 362 ? 13.396 17.704 -27.912 1.00 94.94 362 ALA A C 1
ATOM 2830 O O . ALA A 1 362 ? 14.136 17.128 -28.705 1.00 94.94 362 ALA A O 1
ATOM 2831 N N . ASP A 1 363 ? 13.118 17.204 -26.701 1.00 94.56 363 ASP A N 1
ATOM 2832 C CA . ASP A 1 363 ? 13.670 15.934 -26.225 1.00 94.56 363 ASP A CA 1
ATOM 2833 C C . ASP A 1 363 ? 13.209 14.782 -27.122 1.00 94.56 363 ASP A C 1
ATOM 2835 O O . ASP A 1 363 ? 14.035 14.023 -27.631 1.00 94.56 363 ASP A O 1
ATOM 2839 N N . VAL A 1 364 ? 11.896 14.683 -27.355 1.00 94.44 364 VAL A N 1
ATOM 2840 C CA . VAL A 1 364 ? 11.277 13.611 -28.150 1.00 94.44 364 VAL A CA 1
ATOM 2841 C C . VAL A 1 364 ? 11.692 13.684 -29.617 1.00 94.44 364 VAL A C 1
ATOM 2843 O O . VAL A 1 364 ? 11.850 12.643 -30.252 1.00 94.44 364 VAL A O 1
ATOM 2846 N N . GLN A 1 365 ? 11.926 14.884 -30.153 1.00 96.38 365 GLN A N 1
ATOM 2847 C CA . GLN A 1 365 ? 12.360 15.064 -31.537 1.00 96.38 365 GLN A CA 1
ATOM 2848 C C . GLN A 1 365 ? 13.690 14.356 -31.826 1.00 96.38 365 GLN A C 1
ATOM 2850 O O . GLN A 1 365 ? 13.851 13.823 -32.921 1.00 96.38 365 GLN A O 1
ATOM 2855 N N . ARG A 1 366 ? 14.592 14.257 -30.839 1.00 96.38 366 ARG A N 1
ATOM 2856 C CA . ARG A 1 366 ? 15.872 13.532 -30.968 1.00 96.38 366 ARG A CA 1
ATOM 2857 C C . ARG A 1 366 ? 15.699 12.051 -31.304 1.00 96.38 366 ARG A C 1
ATOM 2859 O O . ARG A 1 366 ? 16.611 11.435 -31.838 1.00 96.38 366 ARG A O 1
ATOM 2866 N N . LEU A 1 367 ? 14.544 11.454 -30.995 1.00 95.25 367 LEU A N 1
ATOM 2867 C CA . LEU A 1 367 ? 14.278 10.056 -31.345 1.00 95.25 367 LEU A CA 1
ATOM 2868 C C . LEU A 1 367 ? 14.201 9.849 -32.862 1.00 95.25 367 LEU A C 1
ATOM 2870 O O . LEU A 1 367 ? 14.454 8.744 -33.322 1.00 95.25 367 LEU A O 1
ATOM 2874 N N . LEU A 1 368 ? 13.886 10.892 -33.640 1.00 94.50 368 LEU A N 1
ATOM 2875 C CA . LEU A 1 368 ? 13.863 10.821 -35.104 1.00 94.50 368 LEU A CA 1
ATOM 2876 C C . LEU A 1 368 ? 15.263 10.738 -35.730 1.00 94.50 368 LEU A C 1
ATOM 2878 O O . LEU A 1 368 ? 15.360 10.397 -36.906 1.00 94.50 368 LEU A O 1
ATOM 2882 N N . ASP A 1 369 ? 16.320 11.019 -34.961 1.00 95.06 369 ASP A N 1
ATOM 2883 C CA . ASP A 1 369 ? 17.710 10.876 -35.411 1.00 95.06 369 ASP A CA 1
ATOM 2884 C C . ASP A 1 369 ? 18.200 9.416 -35.334 1.00 95.06 369 ASP A C 1
ATOM 2886 O O . ASP A 1 369 ? 19.291 9.097 -35.807 1.00 95.06 369 ASP A O 1
ATOM 2890 N N . LEU A 1 370 ? 17.407 8.522 -34.731 1.00 93.88 370 LEU A N 1
ATOM 2891 C CA . LEU A 1 370 ? 17.683 7.087 -34.673 1.00 93.88 370 LEU A CA 1
ATOM 2892 C C . LEU A 1 370 ? 17.323 6.404 -36.004 1.00 93.88 370 LEU A C 1
ATOM 2894 O O . LEU A 1 370 ? 16.455 6.868 -36.749 1.00 93.88 370 LEU A O 1
ATOM 2898 N N . ASP A 1 371 ? 17.947 5.256 -36.281 1.00 95.62 371 ASP A N 1
ATOM 2899 C CA . ASP A 1 371 ? 17.599 4.410 -37.430 1.00 95.62 371 ASP A CA 1
ATOM 2900 C C . ASP A 1 371 ? 16.294 3.644 -37.159 1.00 95.62 371 ASP A C 1
ATOM 2902 O O . ASP A 1 371 ? 16.284 2.475 -36.778 1.00 95.62 371 ASP A O 1
ATOM 2906 N N . LEU A 1 372 ? 15.177 4.366 -37.258 1.00 94.50 372 LEU A N 1
ATOM 2907 C CA . LEU A 1 372 ? 13.839 3.866 -36.957 1.00 94.50 372 LEU A CA 1
ATOM 2908 C C . LEU A 1 372 ? 13.154 3.268 -38.189 1.00 94.50 372 LEU A C 1
ATOM 2910 O O . LEU A 1 372 ? 13.222 3.817 -39.297 1.00 94.50 372 LEU A O 1
ATOM 2914 N N . THR A 1 373 ? 12.372 2.216 -37.959 1.00 95.12 373 THR A N 1
ATOM 2915 C CA . THR A 1 373 ? 11.387 1.721 -38.930 1.00 95.12 373 THR A CA 1
ATOM 2916 C C . THR A 1 373 ? 10.299 2.770 -39.203 1.00 95.12 373 THR A C 1
ATOM 2918 O O . THR A 1 373 ? 10.083 3.694 -38.414 1.00 95.12 373 THR A O 1
ATOM 2921 N N . ASP A 1 374 ? 9.573 2.643 -40.316 1.00 95.81 374 ASP A N 1
ATOM 2922 C CA . ASP A 1 374 ? 8.500 3.590 -40.664 1.00 95.81 374 ASP A CA 1
ATOM 2923 C C . ASP A 1 374 ? 7.360 3.598 -39.630 1.00 95.81 374 ASP A C 1
ATOM 2925 O O . ASP A 1 374 ? 6.807 4.657 -39.310 1.00 95.81 374 ASP A O 1
ATOM 2929 N N . ASP A 1 375 ? 7.058 2.438 -39.042 1.00 94.44 375 ASP A N 1
ATOM 2930 C CA . ASP A 1 375 ? 6.083 2.309 -37.957 1.00 94.44 375 ASP A CA 1
ATOM 2931 C C . ASP A 1 375 ? 6.549 3.058 -36.699 1.00 94.44 375 ASP A C 1
ATOM 2933 O O . ASP A 1 375 ? 5.775 3.788 -36.075 1.00 94.44 375 ASP A O 1
ATOM 2937 N N . GLU A 1 376 ? 7.828 2.935 -36.338 1.00 94.81 376 GLU A N 1
ATOM 2938 C CA . GLU A 1 376 ? 8.422 3.652 -35.206 1.00 94.81 376 GLU A CA 1
ATOM 2939 C C . GLU A 1 376 ? 8.456 5.163 -35.430 1.00 94.81 376 GLU A C 1
ATOM 2941 O O . GLU A 1 376 ? 8.050 5.913 -34.538 1.00 94.81 376 GLU A O 1
ATOM 2946 N N . LYS A 1 377 ? 8.841 5.621 -36.628 1.00 95.81 377 LYS A N 1
ATOM 2947 C CA . LYS A 1 377 ? 8.768 7.042 -37.011 1.00 95.81 377 LYS A CA 1
ATOM 2948 C C . LYS A 1 377 ? 7.345 7.567 -36.879 1.00 95.81 377 LYS A C 1
ATOM 2950 O O . LYS A 1 377 ? 7.136 8.611 -36.267 1.00 95.81 377 LYS A O 1
ATOM 2955 N N . THR A 1 378 ? 6.363 6.813 -37.371 1.00 96.50 378 THR A N 1
ATOM 2956 C CA . THR A 1 378 ? 4.940 7.164 -37.270 1.00 96.50 378 THR A CA 1
ATOM 2957 C C . THR A 1 378 ? 4.494 7.291 -35.812 1.00 96.50 378 THR A C 1
ATOM 2959 O O . THR A 1 378 ? 3.800 8.246 -35.453 1.00 96.50 378 THR A O 1
ATOM 2962 N N . MET A 1 379 ? 4.919 6.370 -34.940 1.00 96.00 379 MET A N 1
ATOM 2963 C CA . MET A 1 379 ? 4.631 6.456 -33.506 1.00 96.00 379 MET A CA 1
ATOM 2964 C C . MET A 1 379 ? 5.260 7.700 -32.869 1.00 96.00 379 MET A C 1
ATOM 2966 O O . MET A 1 379 ? 4.563 8.418 -32.152 1.00 96.00 379 MET A O 1
ATOM 2970 N N . VAL A 1 380 ? 6.538 7.985 -33.141 1.00 95.69 380 VAL A N 1
ATOM 2971 C CA . VAL A 1 380 ? 7.232 9.175 -32.615 1.00 95.69 380 VAL A CA 1
ATOM 2972 C C . VAL A 1 380 ? 6.557 10.458 -33.103 1.00 95.69 380 VAL A C 1
ATOM 2974 O O . VAL A 1 380 ? 6.256 11.332 -32.290 1.00 95.69 380 VAL A O 1
ATOM 2977 N N . SER A 1 381 ? 6.229 10.557 -34.395 1.00 96.38 381 SER A N 1
ATOM 2978 C CA . SER A 1 381 ? 5.492 11.695 -34.955 1.00 96.38 381 SER A CA 1
ATOM 2979 C C . SER A 1 381 ? 4.129 11.883 -34.289 1.00 96.38 381 SER A C 1
ATOM 2981 O O . SER A 1 381 ? 3.791 13.002 -33.913 1.00 96.38 381 SER A O 1
ATOM 2983 N N . SER A 1 382 ? 3.383 10.800 -34.037 1.00 96.44 382 SER A N 1
ATOM 2984 C CA . SER A 1 382 ? 2.109 10.886 -33.314 1.00 96.44 382 SER A CA 1
ATOM 2985 C C . SER A 1 382 ? 2.266 11.410 -31.882 1.00 96.44 382 SER A C 1
ATOM 2987 O O . SER A 1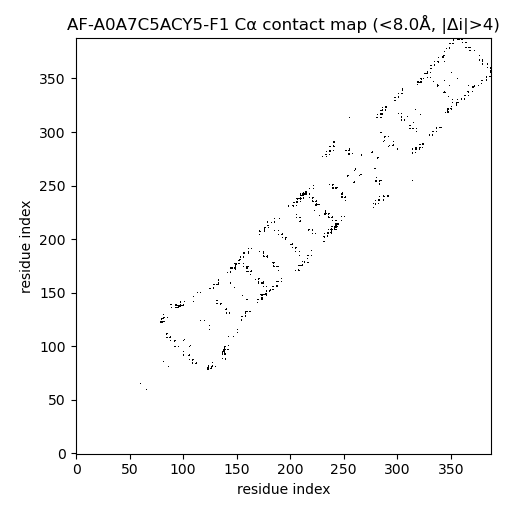 382 ? 1.347 12.063 -31.386 1.00 96.44 382 SER A O 1
ATOM 2989 N N . VAL A 1 383 ? 3.376 11.111 -31.198 1.00 95.00 383 VAL A N 1
ATOM 2990 C CA . VAL A 1 383 ? 3.662 11.683 -29.873 1.00 95.00 383 VAL A CA 1
ATOM 2991 C C . VAL A 1 383 ? 4.013 13.163 -30.000 1.00 95.00 383 VAL A C 1
ATOM 2993 O O . VAL A 1 383 ? 3.455 13.963 -29.261 1.00 95.00 383 VAL A O 1
ATOM 2996 N N . LEU A 1 384 ? 4.866 13.543 -30.955 1.00 96.38 384 LEU A N 1
ATOM 2997 C CA . LEU A 1 384 ? 5.227 14.944 -31.205 1.00 96.38 384 LEU A CA 1
ATOM 2998 C C . LEU A 1 384 ? 4.005 15.815 -31.516 1.00 96.38 384 LEU A C 1
ATOM 3000 O O . LEU A 1 384 ? 3.905 16.923 -30.998 1.00 96.38 384 LEU A O 1
ATOM 3004 N N . ASP A 1 385 ? 3.060 15.308 -32.306 1.00 95.69 385 ASP A N 1
ATOM 3005 C CA . ASP A 1 385 ? 1.803 16.003 -32.590 1.00 95.69 385 ASP A CA 1
ATOM 3006 C C . ASP A 1 385 ? 0.911 16.138 -31.354 1.00 95.69 385 ASP A C 1
ATOM 3008 O O . ASP A 1 385 ? 0.214 17.134 -31.224 1.00 95.69 385 ASP A O 1
ATOM 3012 N N . ALA A 1 386 ? 0.944 15.169 -30.434 1.00 94.00 386 ALA A N 1
ATOM 3013 C CA . ALA A 1 386 ? 0.208 15.249 -29.173 1.00 94.00 386 ALA A CA 1
ATOM 3014 C C . ALA A 1 386 ? 0.856 16.198 -28.149 1.00 94.00 386 ALA A C 1
ATOM 3016 O O . ALA A 1 386 ? 0.174 16.644 -27.230 1.00 94.00 386 ALA A O 1
ATOM 3017 N N . LEU A 1 387 ? 2.160 16.467 -28.278 1.00 92.25 387 LEU A N 1
ATOM 3018 C CA . LEU A 1 387 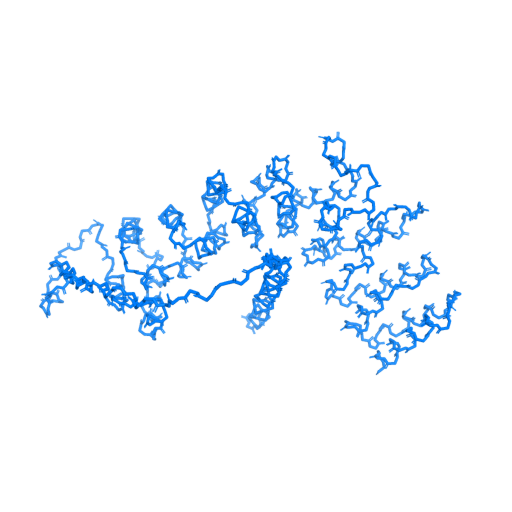? 2.879 17.417 -27.428 1.00 92.25 387 LEU A CA 1
ATOM 3019 C C . LEU A 1 387 ? 2.726 18.866 -27.898 1.00 92.25 387 LEU A C 1
ATOM 3021 O O . LEU A 1 387 ? 2.996 19.756 -27.100 1.00 92.25 387 LEU A O 1
ATOM 3025 N N . ARG A 1 388 ? 2.343 19.104 -29.160 1.00 93.31 388 ARG A N 1
ATOM 3026 C CA . ARG A 1 388 ? 2.028 20.433 -29.712 1.00 93.31 388 ARG A CA 1
ATOM 3027 C C . ARG A 1 388 ? 0.661 20.900 -29.239 1.00 93.31 388 ARG A C 1
ATOM 3029 O O . ARG A 1 388 ? 0.581 22.096 -28.878 1.00 93.31 388 ARG A O 1
#